Protein AF-A0A3A9BE96-F1 (afdb_monomer_lite)

Secondary structure (DSSP, 8-state):
-B-TTS-BS-------TTS-HHHHHHHHHHHTT--GGG-----HHHHHHHHHHHHHHHHHHHHHHHHHHHHHHHHHHHHHSPPSS-S--SPBGGGTTB-HHHHHHHHHHHHHHHHHHHT-TTTEEEEEEEEESGGGSTTS--TT--EEEEEEEEES--HHHHHHHHHTT--EETTEEEEEEEEETTTT--HHHHHHHHHHHHHHHHHTT-S---STT----PEEEEEEES-SS-TTSS-EEEEES-HHHHHHHHHHS-TT-TTS--EEEEEEESSSTT-SEEEEEETTEE-HHHHHHSHHHHS-HHHHHHHHHHHHHHHHHHHHHTTSPP-----------------------------------------------------------------------HHHHHHHHHHHHHHHHHHHHHHHHHHHHHHTTS-----

Sequence (439 aa):
MYGKDFREIDGGVYDNPDIPIGEAMEAILSDEGIQLAVCRVMDYEELQEKTEAAAQEELQEQTEAAAQEEMQKAQAEEKEKLPLISDMTEPEPALNGQSRAGIEETVLCYAQAQIDEMGLSEEVELLGARVYGSRSREGLYHEGSDVDVVVSYSGDLKEDVFFNALYENGLKIAGIPVDVNPISTEKTGTLEEYLKGAEKYLDERLSRMEIPENNGQAEQEAVITFYVAECTEFPVLGEYHERLETLQEAMELYEKIPAERMNGIKGIGFRLEDGSIYDGKFDLMVMGEMQTEFINEIPQYRDSPLVQKAIADMEAILSKQKEKNMAEPEILDSAEKAEEPQQPMQEKKEEKAVQTEESRNPVTVAEESVRDTAALEKPPAEPEKMAENAPKTDRGISGGSKKQSVLNALRERQARLKAQEKEKQGQKAQARKKGEPEL

Radius of gyration: 45.45 Å; chains: 1; bounding box: 117×84×136 Å

pLDDT: mean 71.37, std 22.63, range [24.06, 95.12]

Foldseek 3Di:
DADPLLHDPDPDDDDDPPDDPVVVVVVVCVVVPHDPVPDDDDDPVVSVVRNVVSVVVVVVVVVVVVVVVVVVVVVVVVVVQDDQFDPQQAQDVLQVGGTFRRVFVVLVVLLCLLCVVVVCNVFKAWRHKGWDPQSVDPPRDDPQDATEMETEMEGPDDQVNSQCSSPVVFDDDSNGTHRYRYDYCVPRNDPVVVRVVRVVVVVVVVVVVPPDPPDPDDAPPWQKWKKWAQAPVDRVPGDIDTRHRDPVVNVVVQVVNDPVPVPHFIFMWIATRRVDPRRDTDTQATNNHGPVVVLCVDVCLVVDPVNVVSNVVSVVVSVVVVVVVVVDDDDDDDDDDDDDDDDDDDDDDDDDDDDDDDDDDDDDDDDDDDDDDDDDDDDDDDDDDDDDDDDDDDDDDPDDDVSNVVVVVVVVVVVVVVVVVVVVVVVVVVVVVPDDDDD

Structure (mmCIF, N/CA/C/O backbone):
data_AF-A0A3A9BE96-F1
#
_entry.id   AF-A0A3A9BE96-F1
#
loop_
_atom_site.group_PDB
_atom_site.id
_atom_site.type_symbol
_atom_site.label_atom_id
_atom_site.label_alt_id
_atom_site.label_comp_id
_atom_site.label_asym_id
_atom_site.label_entity_id
_atom_site.label_seq_id
_atom_site.pdbx_PDB_ins_code
_atom_site.Cartn_x
_atom_site.Cartn_y
_atom_site.Cartn_z
_atom_site.occupancy
_atom_site.B_iso_or_equiv
_atom_site.auth_seq_id
_atom_site.auth_comp_id
_atom_site.auth_asym_id
_atom_site.auth_atom_id
_atom_site.pdbx_PDB_model_num
ATOM 1 N N . MET A 1 1 ? -31.355 11.842 55.763 1.00 80.06 1 MET A N 1
ATOM 2 C CA . MET A 1 1 ? -32.102 12.950 55.129 1.00 80.06 1 MET A CA 1
ATOM 3 C C . MET A 1 1 ? -31.992 12.829 53.624 1.00 80.06 1 MET 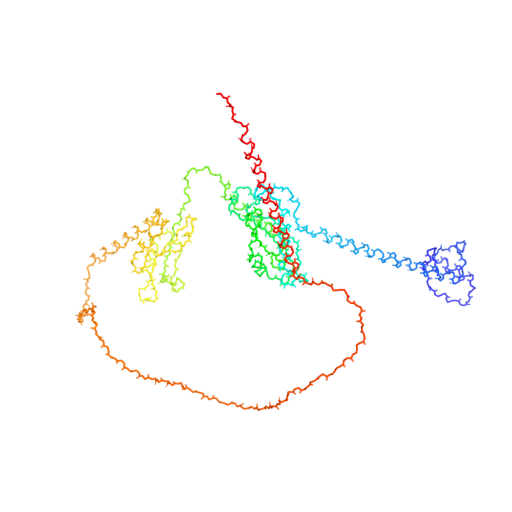A C 1
ATOM 5 O O . MET A 1 1 ? -30.941 12.429 53.145 1.00 80.06 1 MET A O 1
ATOM 9 N N . TYR A 1 2 ? -33.055 13.175 52.897 1.00 83.69 2 TYR A N 1
ATOM 10 C CA . TYR A 1 2 ? -33.126 13.034 51.441 1.00 83.69 2 TYR A CA 1
ATOM 11 C C . TYR A 1 2 ? -33.610 14.327 50.779 1.00 83.69 2 TYR A C 1
ATOM 13 O O . TYR A 1 2 ? -34.424 15.056 51.353 1.00 83.69 2 TYR A O 1
ATOM 21 N N . GLY A 1 3 ? -33.102 14.598 49.579 1.00 84.94 3 GLY A N 1
ATOM 22 C CA . GLY A 1 3 ? -33.497 15.720 48.738 1.00 84.94 3 GLY A CA 1
ATOM 23 C C . GLY A 1 3 ? -34.860 15.532 48.072 1.00 84.94 3 GLY A C 1
ATOM 24 O O . GLY A 1 3 ? -35.543 14.519 48.231 1.00 84.94 3 GLY A O 1
ATOM 25 N N . LYS A 1 4 ? -35.278 16.540 47.297 1.00 85.69 4 LYS A N 1
ATOM 26 C CA . LYS A 1 4 ? -36.538 16.498 46.518 1.00 85.69 4 LYS A CA 1
ATOM 27 C C . LYS A 1 4 ? -36.477 15.543 45.320 1.00 85.69 4 LYS A C 1
ATOM 29 O O . LYS A 1 4 ? -37.511 15.209 44.756 1.00 85.69 4 LYS A O 1
ATOM 34 N N . ASP A 1 5 ? -35.263 15.166 44.957 1.00 85.19 5 ASP A N 1
ATOM 35 C CA . ASP A 1 5 ? -34.824 14.176 43.979 1.00 85.19 5 ASP A CA 1
ATOM 36 C C . ASP A 1 5 ? -34.589 12.788 44.608 1.00 85.19 5 ASP A C 1
ATOM 38 O O . ASP A 1 5 ? -34.104 11.888 43.934 1.00 85.19 5 ASP A O 1
ATOM 42 N N . PHE A 1 6 ? -34.916 12.606 45.895 1.00 84.69 6 PHE A N 1
ATOM 43 C CA . PHE A 1 6 ? -34.740 11.358 46.653 1.00 84.69 6 PHE A CA 1
ATOM 44 C C . PHE A 1 6 ? -33.289 10.856 46.749 1.00 84.69 6 PHE A C 1
ATOM 46 O O . PHE A 1 6 ? -33.061 9.720 47.171 1.00 84.69 6 PHE A O 1
ATOM 53 N N . ARG A 1 7 ? -32.313 11.728 46.455 1.00 83.94 7 ARG A N 1
ATOM 54 C CA . ARG A 1 7 ? -30.885 11.520 46.726 1.00 83.94 7 ARG A CA 1
ATOM 55 C C . ARG A 1 7 ? -30.579 11.788 48.198 1.00 83.94 7 ARG A C 1
ATOM 57 O O . ARG A 1 7 ? -31.207 12.645 48.823 1.00 83.94 7 ARG A O 1
ATOM 64 N N . GLU A 1 8 ? -29.643 11.039 48.770 1.00 85.38 8 GLU A N 1
ATOM 65 C CA . GLU A 1 8 ? -29.243 11.201 50.170 1.00 85.38 8 GLU A CA 1
ATOM 66 C C . GLU A 1 8 ? -28.466 12.515 50.367 1.00 85.38 8 GLU A C 1
ATOM 68 O O . GLU A 1 8 ? -27.564 12.833 49.595 1.00 85.38 8 GLU A O 1
ATOM 73 N N . ILE A 1 9 ? -28.842 13.284 51.393 1.00 83.69 9 ILE A N 1
ATOM 74 C CA . ILE A 1 9 ? -28.148 14.513 51.818 1.00 83.69 9 ILE A CA 1
ATOM 75 C C . ILE A 1 9 ? -27.229 14.207 53.007 1.00 83.69 9 ILE A C 1
ATOM 77 O O . ILE A 1 9 ? -26.064 14.583 53.002 1.00 83.69 9 ILE A O 1
ATOM 81 N N . ASP A 1 10 ? -27.753 13.489 54.003 1.00 82.25 10 ASP A N 1
ATOM 82 C CA . ASP A 1 10 ? -27.015 13.074 55.201 1.00 82.25 10 ASP A CA 1
ATOM 83 C C . ASP A 1 10 ? -27.564 11.739 55.728 1.00 82.25 10 ASP A C 1
ATOM 85 O O . ASP A 1 10 ? -28.763 11.627 55.996 1.00 82.25 10 ASP A O 1
ATOM 89 N N . GLY A 1 11 ? -26.698 10.738 55.878 1.00 79.94 11 GLY A N 1
ATOM 90 C CA . GLY A 1 11 ? -27.013 9.406 56.412 1.00 79.94 11 GLY A CA 1
ATOM 91 C C . GLY A 1 11 ? -26.648 9.211 57.890 1.00 79.94 11 GLY A C 1
ATOM 92 O O . GLY A 1 11 ? -26.646 8.081 58.381 1.00 79.94 11 GLY A O 1
ATOM 93 N N . GLY A 1 12 ? -26.274 10.283 58.594 1.00 81.00 12 GLY A N 1
ATOM 94 C CA . GLY A 1 12 ? -25.766 10.247 59.961 1.00 81.00 12 GLY A CA 1
ATOM 95 C C . GLY A 1 12 ? -26.737 9.685 61.007 1.00 81.00 12 GLY A C 1
ATOM 96 O O . GLY A 1 12 ? -27.960 9.802 60.913 1.00 81.00 12 GLY A O 1
ATOM 97 N N . VAL A 1 13 ? -26.169 9.099 62.067 1.00 80.25 13 VAL A N 1
ATOM 98 C CA . VAL A 1 13 ? -26.910 8.695 63.271 1.00 80.25 13 VAL A CA 1
ATOM 99 C C . VAL A 1 13 ? -26.794 9.798 64.316 1.00 80.25 13 VAL A C 1
ATOM 101 O O . VAL A 1 13 ? -25.698 10.100 64.787 1.00 80.25 13 VAL A O 1
ATOM 104 N N . TYR A 1 14 ? -27.930 10.368 64.710 1.00 80.62 14 TYR A N 1
ATOM 105 C CA . TYR A 1 14 ? -27.993 11.369 65.769 1.00 80.62 14 TYR A CA 1
ATOM 106 C C . TYR A 1 14 ? -28.146 10.694 67.143 1.00 80.62 14 TYR A C 1
ATOM 108 O O . TYR A 1 14 ? -29.240 10.267 67.513 1.00 80.62 14 TYR A O 1
ATOM 116 N N . ASP A 1 15 ? -27.046 10.580 67.892 1.00 80.56 15 ASP A N 1
ATOM 117 C CA . ASP A 1 15 ? -27.002 9.919 69.205 1.00 80.56 15 ASP A CA 1
ATOM 118 C C . ASP A 1 15 ? -26.892 10.940 70.352 1.00 80.56 15 ASP A C 1
ATOM 120 O O . ASP A 1 15 ? -25.805 11.316 70.793 1.00 80.56 15 ASP A O 1
ATOM 124 N N . ASN A 1 16 ? -28.047 11.420 70.820 1.00 83.81 16 ASN A N 1
ATOM 125 C CA . ASN A 1 16 ? -28.164 12.210 72.044 1.00 83.81 16 ASN A CA 1
ATOM 126 C C . ASN A 1 16 ? -29.499 11.879 72.746 1.00 83.81 16 ASN A C 1
ATOM 128 O O . ASN A 1 16 ? -30.547 12.375 72.325 1.00 83.81 16 ASN A O 1
ATOM 132 N N . PRO A 1 17 ? -29.493 11.041 73.800 1.00 81.94 17 PRO A N 1
ATOM 133 C CA . PRO A 1 17 ? -30.715 10.572 74.455 1.00 81.94 17 PRO A CA 1
ATOM 134 C C . PRO A 1 17 ? -31.389 11.620 75.356 1.00 81.94 17 PRO A C 1
ATOM 136 O O . PRO A 1 17 ? -32.510 11.385 75.807 1.00 81.94 17 PRO A O 1
ATOM 139 N N . ASP A 1 18 ? -30.728 12.749 75.636 1.00 87.81 18 ASP A N 1
ATOM 140 C CA . ASP A 1 18 ? -31.214 13.765 76.577 1.00 87.81 18 ASP A CA 1
ATOM 141 C C . ASP A 1 18 ? -32.114 14.836 75.924 1.00 87.81 18 ASP A C 1
ATOM 143 O O . ASP A 1 18 ? -32.710 15.641 76.644 1.00 87.81 18 ASP A O 1
ATOM 147 N N . ILE A 1 19 ? -32.251 14.852 74.588 1.00 85.62 19 ILE A N 1
ATOM 148 C CA . ILE A 1 19 ? -33.072 15.843 73.865 1.00 85.62 19 ILE A CA 1
ATOM 149 C C . ILE A 1 19 ? -34.326 15.232 73.213 1.00 85.62 19 ILE A C 1
ATOM 151 O O . ILE A 1 19 ? -34.312 14.081 72.769 1.00 85.62 19 ILE A O 1
ATOM 155 N N . PRO A 1 20 ? -35.444 15.978 73.122 1.00 86.69 20 PRO A N 1
ATOM 156 C CA . PRO A 1 20 ? -36.647 15.505 72.450 1.00 86.69 20 PRO A CA 1
ATOM 157 C C . PRO A 1 20 ? -36.468 15.464 70.925 1.00 86.69 20 PRO A C 1
ATOM 159 O O . PRO A 1 20 ? -35.820 16.322 70.332 1.00 86.69 20 PRO A O 1
ATOM 162 N N . ILE A 1 21 ? -37.151 14.518 70.271 1.00 82.88 21 ILE A N 1
ATOM 163 C CA . ILE A 1 21 ? -37.090 14.282 68.811 1.00 82.88 21 ILE A CA 1
ATOM 164 C C . ILE A 1 21 ? -37.336 15.558 67.981 1.00 82.88 21 ILE A C 1
ATOM 166 O O . ILE A 1 21 ? -36.732 15.728 66.927 1.00 82.88 21 ILE A O 1
ATOM 170 N N . GLY A 1 22 ? -38.198 16.471 68.447 1.00 82.31 22 GLY A N 1
ATOM 171 C CA . GLY A 1 22 ? -38.449 17.745 67.763 1.00 82.31 22 GLY A CA 1
ATOM 172 C C . GLY A 1 22 ? -37.240 18.688 67.753 1.00 82.31 22 GLY A C 1
ATOM 173 O O . GLY A 1 22 ? -36.953 19.287 66.724 1.00 82.31 22 GLY A O 1
ATOM 174 N N . GLU A 1 23 ? -36.502 18.764 68.862 1.00 83.94 23 GLU A N 1
ATOM 175 C CA . GLU A 1 23 ? -35.290 19.585 68.993 1.00 83.94 23 GLU A CA 1
ATOM 176 C C . GLU A 1 23 ? -34.117 18.954 68.230 1.00 83.94 23 GLU A C 1
ATOM 178 O O . GLU A 1 23 ? -33.381 19.658 67.544 1.00 83.94 23 GLU A O 1
ATOM 183 N N . ALA A 1 24 ? -34.012 17.619 68.243 1.00 84.88 24 ALA A N 1
ATOM 184 C CA . ALA A 1 24 ? -33.074 16.885 67.390 1.00 84.88 24 ALA A CA 1
ATOM 185 C C . ALA A 1 24 ? -33.330 17.154 65.895 1.00 84.88 24 ALA A C 1
ATOM 187 O O . ALA A 1 24 ? -32.403 17.454 65.149 1.00 84.88 24 ALA A O 1
ATOM 188 N N . MET A 1 25 ? -34.593 17.102 65.459 1.00 82.44 25 MET A N 1
ATOM 189 C CA . MET A 1 25 ? -34.980 17.385 64.075 1.00 82.44 25 MET A CA 1
ATOM 190 C C . MET A 1 25 ? -34.682 18.837 63.673 1.00 82.44 25 MET A C 1
ATOM 192 O O . MET A 1 25 ? -34.184 19.062 62.573 1.00 82.44 25 MET A O 1
ATOM 196 N N . GLU A 1 26 ? -34.956 19.820 64.537 1.00 83.81 26 GLU A N 1
ATOM 197 C CA . GLU A 1 26 ? -34.610 21.222 64.264 1.00 83.81 26 GLU A CA 1
ATOM 198 C C . GLU A 1 26 ? -33.093 21.448 64.200 1.00 83.81 26 GLU A C 1
ATOM 200 O O . GLU A 1 26 ? -32.647 22.207 63.340 1.00 83.81 26 GLU A O 1
ATOM 205 N N . ALA A 1 27 ? -32.298 20.769 65.035 1.00 84.25 27 ALA A N 1
ATOM 206 C CA . ALA A 1 27 ? -30.839 20.844 64.989 1.00 84.25 27 ALA A CA 1
ATOM 207 C C . ALA A 1 27 ? -30.278 20.303 63.662 1.00 84.25 27 ALA A C 1
ATOM 209 O O . ALA A 1 27 ? -29.633 21.050 62.930 1.00 84.25 27 ALA A O 1
ATOM 210 N N . ILE A 1 28 ? -30.611 19.056 63.302 1.00 85.62 28 ILE A N 1
ATOM 211 C CA . ILE A 1 28 ? -30.123 18.400 62.073 1.00 85.62 28 ILE A CA 1
ATOM 212 C C . ILE A 1 28 ? -30.515 19.210 60.823 1.00 85.62 28 ILE A C 1
ATOM 214 O O . ILE A 1 28 ? -29.708 19.420 59.922 1.00 85.62 28 ILE A O 1
ATOM 218 N N . LEU A 1 29 ? -31.753 19.718 60.768 1.00 85.25 29 LEU A N 1
ATOM 219 C CA . LEU A 1 29 ? -32.203 20.540 59.643 1.00 85.25 29 LEU A CA 1
ATOM 220 C C . LEU A 1 29 ? -31.519 21.914 59.598 1.00 85.25 29 LEU A C 1
ATOM 222 O O . LEU A 1 29 ? -31.296 22.436 58.507 1.00 85.25 29 LEU A O 1
ATOM 226 N N . SER A 1 30 ? -31.179 22.497 60.751 1.00 84.50 30 SER A N 1
ATOM 227 C CA . SER A 1 30 ? -30.479 23.786 60.819 1.00 84.50 30 SER A CA 1
ATOM 228 C C . SER A 1 30 ? -29.029 23.688 60.353 1.00 84.50 30 SER A C 1
ATOM 230 O O . SER A 1 30 ? -28.558 24.624 59.707 1.00 84.50 30 SER A O 1
ATOM 232 N N . ASP A 1 31 ? -28.351 22.571 60.633 1.00 83.31 31 ASP A N 1
ATOM 233 C CA . ASP A 1 31 ? -26.975 22.322 60.186 1.00 83.31 31 ASP A CA 1
ATOM 234 C C . ASP A 1 31 ? -26.889 22.273 58.645 1.00 83.31 31 ASP A C 1
ATOM 236 O O . ASP A 1 31 ? -26.017 22.910 58.054 1.00 83.31 31 ASP A O 1
ATOM 240 N N . GLU A 1 32 ? -27.879 21.658 57.986 1.00 81.38 32 GLU A N 1
ATOM 241 C CA . GLU A 1 32 ? -28.039 21.651 56.519 1.00 81.38 32 GLU A CA 1
ATOM 242 C C . GLU A 1 32 ? -28.738 22.912 55.951 1.00 81.38 32 GLU A C 1
ATOM 244 O O . GLU A 1 32 ? -28.991 23.025 54.749 1.00 81.38 32 GLU A O 1
ATOM 249 N N . GLY A 1 33 ? -29.086 23.891 56.796 1.00 82.19 33 GLY A N 1
ATOM 250 C CA . GLY A 1 33 ? -29.741 25.143 56.386 1.00 82.19 33 GLY A CA 1
ATOM 251 C C . GLY A 1 33 ? -31.186 24.997 55.877 1.00 82.19 33 GLY A C 1
ATOM 252 O O . GLY A 1 33 ? -31.715 25.906 55.224 1.00 82.19 33 GLY A O 1
ATOM 253 N N . ILE A 1 34 ? -31.846 23.874 56.165 1.00 83.62 34 ILE A N 1
ATOM 254 C CA . ILE A 1 34 ? -33.195 23.534 55.705 1.00 83.62 34 ILE A CA 1
ATOM 255 C C . ILE A 1 34 ? -34.238 23.989 56.735 1.00 83.62 34 ILE A C 1
ATOM 257 O O . ILE A 1 34 ? -34.152 23.716 57.928 1.00 83.62 34 ILE A O 1
ATOM 261 N N . GLN A 1 35 ? -35.288 24.674 56.277 1.00 81.69 35 GLN A N 1
ATOM 262 C CA . GLN A 1 35 ? -36.376 25.107 57.160 1.00 81.69 35 GLN A CA 1
ATOM 263 C C . GLN A 1 35 ? -37.388 23.978 57.386 1.00 81.69 35 GLN A C 1
ATOM 265 O O . GLN A 1 35 ? -37.898 23.406 56.424 1.00 81.69 35 GLN A O 1
ATOM 270 N N . LEU A 1 36 ? -37.796 23.751 58.640 1.00 77.31 36 LEU A N 1
ATOM 271 C CA . LEU A 1 36 ? -38.819 22.757 59.009 1.00 77.31 36 LEU A CA 1
ATOM 272 C C . LEU A 1 36 ? -40.098 22.851 58.147 1.00 77.31 36 LEU A C 1
ATOM 274 O O . LEU A 1 36 ? -40.698 21.842 57.791 1.00 77.31 36 LEU A O 1
ATOM 278 N N . ALA A 1 37 ? -40.492 24.071 57.765 1.00 80.31 37 ALA A N 1
ATOM 279 C CA . ALA A 1 37 ? -41.690 24.351 56.972 1.00 80.31 37 ALA A CA 1
ATOM 280 C C . ALA A 1 37 ? -41.633 23.875 55.503 1.00 80.31 37 ALA A C 1
ATOM 282 O O . ALA A 1 37 ? -42.677 23.831 54.853 1.00 80.31 37 ALA A O 1
ATOM 283 N N . VAL A 1 38 ? -40.451 23.538 54.966 1.00 80.56 38 VAL A N 1
ATOM 284 C CA . VAL A 1 38 ? -40.309 22.934 53.625 1.00 80.56 38 VAL A CA 1
ATOM 285 C C . VAL A 1 38 ? -40.091 21.418 53.667 1.00 80.56 38 VAL A C 1
ATOM 287 O O . VAL A 1 38 ? -40.061 20.783 52.611 1.00 80.56 38 VAL A O 1
ATOM 290 N N . CYS A 1 39 ? -39.987 20.829 54.860 1.00 79.94 39 CYS A N 1
ATOM 291 C CA . CYS A 1 39 ? -39.874 19.388 55.051 1.00 79.94 39 CYS A CA 1
ATOM 292 C C . CYS A 1 39 ? -41.252 18.718 54.979 1.00 79.94 39 CYS A C 1
ATOM 294 O O . CYS A 1 39 ? -42.217 19.164 55.600 1.00 79.94 39 CYS A O 1
ATOM 296 N N . ARG A 1 40 ? -41.341 17.603 54.247 1.00 82.31 40 ARG A N 1
ATOM 297 C CA . ARG A 1 40 ? -42.528 16.740 54.213 1.00 82.31 40 ARG A CA 1
ATOM 298 C C . ARG A 1 40 ? -42.234 15.466 54.999 1.00 82.31 40 ARG A C 1
ATOM 300 O O . ARG A 1 40 ? -41.304 14.744 54.659 1.00 82.31 40 ARG A O 1
ATOM 307 N N . VAL A 1 41 ? -43.072 15.157 55.988 1.00 82.88 41 VAL A N 1
ATOM 308 C CA . VAL A 1 41 ? -43.108 13.815 56.589 1.00 82.88 41 VAL A CA 1
ATOM 309 C C . VAL A 1 41 ? -43.637 12.840 55.533 1.00 82.88 41 VAL A C 1
ATOM 311 O O . VAL A 1 41 ? -44.687 13.082 54.931 1.00 82.88 41 VAL A O 1
ATOM 314 N N . MET A 1 42 ? -42.893 11.766 55.288 1.00 80.56 42 MET A N 1
ATOM 315 C CA . MET A 1 42 ? -43.249 10.676 54.377 1.00 80.56 42 MET A CA 1
ATOM 316 C C . MET A 1 42 ? -43.168 9.351 55.128 1.00 80.56 42 MET A C 1
ATOM 318 O O . MET A 1 42 ? -42.498 9.266 56.159 1.00 80.56 42 MET A O 1
ATOM 322 N N . ASP A 1 43 ? -43.865 8.342 54.618 1.00 88.12 43 ASP A N 1
ATOM 323 C CA . ASP A 1 43 ? -43.724 6.980 55.123 1.00 88.12 43 ASP A CA 1
ATOM 324 C C . ASP A 1 43 ? -42.366 6.382 54.707 1.00 88.12 43 ASP A C 1
ATOM 326 O O . ASP A 1 43 ? -41.778 6.803 53.708 1.00 88.12 43 ASP A O 1
ATOM 330 N N . TYR A 1 44 ? -41.859 5.417 55.476 1.00 81.44 44 TYR A N 1
ATOM 331 C CA . TYR A 1 44 ? -40.596 4.745 55.173 1.00 81.44 44 TYR A CA 1
ATOM 332 C C . TYR A 1 44 ? -40.686 3.906 53.890 1.00 81.44 44 TYR A C 1
ATOM 334 O O . TYR A 1 44 ? -39.753 3.939 53.091 1.00 81.44 44 TYR A O 1
ATOM 342 N N . GLU A 1 45 ? -41.813 3.230 53.645 1.00 87.00 45 GLU A N 1
ATOM 343 C CA . GLU A 1 45 ? -42.036 2.450 52.421 1.00 87.00 45 GLU A CA 1
ATOM 344 C C . GLU A 1 45 ? -42.140 3.383 51.193 1.00 87.00 45 GLU A C 1
ATOM 346 O O . GLU A 1 45 ? -41.490 3.138 50.178 1.00 87.00 45 GLU A O 1
ATOM 351 N N . GLU A 1 46 ? -42.858 4.517 51.312 1.00 86.56 46 GLU A N 1
ATOM 352 C CA . GLU A 1 46 ? -42.961 5.548 50.251 1.00 86.56 46 GLU A CA 1
ATOM 353 C C . GLU A 1 46 ? -41.599 6.206 49.946 1.00 86.56 46 GLU A C 1
ATOM 355 O O . GLU A 1 46 ? -41.340 6.603 48.808 1.00 86.56 46 GLU A O 1
ATOM 360 N N . LEU A 1 47 ? -40.736 6.363 50.956 1.00 86.06 47 LEU A N 1
ATOM 361 C CA . LEU A 1 47 ? -39.381 6.888 50.786 1.00 86.06 47 LEU A CA 1
ATOM 362 C C . LEU A 1 47 ? -38.470 5.858 50.107 1.00 86.06 47 LEU A C 1
ATOM 364 O O . LEU A 1 47 ? -37.794 6.208 49.142 1.00 86.06 47 LEU A O 1
ATOM 368 N N . GLN A 1 48 ? -38.478 4.607 50.577 1.00 86.06 48 GLN A N 1
ATOM 369 C CA . GLN A 1 48 ? -37.640 3.538 50.037 1.00 86.06 48 GLN A CA 1
ATOM 370 C C . GLN A 1 48 ? -37.920 3.305 48.546 1.00 86.06 48 GLN A C 1
ATOM 372 O O . GLN A 1 48 ? -36.982 3.329 47.753 1.00 86.06 48 GLN A O 1
ATOM 377 N N . GLU A 1 49 ? -39.192 3.173 48.147 1.00 89.69 49 GLU A N 1
ATOM 378 C CA . GLU A 1 49 ? -39.585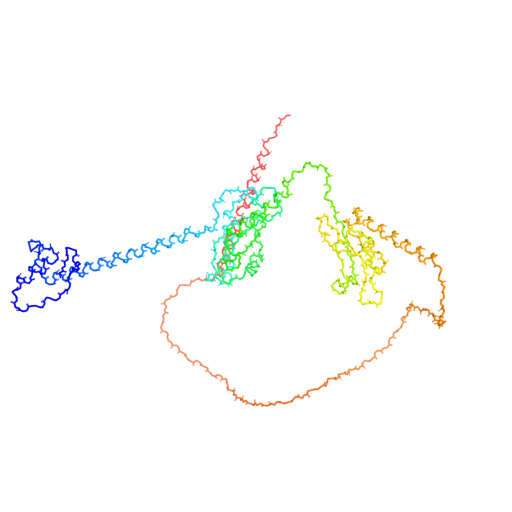 2.974 46.741 1.00 89.69 49 GLU A CA 1
ATOM 379 C C . GLU A 1 49 ? -39.034 4.085 45.827 1.00 89.69 49 GLU A C 1
ATOM 381 O O . GLU A 1 49 ? -38.552 3.821 44.726 1.00 89.69 49 GLU A O 1
ATOM 386 N N . LYS A 1 50 ? -39.054 5.340 46.292 1.00 88.44 50 LYS A N 1
ATOM 387 C CA . LYS A 1 50 ? -38.612 6.493 45.493 1.00 88.44 50 LYS A CA 1
ATOM 388 C C . LYS A 1 50 ? -37.103 6.666 45.455 1.00 88.44 50 LYS A C 1
ATOM 390 O O . LYS A 1 50 ? -36.585 7.070 44.420 1.00 88.44 50 LYS A O 1
ATOM 395 N N . THR A 1 51 ? -36.400 6.353 46.540 1.00 87.12 51 THR A N 1
ATOM 396 C CA . THR A 1 51 ? -34.932 6.324 46.542 1.00 87.12 51 THR A CA 1
ATOM 397 C C . THR A 1 51 ? -34.410 5.172 45.678 1.00 87.12 51 THR A C 1
ATOM 399 O O . THR A 1 51 ? -33.466 5.375 44.919 1.00 87.12 51 THR A O 1
ATOM 402 N N . GLU A 1 52 ? -35.055 3.999 45.698 1.00 88.31 52 GLU A N 1
ATOM 403 C CA . GLU A 1 52 ? -34.732 2.895 44.782 1.00 88.31 52 GLU A CA 1
ATOM 404 C C . GLU A 1 52 ? -34.998 3.272 43.315 1.00 88.31 52 GLU A C 1
ATOM 406 O O . GLU A 1 52 ? -34.146 3.023 42.462 1.00 88.31 52 GLU A O 1
ATOM 411 N N . ALA A 1 53 ? -36.125 3.930 43.017 1.00 87.69 53 ALA A N 1
ATOM 412 C CA . ALA A 1 53 ? -36.432 4.412 41.670 1.00 87.69 53 ALA A CA 1
ATOM 413 C C . ALA A 1 53 ? -35.424 5.466 41.173 1.00 87.69 53 ALA A C 1
ATOM 415 O O . ALA A 1 53 ? -34.918 5.339 40.061 1.00 87.69 53 ALA A O 1
ATOM 416 N N . ALA A 1 54 ? -35.075 6.458 42.001 1.00 87.19 54 ALA A N 1
ATOM 417 C CA . ALA A 1 54 ? -34.093 7.488 41.652 1.00 87.19 54 ALA A CA 1
ATOM 418 C C . ALA A 1 54 ? -32.685 6.904 41.426 1.00 87.19 54 ALA A C 1
ATOM 420 O O . ALA A 1 54 ? -31.978 7.327 40.512 1.00 87.19 54 ALA A O 1
ATOM 421 N N . ALA A 1 55 ? -32.288 5.896 42.211 1.00 87.38 55 ALA A N 1
ATOM 422 C CA . ALA A 1 55 ? -31.024 5.188 42.018 1.00 87.38 55 ALA A CA 1
ATOM 423 C C . ALA A 1 55 ? -31.012 4.327 40.738 1.00 87.38 55 ALA A C 1
ATOM 425 O O . ALA A 1 55 ? -29.973 4.211 40.088 1.00 87.38 55 ALA A O 1
ATOM 426 N N . GLN A 1 56 ? -32.150 3.736 40.353 1.00 86.31 56 GLN A N 1
ATOM 427 C CA . GLN A 1 56 ? -32.286 3.022 39.078 1.00 86.31 56 GLN A CA 1
ATOM 428 C C . GLN A 1 56 ? -32.255 3.973 37.877 1.00 86.31 56 GLN A C 1
ATOM 430 O O . GLN A 1 56 ? -31.589 3.661 36.895 1.00 86.31 56 GLN A O 1
ATOM 435 N N . GLU A 1 57 ? -32.926 5.126 37.964 1.00 88.69 57 GLU A N 1
ATOM 436 C CA . GLU A 1 57 ? -32.907 6.167 36.929 1.00 88.69 57 GLU A CA 1
ATOM 437 C C . GLU A 1 57 ? -31.484 6.708 36.728 1.00 88.69 57 GLU A C 1
ATOM 439 O O . GLU A 1 57 ? -30.991 6.710 35.605 1.00 88.69 57 GLU A O 1
ATOM 444 N N . GLU A 1 58 ? -30.763 7.032 37.808 1.00 88.69 58 GLU A N 1
ATOM 445 C CA . GLU A 1 58 ? -29.358 7.453 37.731 1.00 88.69 58 GLU A CA 1
ATOM 446 C C . GLU A 1 58 ? -28.440 6.368 37.146 1.00 88.69 58 GLU A C 1
ATOM 448 O O . GLU A 1 58 ? -27.587 6.667 36.308 1.00 88.69 58 GLU A O 1
ATOM 453 N N . LEU A 1 59 ? -28.601 5.102 37.549 1.00 87.94 59 LEU A N 1
ATOM 454 C CA . LEU A 1 59 ? -27.818 4.009 36.971 1.00 87.94 59 LEU A CA 1
ATOM 455 C C . LEU A 1 59 ? -28.128 3.842 35.476 1.00 87.94 59 LEU A C 1
ATOM 457 O O . LEU A 1 59 ? -27.210 3.618 34.686 1.00 87.94 59 LEU A O 1
ATOM 461 N N . GLN A 1 60 ? -29.394 3.986 35.078 1.00 89.12 60 GLN A N 1
ATOM 462 C CA . GLN A 1 60 ? -29.797 3.932 33.679 1.00 89.12 60 GLN A CA 1
ATOM 463 C C . GLN A 1 60 ? -29.180 5.094 32.886 1.00 89.12 60 GLN A C 1
ATOM 465 O O . GLN A 1 60 ? -28.503 4.828 31.893 1.00 89.12 60 GLN A O 1
ATOM 470 N N . GLU A 1 61 ? -29.302 6.342 33.352 1.00 89.81 61 GLU A N 1
ATOM 471 C CA . GLU A 1 61 ? -28.661 7.518 32.742 1.00 89.81 61 GLU A CA 1
ATOM 472 C C . GLU A 1 61 ? -27.142 7.331 32.592 1.00 89.81 61 GLU A C 1
ATOM 474 O O . GLU A 1 61 ? -26.588 7.624 31.533 1.00 89.81 61 GLU A O 1
ATOM 479 N N . GLN A 1 62 ? -26.462 6.785 33.608 1.00 88.06 62 GLN A N 1
ATOM 480 C CA . GLN A 1 62 ? -25.028 6.485 33.540 1.00 88.06 62 GLN A CA 1
ATOM 481 C C . GLN A 1 62 ? -24.706 5.401 32.502 1.00 88.06 62 GLN A C 1
ATOM 483 O O . GLN A 1 62 ? -23.740 5.550 31.753 1.00 88.06 62 GLN A O 1
ATOM 488 N N . THR A 1 63 ? -25.505 4.331 32.407 1.00 88.12 63 THR A N 1
ATOM 489 C CA . THR A 1 63 ? -25.304 3.295 31.375 1.00 88.12 63 THR A CA 1
ATOM 490 C C . THR A 1 63 ? -25.600 3.801 29.964 1.00 88.12 63 THR A C 1
ATOM 492 O O . THR A 1 63 ? -24.864 3.464 29.037 1.00 88.12 63 THR A O 1
ATOM 495 N N . GLU A 1 64 ? -26.616 4.649 29.787 1.00 91.75 64 GLU A N 1
ATOM 496 C CA . GLU A 1 64 ? -26.935 5.271 28.501 1.00 91.75 64 GLU A CA 1
ATOM 497 C C . GLU A 1 64 ? -25.853 6.278 28.088 1.00 91.75 64 GLU A C 1
ATOM 499 O O . GLU A 1 64 ? -25.440 6.282 26.929 1.00 91.75 64 GLU A O 1
ATOM 504 N N . ALA A 1 65 ? -25.330 7.075 29.026 1.00 88.81 65 ALA A N 1
ATOM 505 C CA . ALA A 1 65 ? -24.211 7.982 28.782 1.00 88.81 65 ALA A CA 1
ATOM 506 C C . ALA A 1 65 ? -22.920 7.225 28.425 1.00 88.81 65 ALA A C 1
ATOM 508 O O . ALA A 1 65 ? -22.248 7.594 27.464 1.00 88.81 65 ALA A O 1
ATOM 509 N N . ALA A 1 66 ? -22.602 6.137 29.135 1.00 88.62 66 ALA A N 1
ATOM 510 C CA . ALA A 1 66 ? -21.443 5.297 28.837 1.00 88.62 66 ALA A CA 1
ATOM 511 C C . ALA A 1 66 ? -21.558 4.625 27.457 1.00 88.62 66 ALA A C 1
ATOM 513 O O . ALA A 1 66 ? -20.612 4.675 26.673 1.00 88.62 66 ALA A O 1
ATOM 514 N N . ALA A 1 67 ? -22.728 4.075 27.114 1.00 89.25 67 ALA A N 1
ATOM 515 C CA . ALA A 1 67 ? -22.983 3.496 25.794 1.00 89.25 67 ALA A CA 1
ATOM 516 C C . ALA A 1 67 ? -22.925 4.550 24.670 1.00 89.25 67 ALA A C 1
ATOM 518 O O . ALA A 1 67 ? -22.444 4.266 23.572 1.00 89.25 67 ALA A O 1
ATOM 519 N N . GLN A 1 68 ? -23.370 5.784 24.934 1.00 83.75 68 GLN A N 1
ATOM 520 C CA . GLN A 1 68 ? -23.220 6.904 24.001 1.00 83.75 68 GLN A CA 1
ATOM 521 C C . GLN A 1 68 ? -21.757 7.340 23.841 1.00 83.75 68 GLN A C 1
ATOM 523 O O . GLN A 1 68 ? -21.354 7.650 22.722 1.00 83.75 68 GLN A O 1
ATOM 528 N N . GLU A 1 69 ? -20.959 7.358 24.912 1.00 87.38 69 GLU A N 1
ATOM 529 C CA . GLU A 1 69 ? -19.522 7.652 24.846 1.00 87.38 69 GLU A CA 1
ATOM 530 C C . GLU A 1 69 ? -18.771 6.563 24.064 1.00 87.38 69 GLU A C 1
ATOM 532 O O . GLU A 1 69 ? -17.926 6.874 23.226 1.00 87.38 69 GLU A O 1
ATOM 537 N N . GLU A 1 70 ? -19.115 5.292 24.276 1.00 84.94 70 GLU A N 1
ATOM 538 C CA . GLU A 1 70 ? -18.543 4.147 23.561 1.00 84.94 70 GLU A CA 1
ATOM 539 C C . GLU A 1 70 ? -18.918 4.166 22.067 1.00 84.94 70 GLU A C 1
ATOM 541 O O . GLU A 1 70 ? -18.039 4.057 21.211 1.00 84.94 70 GLU A O 1
ATOM 546 N N . MET A 1 71 ? -20.185 4.447 21.727 1.00 78.31 71 MET A N 1
ATOM 547 C CA . MET A 1 71 ? -20.605 4.699 20.339 1.00 78.31 71 MET A CA 1
ATOM 548 C C . MET A 1 71 ? -19.884 5.897 19.706 1.00 78.31 71 MET A C 1
ATOM 550 O O . MET A 1 71 ? -19.531 5.840 18.529 1.00 78.31 71 MET A O 1
ATOM 554 N N . GLN A 1 72 ? -19.676 6.989 20.449 1.00 78.19 72 GLN A N 1
ATOM 555 C CA . GLN A 1 72 ? -18.973 8.171 19.939 1.00 78.19 72 GLN A CA 1
ATOM 556 C C . GLN A 1 72 ? -17.486 7.897 19.704 1.00 78.19 72 GLN A C 1
ATOM 558 O O . GLN A 1 72 ? -16.949 8.373 18.707 1.00 78.19 72 GLN A O 1
ATOM 563 N N . LYS A 1 73 ? -16.834 7.102 20.564 1.00 74.69 73 LYS A N 1
ATOM 564 C CA . LYS A 1 73 ? -15.456 6.635 20.351 1.00 74.69 73 LYS A CA 1
ATOM 565 C C . LYS A 1 73 ? -15.359 5.743 19.119 1.00 74.69 73 LYS A C 1
ATOM 567 O O . LYS A 1 73 ? -14.567 6.052 18.238 1.00 74.69 73 LYS A O 1
ATOM 572 N N . ALA A 1 74 ? -16.231 4.743 18.987 1.00 69.12 74 ALA A N 1
ATOM 573 C CA . ALA A 1 74 ? -16.263 3.878 17.808 1.00 69.12 74 ALA A CA 1
ATOM 574 C C . ALA A 1 74 ? -16.470 4.676 16.501 1.00 69.12 74 ALA A C 1
ATOM 576 O O . ALA A 1 74 ? -15.762 4.458 15.523 1.00 69.12 74 ALA A O 1
ATOM 577 N N . GLN A 1 75 ? -17.374 5.665 16.494 1.00 61.81 75 GLN A N 1
ATOM 578 C CA . GLN A 1 75 ? -17.591 6.554 15.338 1.00 61.81 75 GLN A CA 1
ATOM 579 C C . GLN A 1 75 ? -16.450 7.556 15.089 1.00 61.81 75 GLN A C 1
ATOM 581 O O . GLN A 1 75 ? -16.341 8.097 13.986 1.00 61.81 75 GLN A O 1
ATOM 586 N N . ALA A 1 76 ? -15.631 7.860 16.099 1.00 60.25 76 ALA A N 1
ATOM 587 C CA . ALA A 1 76 ? -14.434 8.684 15.946 1.00 60.25 76 ALA A CA 1
ATOM 588 C C . ALA A 1 76 ? -13.274 7.862 15.362 1.00 60.25 76 ALA A C 1
ATOM 590 O O . ALA A 1 76 ? -12.637 8.315 14.416 1.00 60.25 76 ALA A O 1
ATOM 591 N N . GLU A 1 77 ? -13.070 6.635 15.846 1.00 59.94 77 GLU A N 1
ATOM 592 C CA . GLU A 1 77 ? -12.100 5.674 15.302 1.00 59.94 77 GLU A CA 1
ATOM 593 C C . GLU A 1 77 ? -12.436 5.296 13.846 1.00 59.94 77 GLU A C 1
ATOM 595 O O . GLU A 1 77 ? -11.559 5.301 12.982 1.00 59.94 77 GLU A O 1
ATOM 600 N N . GLU A 1 78 ? -13.718 5.077 13.526 1.00 55.66 78 GLU A N 1
ATOM 601 C CA . GLU A 1 78 ? -14.192 4.846 12.150 1.00 55.66 78 GLU A CA 1
ATOM 602 C C . GLU A 1 78 ? -13.967 6.065 11.230 1.00 55.66 78 GLU A C 1
ATOM 604 O O . GLU A 1 78 ? -13.829 5.907 10.020 1.00 55.66 78 GLU A O 1
ATOM 609 N N . LYS A 1 79 ? -13.881 7.283 11.788 1.00 53.41 79 LYS A N 1
ATOM 610 C CA . LYS A 1 79 ? -13.570 8.517 11.043 1.00 53.41 79 LYS A CA 1
ATOM 611 C C . LYS A 1 79 ? -12.080 8.787 10.849 1.00 53.41 79 LYS A C 1
ATOM 613 O O . LYS A 1 79 ? -11.748 9.555 9.948 1.00 53.41 79 LYS A O 1
ATOM 618 N N . GLU A 1 80 ? -11.207 8.229 11.688 1.00 58.31 80 GLU A N 1
ATOM 619 C CA . GLU A 1 80 ? -9.755 8.290 11.475 1.00 58.31 80 GLU A CA 1
ATOM 620 C C . GLU A 1 80 ? -9.261 7.190 10.527 1.00 58.31 80 GLU A C 1
ATOM 622 O O . GLU A 1 80 ? -8.266 7.402 9.834 1.00 58.31 80 GLU A O 1
ATOM 627 N N . LYS A 1 81 ? -9.967 6.053 10.414 1.00 63.53 81 LYS A N 1
ATOM 628 C CA . LYS A 1 81 ? -9.706 5.091 9.333 1.00 63.53 81 LYS A CA 1
ATOM 629 C C . LYS A 1 81 ? -9.942 5.756 7.970 1.00 63.53 81 LYS A C 1
ATOM 631 O O . LYS A 1 81 ? -11.021 6.278 7.690 1.00 63.53 81 LYS A O 1
ATOM 636 N N . LEU A 1 82 ? -8.937 5.693 7.090 1.00 69.06 82 LEU A N 1
ATOM 637 C CA . LEU A 1 82 ? -9.107 6.061 5.684 1.00 69.06 82 LEU A CA 1
ATOM 638 C C . LEU A 1 82 ? -10.259 5.263 5.049 1.00 69.06 82 LEU A C 1
ATOM 640 O O . LEU A 1 82 ? -10.426 4.080 5.352 1.00 69.06 82 LEU A O 1
ATOM 644 N N . PRO A 1 83 ? -10.996 5.843 4.083 1.00 82.75 83 PRO A N 1
ATOM 645 C CA . PRO A 1 83 ? -11.930 5.064 3.288 1.00 82.75 83 PRO A CA 1
ATOM 646 C C . PRO A 1 83 ? -11.174 3.989 2.495 1.00 82.75 83 PRO A C 1
ATOM 648 O O .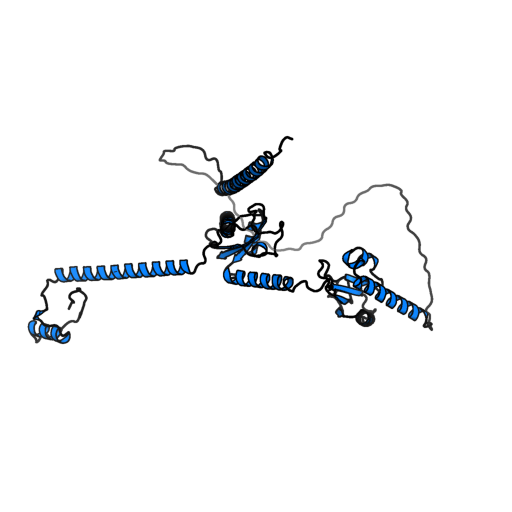 PRO A 1 83 ? -10.098 4.242 1.941 1.00 82.75 83 PRO A O 1
ATOM 651 N N . LEU A 1 84 ? -11.764 2.794 2.398 1.00 86.38 84 LEU A N 1
ATOM 652 C CA . LEU A 1 84 ? -11.180 1.645 1.692 1.00 86.38 84 LEU A CA 1
ATOM 653 C C . LEU A 1 84 ? -10.742 1.993 0.259 1.00 86.38 84 LEU A C 1
ATOM 655 O O . LEU A 1 84 ? -9.689 1.551 -0.189 1.00 86.38 84 LEU A O 1
ATOM 659 N N . ILE A 1 85 ? -11.500 2.844 -0.432 1.00 91.56 85 ILE A N 1
ATOM 660 C CA . ILE A 1 85 ? -11.208 3.357 -1.779 1.00 91.56 85 ILE A CA 1
ATOM 661 C C . ILE A 1 85 ? -11.133 4.890 -1.771 1.00 91.56 85 ILE A C 1
ATOM 663 O O . ILE A 1 85 ? -11.553 5.536 -0.813 1.00 91.56 85 ILE A O 1
ATOM 667 N N . SER A 1 86 ? -10.589 5.477 -2.831 1.00 89.12 86 SER A N 1
ATOM 668 C CA . SER A 1 86 ? -10.592 6.923 -3.060 1.00 89.12 86 SER A CA 1
ATOM 669 C C . SER A 1 86 ? -11.946 7.429 -3.576 1.00 89.12 86 SER A C 1
ATOM 671 O O . SER A 1 86 ? -12.711 6.694 -4.199 1.00 89.12 86 SER A O 1
ATOM 673 N N . ASP A 1 87 ? -12.209 8.728 -3.411 1.00 88.50 87 ASP A N 1
ATOM 674 C CA . ASP A 1 87 ? -13.390 9.400 -3.984 1.00 88.50 87 ASP A CA 1
ATOM 675 C C . ASP A 1 87 ? -13.271 9.662 -5.506 1.00 88.50 87 ASP A C 1
ATOM 677 O O . ASP A 1 87 ? -14.158 10.258 -6.126 1.00 88.50 87 ASP A O 1
ATOM 681 N N . MET A 1 88 ? -12.174 9.216 -6.132 1.00 87.06 88 MET A N 1
ATOM 682 C CA . MET A 1 88 ? -11.837 9.436 -7.544 1.00 87.06 88 MET A CA 1
ATOM 683 C C . MET A 1 88 ? -12.678 8.530 -8.455 1.00 87.06 88 MET A C 1
ATOM 685 O O . MET A 1 88 ? -12.210 7.529 -9.004 1.00 87.06 88 MET A O 1
ATOM 689 N N . THR A 1 89 ? -13.956 8.886 -8.577 1.00 88.94 89 THR A N 1
ATOM 690 C CA . THR A 1 89 ? -15.007 8.144 -9.292 1.00 88.94 89 THR A CA 1
ATOM 691 C C . THR A 1 89 ? -15.157 8.530 -10.768 1.00 88.94 89 THR A C 1
ATOM 693 O O . THR A 1 89 ? -15.824 7.811 -11.515 1.00 88.94 89 THR A O 1
ATOM 696 N N . GLU A 1 90 ? -14.504 9.606 -11.214 1.00 87.12 90 GLU A N 1
ATOM 697 C CA . GLU A 1 90 ? -14.487 10.033 -12.618 1.00 87.12 90 GLU A CA 1
ATOM 698 C C . GLU A 1 90 ? -13.658 9.072 -13.502 1.00 87.12 90 GLU A C 1
ATOM 700 O O . GLU A 1 90 ? -12.616 8.576 -13.068 1.00 87.12 90 GLU A O 1
ATOM 705 N N . PRO A 1 91 ? -14.093 8.774 -14.742 1.00 88.75 91 PRO A N 1
ATOM 706 C CA . PRO A 1 91 ? -13.395 7.848 -15.630 1.00 88.75 91 PRO A CA 1
ATOM 707 C C . PRO A 1 91 ? -12.180 8.498 -16.313 1.00 88.75 91 PRO A C 1
ATOM 709 O O . PRO A 1 91 ? -12.313 9.456 -17.076 1.00 88.75 91 PRO A O 1
ATOM 712 N N . GLU A 1 92 ? -10.994 7.920 -16.123 1.00 88.56 92 GLU A N 1
ATOM 713 C CA . GLU A 1 92 ? -9.729 8.461 -16.634 1.00 88.56 92 GLU A CA 1
ATOM 714 C C . GLU A 1 92 ? -9.302 7.793 -17.958 1.00 88.56 92 GLU A C 1
ATOM 716 O O . GLU A 1 92 ? -9.265 6.559 -18.049 1.00 88.56 92 GLU A O 1
ATOM 721 N N . PRO A 1 93 ? -8.904 8.559 -18.997 1.00 85.94 93 PRO A N 1
ATOM 722 C CA . PRO A 1 93 ? -8.354 7.997 -20.235 1.00 85.94 93 PRO A CA 1
ATOM 723 C C . PRO A 1 93 ? -7.113 7.124 -20.001 1.00 85.94 93 PRO A C 1
ATOM 725 O O . PRO A 1 93 ? -6.976 6.081 -20.638 1.00 85.94 93 PRO A O 1
ATOM 728 N N . ALA A 1 94 ? -6.267 7.503 -19.035 1.00 86.19 94 ALA A N 1
ATOM 729 C CA . ALA A 1 94 ? -5.079 6.754 -18.614 1.00 86.19 94 ALA A CA 1
ATOM 730 C C . ALA A 1 94 ? -5.391 5.337 -18.099 1.00 86.19 94 ALA A C 1
ATOM 732 O O . ALA A 1 94 ? -4.520 4.468 -18.109 1.00 86.19 94 ALA A O 1
ATOM 733 N N . LEU A 1 95 ? -6.637 5.095 -17.683 1.00 87.50 95 LEU A N 1
ATOM 734 C CA . LEU A 1 95 ? -7.131 3.849 -17.099 1.00 87.50 95 LEU A CA 1
ATOM 735 C C . LEU A 1 95 ? -8.169 3.171 -18.020 1.00 87.50 95 LEU A C 1
ATOM 737 O O . LEU A 1 95 ? -9.063 2.466 -17.555 1.00 87.50 95 LEU A O 1
ATOM 741 N N . ASN A 1 96 ? -8.093 3.414 -19.338 1.00 87.12 96 ASN A N 1
ATOM 742 C CA . ASN A 1 96 ? -9.059 2.949 -20.347 1.00 87.12 96 ASN A CA 1
ATOM 743 C C . ASN A 1 96 ? -10.524 3.311 -20.007 1.00 87.12 96 ASN A C 1
ATOM 745 O O . ASN A 1 96 ? -11.454 2.538 -20.249 1.00 87.12 96 ASN A O 1
ATOM 749 N N . GLY A 1 97 ? -10.746 4.495 -19.428 1.00 86.25 97 GLY A N 1
ATOM 750 C CA . GLY A 1 97 ? -12.073 4.967 -19.026 1.00 86.25 97 GLY A CA 1
ATOM 751 C C . GLY A 1 97 ? -12.634 4.272 -17.782 1.00 86.25 97 GLY A C 1
ATOM 752 O O . GLY A 1 97 ? -13.847 4.296 -17.578 1.00 86.25 97 GLY A O 1
ATOM 753 N N . GLN A 1 98 ? -11.789 3.626 -16.974 1.00 91.62 98 GLN A N 1
ATOM 754 C CA . GLN A 1 98 ? -12.117 3.278 -15.589 1.00 91.62 98 GLN A CA 1
ATOM 755 C C . GLN A 1 98 ? -11.794 4.447 -14.654 1.00 91.62 98 GLN A C 1
ATOM 757 O O . GLN A 1 98 ? -10.954 5.289 -14.963 1.00 91.62 98 GLN A O 1
ATOM 762 N N . SER A 1 99 ? -12.457 4.480 -13.506 1.00 92.75 99 SER A N 1
ATOM 763 C CA . SER A 1 99 ? -12.130 5.370 -12.394 1.00 92.75 99 SER A CA 1
ATOM 764 C C . SER A 1 99 ? -11.156 4.692 -11.429 1.00 92.75 99 SER A C 1
ATOM 766 O O . SER A 1 99 ? -11.170 3.461 -11.313 1.00 92.75 99 SER A O 1
ATOM 768 N N . ARG A 1 100 ? -10.337 5.468 -10.704 1.00 92.75 100 ARG A N 1
ATOM 769 C CA . ARG A 1 100 ? -9.432 4.919 -9.672 1.00 92.75 100 ARG A CA 1
ATOM 770 C C . ARG A 1 100 ? -10.217 4.178 -8.596 1.00 92.75 100 ARG A C 1
ATOM 772 O O . ARG A 1 100 ? -9.919 3.016 -8.344 1.00 92.75 100 ARG A O 1
ATOM 779 N N . ALA A 1 101 ? -11.298 4.779 -8.099 1.00 92.06 101 ALA A N 1
ATOM 780 C CA . ALA A 1 101 ? -12.202 4.168 -7.124 1.00 92.06 101 ALA A CA 1
ATOM 781 C C . ALA A 1 101 ? -12.717 2.782 -7.568 1.00 92.06 101 ALA A C 1
ATOM 783 O O . ALA A 1 101 ? -12.737 1.834 -6.786 1.00 92.06 101 ALA A O 1
ATOM 784 N N . GLY A 1 102 ? -13.097 2.632 -8.846 1.00 91.94 102 GLY A N 1
ATOM 785 C CA . GLY A 1 102 ? -13.578 1.359 -9.397 1.00 91.94 102 GLY A CA 1
ATOM 786 C C . GLY A 1 102 ? -12.477 0.315 -9.627 1.00 91.94 102 GLY A C 1
ATOM 787 O O . GLY A 1 102 ? -12.745 -0.890 -9.577 1.00 91.94 102 GLY A O 1
ATOM 788 N N . ILE A 1 103 ? -11.236 0.751 -9.863 1.00 93.06 103 ILE A N 1
ATOM 789 C CA . ILE A 1 103 ? -10.059 -0.129 -9.890 1.00 93.06 103 ILE A CA 1
ATOM 790 C C . ILE A 1 103 ? -9.725 -0.601 -8.473 1.00 93.06 103 ILE A C 1
ATOM 792 O O . ILE A 1 103 ? -9.579 -1.802 -8.268 1.00 93.06 103 ILE A O 1
ATOM 796 N N . GLU A 1 104 ? -9.685 0.310 -7.503 1.00 95.12 104 GLU A N 1
ATOM 797 C CA . GLU A 1 104 ? -9.414 0.031 -6.086 1.00 95.12 104 GLU A CA 1
ATOM 798 C C . GLU A 1 104 ? -10.452 -0.934 -5.498 1.00 95.12 104 GLU A C 1
ATOM 800 O O . GLU A 1 104 ? -10.073 -1.941 -4.906 1.00 95.12 104 GLU A O 1
ATOM 805 N N . GLU A 1 105 ? -11.747 -0.714 -5.760 1.00 92.94 105 GLU A N 1
ATOM 806 C CA . GLU A 1 105 ? -12.834 -1.645 -5.410 1.00 92.94 105 GLU A CA 1
ATOM 807 C C . GLU A 1 105 ? -12.576 -3.046 -5.990 1.00 92.94 105 GLU A C 1
ATOM 809 O O . GLU A 1 105 ? -12.693 -4.057 -5.292 1.00 92.94 105 GLU A O 1
ATOM 814 N N . THR A 1 106 ? -12.200 -3.118 -7.271 1.00 93.31 106 THR A N 1
ATOM 815 C CA . THR A 1 106 ? -11.949 -4.390 -7.962 1.00 93.31 106 THR A CA 1
ATOM 816 C C . THR A 1 106 ? -10.720 -5.109 -7.396 1.00 93.31 106 THR A C 1
ATOM 818 O O . THR A 1 106 ? -10.749 -6.333 -7.255 1.00 93.31 106 THR A O 1
ATOM 821 N N . VAL A 1 107 ? -9.660 -4.370 -7.052 1.00 94.50 107 VAL A N 1
ATOM 822 C CA . VAL A 1 107 ? -8.438 -4.914 -6.444 1.00 94.50 107 VAL A CA 1
ATOM 823 C C . VAL A 1 107 ? -8.704 -5.392 -5.017 1.00 94.50 107 VAL A C 1
ATOM 825 O O . VAL A 1 107 ? -8.309 -6.507 -4.697 1.00 94.50 107 VAL A O 1
ATOM 828 N N . LEU A 1 108 ? -9.438 -4.640 -4.191 1.00 94.12 108 LEU A N 1
ATOM 829 C CA . LEU A 1 108 ? -9.830 -5.078 -2.844 1.00 94.12 108 LEU A CA 1
ATOM 830 C C . LEU A 1 108 ? -10.691 -6.340 -2.880 1.00 94.12 108 LEU A C 1
ATOM 832 O O . LEU A 1 108 ? -10.432 -7.286 -2.142 1.00 94.12 108 LEU A O 1
ATOM 836 N N . CYS A 1 109 ? -11.669 -6.401 -3.786 1.00 92.88 109 CYS A N 1
ATOM 837 C CA . CYS A 1 109 ? -12.492 -7.594 -3.981 1.00 92.88 109 CYS A CA 1
ATOM 838 C C . CYS A 1 109 ? -11.659 -8.818 -4.405 1.00 92.88 109 CYS A C 1
ATOM 840 O O . CYS A 1 109 ? -11.964 -9.944 -4.012 1.00 92.88 109 CYS A O 1
ATOM 842 N N . TYR A 1 110 ? -10.614 -8.611 -5.212 1.00 93.38 110 TYR A N 1
ATOM 843 C CA . TYR A 1 110 ? -9.678 -9.662 -5.606 1.00 93.38 110 TYR A CA 1
ATOM 844 C C . TYR A 1 110 ? -8.759 -10.078 -4.446 1.00 93.38 110 TYR A C 1
ATOM 846 O O . TYR A 1 110 ? -8.602 -11.271 -4.200 1.00 93.38 110 TYR A O 1
ATOM 854 N N . ALA A 1 111 ? -8.219 -9.118 -3.695 1.00 93.50 111 ALA A N 1
ATOM 855 C CA . ALA A 1 111 ? -7.366 -9.352 -2.534 1.00 93.50 111 ALA A CA 1
ATOM 856 C C . ALA A 1 111 ? -8.104 -10.104 -1.416 1.00 93.50 111 ALA A C 1
ATOM 858 O O . ALA A 1 111 ? -7.589 -11.100 -0.909 1.00 93.50 111 ALA A O 1
ATOM 859 N N . GLN A 1 112 ? -9.347 -9.715 -1.113 1.00 92.75 112 GLN A N 1
ATOM 860 C CA . GLN A 1 112 ? -10.196 -10.427 -0.157 1.00 92.75 112 GLN A CA 1
ATOM 861 C C . GLN A 1 112 ? -10.452 -11.867 -0.610 1.00 92.75 112 GLN A C 1
ATOM 863 O O . GLN A 1 112 ? -10.357 -12.790 0.189 1.00 92.75 112 GLN A O 1
ATOM 868 N N . ALA A 1 113 ? -10.703 -12.091 -1.905 1.00 91.44 113 ALA A N 1
ATOM 869 C CA . ALA A 1 113 ? -10.889 -13.442 -2.429 1.00 91.44 113 ALA A CA 1
ATOM 870 C C . ALA A 1 113 ? -9.632 -14.324 -2.283 1.00 91.44 113 ALA A C 1
ATOM 872 O O . ALA A 1 113 ? -9.784 -15.533 -2.118 1.00 91.44 113 ALA A O 1
ATOM 873 N N . GLN A 1 114 ? -8.421 -13.746 -2.307 1.00 92.38 114 GLN A N 1
ATOM 874 C CA . GLN A 1 114 ? -7.176 -14.471 -2.010 1.00 92.38 114 GLN A CA 1
ATOM 875 C C . GLN A 1 114 ? -7.021 -14.766 -0.508 1.00 92.38 114 GLN A C 1
ATOM 877 O O . GLN A 1 114 ? -6.648 -15.879 -0.142 1.00 92.38 114 GLN A O 1
ATOM 882 N N . ILE A 1 115 ? -7.367 -13.824 0.375 1.00 92.31 115 ILE A N 1
ATOM 883 C CA . ILE A 1 115 ? -7.370 -14.034 1.836 1.00 92.31 115 ILE A CA 1
ATOM 884 C C . ILE A 1 115 ? -8.359 -15.152 2.223 1.00 92.31 115 ILE A C 1
ATOM 886 O O . ILE A 1 115 ? -7.991 -16.103 2.917 1.00 92.31 115 ILE A O 1
ATOM 890 N N . ASP A 1 116 ? -9.585 -15.099 1.692 1.00 90.69 116 ASP A N 1
ATOM 891 C CA . ASP A 1 116 ? -10.615 -16.137 1.835 1.00 90.69 116 ASP A CA 1
ATOM 892 C C . ASP A 1 116 ? -10.166 -17.490 1.237 1.00 90.69 116 ASP A C 1
ATOM 894 O O . ASP A 1 116 ? -10.635 -18.557 1.645 1.00 90.69 116 ASP A O 1
ATOM 898 N N . GLU A 1 117 ? -9.284 -17.473 0.229 1.00 88.94 117 GLU A N 1
ATOM 899 C CA . GLU A 1 117 ? -8.721 -18.674 -0.392 1.00 88.94 117 GLU A CA 1
ATOM 900 C C . GLU A 1 117 ? -7.676 -19.347 0.501 1.00 88.94 117 GLU A C 1
ATOM 902 O O . GLU A 1 117 ? -7.709 -20.575 0.610 1.00 88.94 117 GLU A O 1
ATOM 907 N N . MET A 1 118 ? -6.839 -18.557 1.180 1.00 88.50 118 MET A N 1
ATOM 908 C CA . MET A 1 118 ? -5.881 -19.020 2.192 1.00 88.50 118 MET A CA 1
ATOM 909 C C . MET A 1 118 ? -6.548 -19.420 3.516 1.00 88.50 118 MET A C 1
ATOM 911 O O . MET A 1 118 ? -5.954 -20.161 4.295 1.00 88.50 118 MET A O 1
ATOM 915 N N . GLY A 1 119 ? -7.777 -18.957 3.766 1.00 89.44 119 GLY A N 1
ATOM 916 C CA . GLY A 1 119 ? -8.493 -19.169 5.027 1.00 89.44 119 GLY A CA 1
ATOM 917 C C . GLY A 1 119 ? -8.109 -18.180 6.132 1.00 89.44 119 GLY A C 1
ATOM 918 O O . GLY A 1 119 ? -8.387 -18.451 7.294 1.00 89.44 119 GLY A O 1
ATOM 919 N N . LEU A 1 120 ? -7.499 -17.046 5.773 1.00 91.56 120 LEU A N 1
ATOM 920 C CA . LEU A 1 120 ? -6.954 -16.047 6.704 1.00 91.56 120 LEU A CA 1
ATOM 921 C C . LEU A 1 120 ? -7.911 -14.870 6.968 1.00 91.56 120 LEU A C 1
ATOM 923 O O . LEU A 1 120 ? -7.509 -13.850 7.513 1.00 91.56 120 LEU A O 1
ATOM 927 N N . SER A 1 121 ? -9.187 -14.988 6.596 1.00 85.06 121 SER A N 1
ATOM 928 C CA . SER A 1 121 ? -10.187 -13.910 6.709 1.00 85.06 121 SER A CA 1
ATOM 929 C C . SER A 1 121 ? -10.580 -13.518 8.145 1.00 85.06 121 SER A C 1
ATOM 931 O O . SER A 1 121 ? -11.303 -12.544 8.318 1.00 85.06 121 SER A O 1
ATOM 933 N N . GLU A 1 122 ? -10.110 -14.246 9.164 1.00 86.94 122 GLU A N 1
ATOM 934 C CA . GLU A 1 122 ? -10.192 -13.848 10.584 1.00 86.94 122 GLU A CA 1
ATOM 935 C C . GLU A 1 122 ? -8.857 -13.281 11.120 1.00 86.94 122 GLU A C 1
ATOM 937 O O . GLU A 1 122 ? -8.824 -12.712 12.207 1.00 86.94 122 GLU A O 1
ATOM 942 N N . GLU A 1 123 ? -7.762 -13.422 10.363 1.00 87.62 123 GLU A N 1
ATOM 943 C CA . GLU A 1 123 ? -6.390 -13.051 10.754 1.00 87.62 123 GLU A CA 1
ATOM 944 C C . GLU A 1 123 ? -5.860 -11.816 10.001 1.00 87.62 123 GLU A C 1
ATOM 946 O O . GLU A 1 123 ? -4.873 -11.218 10.430 1.00 87.62 123 GLU A O 1
ATOM 951 N N . VAL A 1 124 ? -6.493 -11.445 8.880 1.00 91.50 124 VAL A N 1
ATOM 952 C CA . VAL A 1 124 ? -6.071 -10.358 7.984 1.00 91.50 124 VAL A CA 1
ATOM 953 C C . VAL A 1 124 ? -7.242 -9.419 7.682 1.00 91.50 124 VAL A C 1
ATOM 955 O O . VAL A 1 124 ? -8.231 -9.832 7.075 1.00 91.50 124 VAL A O 1
ATOM 958 N N . GLU A 1 125 ? -7.106 -8.141 8.047 1.00 92.44 125 GLU A N 1
ATOM 959 C CA . GLU A 1 125 ? -8.061 -7.069 7.728 1.00 92.44 125 GLU A CA 1
ATOM 960 C C . GLU A 1 125 ? -7.503 -6.196 6.591 1.00 92.44 125 GLU A C 1
ATOM 962 O O . GLU A 1 125 ? -6.390 -5.678 6.678 1.00 92.44 125 GLU A O 1
ATOM 967 N N . LEU A 1 126 ? -8.271 -6.005 5.512 1.00 93.19 126 LEU A N 1
ATOM 968 C CA . LEU A 1 126 ? -7.925 -5.044 4.459 1.00 93.19 126 LEU A CA 1
ATOM 969 C C . LEU A 1 126 ? -8.296 -3.622 4.900 1.00 93.19 126 LEU A C 1
ATOM 971 O O . LEU A 1 126 ? -9.459 -3.342 5.181 1.00 93.19 126 LEU A O 1
ATOM 975 N N . LEU A 1 127 ? -7.317 -2.717 4.897 1.00 91.50 127 LEU A N 1
ATOM 976 C CA . LEU A 1 127 ? -7.456 -1.332 5.360 1.00 91.50 127 LEU A CA 1
ATOM 977 C C . LEU A 1 127 ? -7.718 -0.342 4.216 1.00 91.50 127 LEU A C 1
ATOM 979 O O . LEU A 1 127 ? -8.317 0.710 4.426 1.00 91.50 127 LEU A O 1
ATOM 983 N N . GLY A 1 128 ? -7.314 -0.678 2.988 1.00 92.25 128 GLY A N 1
ATOM 984 C CA . GLY A 1 128 ? -7.688 0.077 1.790 1.00 92.25 128 GLY A CA 1
ATOM 985 C C . GLY A 1 128 ? -6.767 -0.155 0.598 1.00 92.25 128 GLY A C 1
ATOM 986 O O . GLY A 1 128 ? -5.716 -0.775 0.718 1.00 92.25 128 GLY A O 1
ATOM 987 N N . ALA A 1 129 ? -7.159 0.351 -0.570 1.00 94.50 129 ALA A N 1
ATOM 988 C CA . ALA A 1 129 ? -6.354 0.314 -1.786 1.00 94.50 129 ALA A CA 1
ATOM 989 C C . ALA A 1 129 ? -6.309 1.680 -2.474 1.00 94.50 129 ALA A C 1
ATOM 991 O O . ALA A 1 129 ? -7.273 2.450 -2.400 1.00 94.50 129 ALA A O 1
ATOM 992 N N . ARG A 1 130 ? -5.194 1.987 -3.147 1.00 94.75 130 ARG A N 1
ATOM 993 C CA . ARG A 1 130 ? -5.006 3.237 -3.902 1.00 94.75 130 ARG A CA 1
ATOM 994 C C . ARG A 1 130 ? -4.277 2.995 -5.220 1.00 94.75 130 ARG A C 1
ATOM 996 O O . ARG A 1 130 ? -3.233 2.345 -5.235 1.00 94.75 130 ARG A O 1
ATOM 1003 N N . VAL A 1 131 ? -4.806 3.537 -6.319 1.00 93.00 131 VAL A N 1
ATOM 1004 C CA . VAL A 1 131 ? -4.079 3.607 -7.599 1.00 93.00 131 VAL A CA 1
ATOM 1005 C C . VAL A 1 131 ? -2.971 4.648 -7.483 1.00 93.00 131 VAL A C 1
ATOM 1007 O O . VAL A 1 131 ? -3.226 5.782 -7.073 1.00 93.00 131 VAL A O 1
ATOM 1010 N N . TYR A 1 132 ? -1.758 4.277 -7.881 1.00 90.19 132 TYR A N 1
ATOM 1011 C CA . TYR A 1 132 ? -0.590 5.152 -7.867 1.00 90.19 132 TYR A CA 1
ATOM 1012 C C . TYR A 1 132 ? 0.272 4.933 -9.123 1.00 90.19 132 TYR A C 1
ATOM 1014 O O . TYR A 1 132 ? -0.207 4.462 -10.157 1.00 90.19 132 TYR A O 1
ATOM 1022 N N . GLY A 1 133 ? 1.547 5.321 -9.053 1.00 87.12 133 GLY A N 1
ATOM 1023 C CA . GLY A 1 133 ? 2.534 4.977 -10.069 1.00 87.12 133 GLY A CA 1
ATOM 1024 C C . GLY A 1 133 ? 2.365 5.714 -11.399 1.00 87.12 133 GLY A C 1
ATOM 1025 O O . GLY A 1 133 ? 1.979 6.886 -11.447 1.00 87.12 133 GLY A O 1
ATOM 1026 N N . SER A 1 134 ? 2.745 5.051 -12.492 1.00 84.69 134 SER A N 1
ATOM 1027 C CA . SER A 1 134 ? 2.998 5.718 -13.781 1.00 84.69 134 SER A CA 1
ATOM 1028 C C . SER A 1 134 ? 1.733 6.301 -14.417 1.00 84.69 134 SER A C 1
ATOM 1030 O O . SER A 1 134 ? 1.742 7.435 -14.897 1.00 84.69 134 SER A O 1
ATOM 1032 N N . ARG A 1 135 ? 0.622 5.557 -14.371 1.00 84.06 135 ARG A N 1
ATOM 1033 C CA . ARG A 1 135 ? -0.672 5.958 -14.951 1.00 84.06 135 ARG A CA 1
ATOM 1034 C C . ARG A 1 135 ? -1.408 7.027 -14.146 1.00 84.06 135 ARG A C 1
ATOM 1036 O O . ARG A 1 135 ? -2.356 7.613 -14.661 1.00 84.06 135 ARG A O 1
ATOM 1043 N N . SER A 1 136 ? -0.969 7.325 -12.921 1.00 81.88 136 SER A N 1
ATOM 1044 C CA . SER A 1 136 ? -1.536 8.409 -12.113 1.00 81.88 136 SER A CA 1
ATOM 1045 C C . SER A 1 136 ? -1.078 9.809 -12.532 1.00 81.88 136 SER A C 1
ATOM 1047 O O . SER A 1 136 ? -1.644 10.779 -12.022 1.00 81.88 136 SER A O 1
ATOM 1049 N N . ARG A 1 137 ? -0.088 9.929 -13.433 1.00 78.94 137 ARG A N 1
ATOM 1050 C CA . ARG A 1 137 ? 0.478 11.202 -13.905 1.00 78.94 137 ARG A CA 1
ATOM 1051 C C . ARG A 1 137 ? 0.570 11.250 -15.433 1.00 78.94 137 ARG A C 1
ATOM 1053 O O . ARG A 1 137 ? 0.921 10.264 -16.078 1.00 78.94 137 ARG A O 1
ATOM 1060 N N . GLU A 1 138 ? 0.281 12.405 -16.025 1.00 69.81 138 GLU A N 1
ATOM 1061 C CA . GLU A 1 138 ? 0.425 12.592 -17.474 1.00 69.81 138 GLU A CA 1
ATOM 1062 C C . GLU A 1 138 ? 1.907 12.539 -17.894 1.00 69.81 138 GLU A C 1
ATOM 1064 O O . GLU A 1 138 ? 2.791 12.976 -17.162 1.00 69.81 138 GLU A O 1
ATOM 1069 N N . GLY A 1 139 ? 2.188 11.955 -19.064 1.00 70.56 139 GLY A N 1
ATOM 1070 C CA . GLY A 1 139 ? 3.543 11.831 -19.619 1.00 70.56 139 GLY A CA 1
ATOM 1071 C C . GLY A 1 139 ? 4.400 10.667 -19.094 1.00 70.56 139 GLY A C 1
ATOM 1072 O O . GLY A 1 139 ? 5.366 10.308 -19.760 1.00 70.56 139 GLY A O 1
ATOM 1073 N N . LEU A 1 140 ? 4.052 10.032 -17.965 1.00 76.00 140 LEU A N 1
ATOM 1074 C CA . LEU A 1 140 ? 4.849 8.935 -17.380 1.00 76.00 140 LEU A CA 1
ATOM 1075 C C . LEU A 1 140 ? 4.487 7.515 -17.853 1.00 76.00 140 LEU A C 1
ATOM 1077 O O . LEU A 1 140 ? 5.257 6.588 -17.590 1.00 76.00 140 LEU A O 1
ATOM 1081 N N . TYR A 1 141 ? 3.347 7.319 -18.520 1.00 80.06 141 TYR A N 1
ATOM 1082 C CA . TYR A 1 141 ? 2.866 6.000 -18.952 1.00 80.06 141 TYR A CA 1
ATOM 1083 C C . TYR A 1 141 ? 2.750 5.886 -20.477 1.00 80.06 141 TYR A C 1
ATOM 1085 O O . TYR A 1 141 ? 2.556 6.870 -21.190 1.00 80.06 141 TYR A O 1
ATOM 1093 N N . HIS A 1 142 ? 2.813 4.652 -20.976 1.00 79.88 142 HIS A N 1
ATOM 1094 C CA . HIS A 1 142 ? 2.595 4.294 -22.378 1.00 79.88 142 HIS A CA 1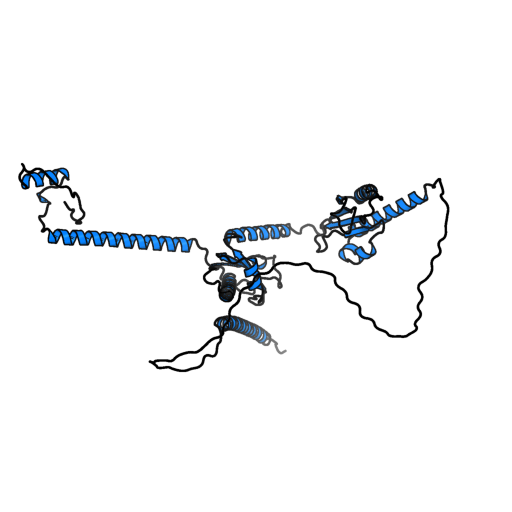
ATOM 1095 C C . HIS A 1 142 ? 1.446 3.281 -22.509 1.00 79.88 142 HIS A C 1
ATOM 1097 O O . HIS A 1 142 ? 0.982 2.717 -21.518 1.00 79.88 142 HIS A O 1
ATOM 1103 N N . GLU A 1 143 ? 0.974 3.001 -23.732 1.00 74.12 143 GLU A N 1
ATOM 1104 C CA . GLU A 1 143 ? -0.174 2.095 -23.947 1.00 74.12 143 GLU A CA 1
ATOM 1105 C C . GLU A 1 143 ? 0.017 0.724 -23.273 1.00 74.12 143 GLU A C 1
ATOM 1107 O O . GLU A 1 143 ? -0.924 0.199 -22.678 1.00 74.12 143 GLU A O 1
ATOM 1112 N N . GLY A 1 144 ? 1.245 0.192 -23.292 1.00 78.50 144 GLY A N 1
ATOM 1113 C CA . GLY A 1 144 ? 1.607 -1.084 -22.666 1.00 78.50 144 GLY A CA 1
ATOM 1114 C C . GLY A 1 144 ? 1.912 -1.067 -21.160 1.00 78.50 144 GLY A C 1
ATOM 1115 O O . GLY A 1 144 ? 2.298 -2.115 -20.659 1.00 78.50 144 GLY A O 1
ATOM 1116 N N . SER A 1 145 ? 1.802 0.066 -20.449 1.00 85.62 145 SER A N 1
ATOM 1117 C CA . SER A 1 145 ? 2.100 0.119 -19.003 1.00 85.62 145 SER A CA 1
ATOM 1118 C C . SER A 1 145 ? 1.076 -0.680 -18.189 1.00 85.62 145 SER A C 1
ATOM 1120 O O . SER A 1 145 ? -0.080 -0.821 -18.590 1.00 85.62 145 SER A O 1
ATOM 1122 N N . ASP A 1 146 ? 1.468 -1.149 -17.021 1.00 91.06 146 ASP A N 1
ATOM 1123 C CA . ASP A 1 146 ? 0.601 -1.635 -15.949 1.00 91.06 146 ASP A CA 1
ATOM 1124 C C . ASP A 1 146 ? -0.159 -0.494 -15.252 1.00 91.06 146 ASP A C 1
ATOM 1126 O O . ASP A 1 146 ? 0.054 0.688 -15.530 1.00 91.06 146 ASP A O 1
ATOM 1130 N N . VAL A 1 147 ? -1.125 -0.864 -14.408 1.00 91.75 147 VAL A N 1
ATOM 1131 C CA . VAL A 1 147 ? -1.719 0.005 -13.384 1.00 91.75 147 VAL A CA 1
ATOM 1132 C C . VAL A 1 147 ? -1.142 -0.416 -12.037 1.00 91.75 147 VAL A C 1
ATOM 1134 O O . VAL A 1 147 ? -1.431 -1.523 -11.588 1.00 91.75 147 VAL A O 1
ATOM 1137 N N . ASP A 1 148 ? -0.377 0.461 -11.395 1.00 93.31 148 ASP A N 1
ATOM 1138 C CA . ASP A 1 148 ? 0.152 0.238 -10.051 1.00 93.31 148 ASP A CA 1
ATOM 1139 C C . ASP A 1 148 ? -0.955 0.469 -8.998 1.00 93.31 148 ASP A C 1
ATOM 1141 O O . ASP A 1 148 ? -1.557 1.549 -8.941 1.00 93.31 148 ASP A O 1
ATOM 1145 N N . VAL A 1 149 ? -1.249 -0.525 -8.151 1.00 94.31 149 VAL A N 1
ATOM 1146 C CA . VAL A 1 149 ? -2.227 -0.406 -7.051 1.00 94.31 149 VAL A CA 1
ATOM 1147 C C . VAL A 1 149 ? -1.626 -0.914 -5.747 1.00 94.31 149 VAL A C 1
ATOM 1149 O O . VAL A 1 149 ? -1.265 -2.082 -5.631 1.00 94.31 149 VAL A O 1
ATOM 1152 N N . VAL A 1 150 ? -1.539 -0.045 -4.742 1.00 94.69 150 VAL A N 1
ATOM 1153 C CA . VAL A 1 150 ? -1.100 -0.427 -3.395 1.00 94.69 150 VAL A CA 1
ATOM 1154 C C . VAL A 1 150 ? -2.307 -0.898 -2.587 1.00 94.69 150 VAL A C 1
ATOM 1156 O O . VAL A 1 150 ? -3.380 -0.299 -2.685 1.00 94.69 150 VAL A O 1
ATOM 1159 N N . VAL A 1 151 ? -2.145 -1.964 -1.799 1.00 95.12 151 VAL A N 1
ATOM 1160 C CA . VAL A 1 151 ? -3.178 -2.519 -0.907 1.00 95.12 151 VAL A CA 1
ATOM 1161 C C . VAL A 1 151 ? -2.635 -2.563 0.515 1.00 95.12 151 VAL A C 1
ATOM 1163 O O . VAL A 1 151 ? -1.715 -3.319 0.799 1.00 95.12 151 VAL A O 1
ATOM 1166 N N . SER A 1 152 ? -3.207 -1.769 1.414 1.00 94.06 152 SER A N 1
ATOM 1167 C CA . SER A 1 152 ? -2.868 -1.776 2.835 1.00 94.06 152 SER A CA 1
ATOM 1168 C C . SER A 1 152 ? -3.720 -2.789 3.596 1.00 94.06 152 SER A C 1
ATOM 1170 O O . SER A 1 152 ? -4.931 -2.886 3.371 1.00 94.06 152 SER A O 1
ATOM 1172 N N . TYR A 1 153 ? -3.086 -3.538 4.494 1.00 94.06 153 TYR A N 1
ATOM 1173 C CA . TYR A 1 153 ? -3.724 -4.520 5.366 1.00 94.06 153 TYR A CA 1
ATOM 1174 C C . TYR A 1 153 ? -3.027 -4.590 6.733 1.00 94.06 153 TYR A C 1
ATOM 1176 O O . TYR A 1 153 ? -1.880 -4.159 6.870 1.00 94.06 153 TYR A O 1
ATOM 1184 N N . SER A 1 154 ? -3.710 -5.159 7.724 1.00 92.75 154 SER A N 1
ATOM 1185 C CA . SER A 1 154 ? -3.147 -5.544 9.024 1.00 92.75 154 SER A CA 1
ATOM 1186 C C . SER A 1 154 ? -3.296 -7.049 9.255 1.00 92.75 154 SER A C 1
ATOM 1188 O O . SER A 1 154 ? -4.259 -7.658 8.782 1.00 92.75 154 SER A O 1
ATOM 1190 N N . GLY A 1 155 ? -2.340 -7.660 9.961 1.00 90.38 155 GLY A N 1
ATOM 1191 C CA . GLY A 1 155 ? -2.331 -9.099 10.277 1.00 90.38 155 GLY A CA 1
ATOM 1192 C C . GLY A 1 155 ? -0.974 -9.790 10.081 1.00 90.38 155 GLY A C 1
ATOM 1193 O O . GLY A 1 155 ? -0.055 -9.230 9.492 1.00 90.38 155 GLY A O 1
ATOM 1194 N N . ASP A 1 156 ? -0.841 -11.047 10.528 1.00 87.88 156 ASP A N 1
ATOM 1195 C CA . ASP A 1 156 ? 0.426 -11.821 10.482 1.00 87.88 156 ASP A CA 1
ATOM 1196 C C . ASP A 1 156 ? 0.732 -12.446 9.095 1.00 87.88 156 ASP A C 1
ATOM 1198 O O . ASP A 1 156 ? 1.527 -13.379 8.944 1.00 87.88 156 ASP A O 1
ATOM 1202 N N . LEU A 1 157 ? 0.101 -11.934 8.033 1.00 90.50 157 LEU A N 1
ATOM 1203 C CA . LEU A 1 157 ? 0.391 -12.345 6.662 1.00 90.50 157 LEU A CA 1
ATOM 1204 C C . LEU A 1 157 ? 1.615 -11.585 6.139 1.00 90.50 157 LEU A C 1
ATOM 1206 O O . LEU A 1 157 ? 1.629 -10.359 6.068 1.00 90.50 157 LEU A O 1
ATOM 1210 N N . LYS A 1 158 ? 2.648 -12.311 5.706 1.00 91.88 158 LYS A N 1
ATOM 1211 C CA . LYS A 1 158 ? 3.848 -11.710 5.106 1.00 91.88 158 LYS A CA 1
ATOM 1212 C C . LYS A 1 158 ? 3.548 -11.129 3.724 1.00 91.88 158 LYS A C 1
ATOM 1214 O O . LYS A 1 158 ? 3.052 -11.850 2.860 1.00 91.88 158 LYS A O 1
ATOM 1219 N N . GLU A 1 159 ? 3.963 -9.883 3.499 1.00 93.00 159 GLU A N 1
ATOM 1220 C CA . GLU A 1 159 ? 3.781 -9.152 2.231 1.00 93.00 159 GLU A CA 1
ATOM 1221 C C . GLU A 1 159 ? 4.217 -9.979 1.014 1.00 93.00 159 GLU A C 1
ATOM 1223 O O . GLU A 1 159 ? 3.445 -10.133 0.076 1.00 93.00 159 GLU A O 1
ATOM 1228 N N . ASP A 1 160 ? 5.400 -10.604 1.063 1.00 91.88 160 ASP A N 1
ATOM 1229 C CA . ASP A 1 160 ? 5.934 -11.413 -0.042 1.00 91.88 160 ASP A CA 1
ATOM 1230 C C . ASP A 1 160 ? 5.027 -12.616 -0.379 1.00 91.88 160 ASP A C 1
ATOM 1232 O O . ASP A 1 160 ? 4.894 -13.006 -1.538 1.00 91.88 160 ASP A O 1
ATOM 1236 N N . VAL A 1 161 ? 4.383 -13.223 0.625 1.00 92.12 161 VAL A N 1
ATOM 1237 C CA . VAL A 1 161 ? 3.448 -14.345 0.430 1.00 92.12 161 VAL A CA 1
ATOM 1238 C C . VAL A 1 161 ? 2.151 -13.840 -0.196 1.00 92.12 161 VAL A C 1
ATOM 1240 O O . VAL A 1 161 ? 1.644 -14.452 -1.137 1.00 92.12 161 VAL A O 1
ATOM 1243 N N . PHE A 1 162 ? 1.646 -12.698 0.277 1.00 93.50 162 PHE A N 1
ATOM 1244 C CA . PHE A 1 162 ? 0.435 -12.094 -0.269 1.00 93.50 162 PHE A CA 1
ATOM 1245 C C . PHE A 1 162 ? 0.643 -11.620 -1.714 1.00 93.50 162 PHE A C 1
ATOM 1247 O O . PHE A 1 162 ? -0.193 -11.891 -2.573 1.00 93.50 162 PHE A O 1
ATOM 1254 N N . PHE A 1 163 ? 1.790 -10.999 -2.005 1.00 91.94 163 PHE A N 1
ATOM 1255 C CA . PHE A 1 163 ? 2.181 -10.546 -3.340 1.00 91.94 163 PHE A CA 1
ATOM 1256 C C . PHE A 1 163 ? 2.183 -11.705 -4.341 1.00 91.94 163 PHE A C 1
ATOM 1258 O O . PHE A 1 163 ? 1.540 -11.618 -5.386 1.00 91.94 163 PHE A O 1
ATOM 1265 N N . ASN A 1 164 ? 2.821 -12.829 -3.994 1.00 90.69 164 ASN A N 1
ATOM 1266 C CA . ASN A 1 164 ? 2.837 -14.015 -4.852 1.00 90.69 164 ASN A CA 1
ATOM 1267 C C . ASN A 1 164 ? 1.415 -14.514 -5.173 1.00 90.69 164 ASN A C 1
ATOM 1269 O O . ASN A 1 164 ? 1.092 -14.719 -6.342 1.00 90.69 164 ASN A O 1
ATOM 1273 N N . ALA A 1 165 ? 0.538 -14.633 -4.171 1.00 88.88 165 ALA A N 1
ATOM 1274 C CA . ALA A 1 165 ? -0.844 -15.079 -4.374 1.00 88.88 165 ALA A CA 1
ATOM 1275 C C . ALA A 1 165 ? -1.691 -14.099 -5.210 1.00 88.88 165 ALA A C 1
ATOM 1277 O O . ALA A 1 165 ? -2.514 -14.511 -6.031 1.00 88.88 165 ALA A O 1
ATOM 1278 N N . LEU A 1 166 ? -1.473 -12.790 -5.046 1.00 88.94 166 LEU A N 1
ATOM 1279 C CA . LEU A 1 166 ? -2.095 -11.765 -5.885 1.00 88.94 166 LEU A CA 1
ATOM 1280 C C . LEU A 1 166 ? -1.606 -11.870 -7.340 1.00 88.94 166 LEU A C 1
ATOM 1282 O O . LEU A 1 166 ? -2.411 -11.725 -8.266 1.00 88.94 166 LEU A O 1
ATOM 1286 N N . TYR A 1 167 ? -0.327 -12.185 -7.550 1.00 87.69 167 TYR A N 1
ATOM 1287 C CA . TYR A 1 167 ? 0.293 -12.270 -8.872 1.00 87.69 167 TYR A CA 1
ATOM 1288 C C . TYR A 1 167 ? -0.039 -13.566 -9.639 1.00 87.69 167 TYR A C 1
ATOM 1290 O O . TYR A 1 167 ? -0.180 -13.522 -10.863 1.00 87.69 167 TYR A O 1
ATOM 1298 N N . GLU A 1 168 ? -0.239 -14.702 -8.954 1.00 78.81 168 GLU A N 1
ATOM 1299 C CA . GLU A 1 168 ? -0.441 -16.040 -9.557 1.00 78.81 168 GLU A CA 1
ATOM 1300 C C . GLU A 1 168 ? -1.482 -16.089 -10.692 1.00 78.81 168 GLU A C 1
ATOM 1302 O O . GLU A 1 168 ? -1.285 -16.787 -11.690 1.00 78.81 168 GLU A O 1
ATOM 1307 N N . ASN A 1 169 ? -2.585 -15.341 -10.571 1.00 71.94 169 ASN A N 1
ATOM 1308 C CA . ASN A 1 169 ? -3.669 -15.342 -11.561 1.00 71.94 169 ASN A CA 1
ATOM 1309 C C . ASN A 1 169 ? -3.615 -14.170 -12.565 1.00 71.94 169 ASN A C 1
ATOM 1311 O O . ASN A 1 169 ? -4.431 -14.137 -13.490 1.00 71.94 169 ASN A O 1
ATOM 1315 N N . GLY A 1 170 ? -2.680 -13.224 -12.403 1.00 78.62 170 GLY A N 1
ATOM 1316 C CA . GLY A 1 170 ? -2.461 -12.080 -13.296 1.00 78.62 170 GLY A CA 1
ATOM 1317 C C . GLY A 1 170 ? -3.693 -11.189 -13.505 1.00 78.62 170 GLY A C 1
ATOM 1318 O O . GLY A 1 170 ? -4.353 -11.266 -14.549 1.00 78.62 170 GLY A O 1
ATOM 1319 N N . LEU A 1 171 ? -4.001 -10.320 -12.535 1.00 89.25 171 LEU A N 1
ATOM 1320 C CA . LEU A 1 171 ? -5.163 -9.427 -12.594 1.00 89.25 171 LEU A CA 1
ATOM 1321 C C . LEU A 1 171 ? -5.099 -8.478 -13.808 1.00 89.25 171 LEU A C 1
ATOM 1323 O O . LEU A 1 171 ? -4.083 -7.840 -14.083 1.00 89.25 171 LEU A O 1
ATOM 1327 N N . LYS A 1 172 ? -6.217 -8.365 -14.541 1.00 91.44 172 LYS A N 1
ATOM 1328 C CA . LYS A 1 172 ? -6.378 -7.406 -15.648 1.00 91.44 172 LYS A CA 1
ATOM 1329 C C . LYS A 1 172 ? -7.705 -6.670 -15.559 1.00 91.44 172 LYS A C 1
ATOM 1331 O O . LYS A 1 172 ? -8.765 -7.303 -15.549 1.00 91.44 172 LYS A O 1
ATOM 1336 N N . ILE A 1 173 ? -7.655 -5.340 -15.585 1.00 89.75 173 ILE A N 1
ATOM 1337 C CA . ILE A 1 173 ? -8.824 -4.452 -15.556 1.00 89.75 173 ILE A CA 1
ATOM 1338 C C . ILE A 1 173 ? -8.834 -3.625 -16.846 1.00 89.75 173 ILE A C 1
ATOM 1340 O O . ILE A 1 173 ? -7.804 -3.127 -17.283 1.00 89.75 173 ILE A O 1
ATOM 1344 N N . ALA A 1 174 ? -9.985 -3.561 -17.527 1.00 86.38 174 ALA A N 1
ATOM 1345 C CA . ALA A 1 174 ? -10.136 -2.919 -18.846 1.00 86.38 174 ALA A CA 1
ATOM 1346 C C . ALA A 1 174 ? -9.062 -3.315 -19.899 1.00 86.38 174 ALA A C 1
ATOM 1348 O O . ALA A 1 174 ? -8.748 -2.555 -20.814 1.00 86.38 174 ALA A O 1
ATOM 1349 N N . GLY A 1 175 ? -8.506 -4.528 -19.778 1.00 83.88 175 GLY A N 1
ATOM 1350 C CA . GLY A 1 175 ? -7.449 -5.059 -20.648 1.00 83.88 175 GLY A CA 1
ATOM 1351 C C . GLY A 1 175 ? -6.015 -4.715 -20.227 1.00 83.88 175 GLY A C 1
ATOM 1352 O O . GLY A 1 175 ? -5.095 -5.358 -20.730 1.00 83.88 175 GLY A O 1
ATOM 1353 N N . ILE A 1 176 ? -5.830 -3.782 -19.292 1.00 89.00 176 ILE A N 1
ATOM 1354 C CA . ILE A 1 176 ? -4.531 -3.379 -18.743 1.00 89.00 176 ILE A CA 1
ATOM 1355 C C . ILE A 1 176 ? -4.119 -4.384 -17.648 1.00 89.00 176 ILE A C 1
ATOM 1357 O O . ILE A 1 176 ? -4.989 -4.781 -16.863 1.00 89.00 176 ILE A O 1
ATOM 1361 N N . PRO A 1 177 ? -2.855 -4.851 -17.591 1.00 90.62 177 PRO A N 1
ATOM 1362 C CA . PRO A 1 177 ? -2.347 -5.565 -16.420 1.00 90.62 177 PRO A CA 1
ATOM 1363 C C . PRO A 1 177 ? -2.342 -4.651 -15.192 1.00 90.62 177 PRO A C 1
ATOM 1365 O O . PRO A 1 177 ? -2.107 -3.452 -15.310 1.00 90.62 177 PRO A O 1
ATOM 1368 N N . VAL A 1 178 ? -2.638 -5.219 -14.027 1.00 92.38 178 VAL A N 1
ATOM 1369 C CA . VAL A 1 178 ? -2.625 -4.504 -12.749 1.00 92.38 178 VAL A CA 1
ATOM 1370 C C . VAL A 1 178 ? -1.536 -5.120 -11.890 1.00 92.38 178 VAL A C 1
ATOM 1372 O O . VAL A 1 178 ? -1.604 -6.319 -11.615 1.00 92.38 178 VAL A O 1
ATOM 1375 N N . ASP A 1 179 ? -0.560 -4.311 -11.494 1.00 92.94 179 ASP A N 1
ATOM 1376 C CA . ASP A 1 179 ? 0.411 -4.695 -10.478 1.00 92.94 179 ASP A CA 1
ATOM 1377 C C . ASP A 1 179 ? -0.162 -4.344 -9.104 1.00 92.94 179 ASP A C 1
ATOM 1379 O O . ASP A 1 179 ? -0.686 -3.244 -8.901 1.00 92.94 179 ASP A O 1
ATOM 1383 N N . VAL A 1 180 ? -0.143 -5.304 -8.181 1.00 93.81 180 VAL A N 1
ATOM 1384 C CA . VAL A 1 180 ? -0.778 -5.159 -6.868 1.00 93.81 180 VAL A CA 1
ATOM 1385 C C . VAL A 1 180 ? 0.282 -5.327 -5.797 1.00 93.81 180 VAL A C 1
ATOM 1387 O O . VAL A 1 180 ? 0.767 -6.432 -5.574 1.00 93.81 180 VAL A O 1
ATOM 1390 N N . ASN A 1 181 ? 0.601 -4.229 -5.118 1.00 93.44 181 ASN A N 1
ATOM 1391 C CA . ASN A 1 181 ? 1.650 -4.158 -4.111 1.00 93.44 181 ASN A CA 1
ATOM 1392 C C . ASN A 1 181 ? 1.028 -4.147 -2.703 1.00 93.44 181 ASN A C 1
ATOM 1394 O O . ASN A 1 181 ? 0.537 -3.104 -2.260 1.00 93.44 181 ASN A O 1
ATOM 1398 N N . PRO A 1 182 ? 0.979 -5.296 -2.000 1.00 93.69 182 PRO A N 1
ATOM 1399 C CA . PRO A 1 182 ? 0.434 -5.371 -0.655 1.00 93.69 182 PRO A CA 1
ATOM 1400 C C . PRO A 1 182 ? 1.443 -4.823 0.363 1.00 93.69 182 PRO A C 1
ATOM 1402 O O . PRO A 1 182 ? 2.618 -5.188 0.339 1.00 93.69 182 PRO A O 1
ATOM 1405 N N . ILE A 1 183 ? 0.973 -3.976 1.276 1.00 94.69 183 ILE A N 1
ATOM 1406 C CA . ILE A 1 183 ? 1.760 -3.390 2.365 1.00 94.69 183 ILE A CA 1
ATOM 1407 C C . ILE A 1 183 ? 1.090 -3.673 3.710 1.00 94.69 183 ILE A C 1
ATOM 1409 O O . ILE A 1 183 ? -0.118 -3.478 3.865 1.00 94.69 183 ILE A O 1
ATOM 1413 N N . SER A 1 184 ? 1.875 -4.130 4.680 1.00 93.00 184 SER A N 1
ATOM 1414 C CA . SER A 1 184 ? 1.408 -4.438 6.031 1.00 93.00 184 SER A CA 1
ATOM 1415 C C . SER A 1 184 ? 1.671 -3.255 6.968 1.00 93.00 184 SER A C 1
ATOM 1417 O O . SER A 1 184 ? 2.739 -2.629 6.916 1.00 93.00 184 SER A O 1
ATOM 1419 N N . THR A 1 185 ? 0.723 -2.957 7.859 1.00 88.56 185 THR A N 1
ATOM 1420 C CA . THR A 1 185 ? 0.884 -1.908 8.883 1.00 88.56 185 THR A CA 1
ATOM 1421 C C . THR A 1 185 ? 2.025 -2.179 9.863 1.00 88.56 185 THR A C 1
ATOM 1423 O O . THR A 1 185 ? 2.593 -1.249 10.429 1.00 88.56 185 THR A O 1
ATOM 1426 N N . GLU A 1 186 ? 2.386 -3.446 10.046 1.00 87.38 186 GLU A N 1
ATOM 1427 C CA . GLU A 1 186 ? 3.414 -3.931 10.967 1.00 87.38 186 GLU A CA 1
ATOM 1428 C C . GLU A 1 186 ? 4.833 -3.809 10.386 1.00 87.38 186 GLU A C 1
ATOM 1430 O O . GLU A 1 186 ? 5.797 -3.710 11.148 1.00 87.38 186 GLU A O 1
ATOM 1435 N N . LYS A 1 187 ? 4.972 -3.838 9.050 1.00 88.25 187 LYS A N 1
ATOM 1436 C CA . LYS A 1 187 ? 6.268 -3.850 8.346 1.00 88.25 187 LYS A CA 1
ATOM 1437 C C . LYS A 1 187 ? 6.532 -2.576 7.542 1.00 88.25 187 LYS A C 1
ATOM 1439 O O . LYS A 1 187 ? 7.596 -1.981 7.703 1.00 88.25 187 LYS A O 1
ATOM 1444 N N . THR A 1 188 ? 5.602 -2.181 6.675 1.00 87.25 188 THR A N 1
ATOM 1445 C CA . THR A 1 188 ? 5.773 -1.046 5.748 1.00 87.25 188 THR A CA 1
ATOM 1446 C C . THR A 1 188 ? 5.146 0.245 6.283 1.00 87.25 188 THR A C 1
ATOM 1448 O O . THR A 1 188 ? 5.617 1.332 5.948 1.00 87.25 188 THR A O 1
ATOM 1451 N N . GLY A 1 189 ? 4.150 0.142 7.168 1.00 87.75 189 GLY A N 1
ATOM 1452 C CA . GLY A 1 189 ? 3.516 1.283 7.834 1.00 87.75 189 GLY A CA 1
ATOM 1453 C C . GLY A 1 189 ? 2.210 1.714 7.169 1.00 87.75 189 GLY A C 1
ATOM 1454 O O . GLY A 1 189 ? 1.489 0.891 6.603 1.00 87.75 189 GLY A O 1
ATOM 1455 N N . THR A 1 190 ? 1.864 3.000 7.280 1.00 88.62 190 THR A N 1
ATOM 1456 C CA . THR A 1 190 ? 0.561 3.499 6.813 1.00 88.62 190 THR A CA 1
ATOM 1457 C C . THR A 1 190 ? 0.503 3.705 5.298 1.00 88.62 190 THR A C 1
ATOM 1459 O O . THR A 1 190 ? 1.508 3.963 4.625 1.00 88.62 190 THR A O 1
ATOM 1462 N N . LEU A 1 191 ? -0.713 3.639 4.751 1.00 88.56 191 LEU A N 1
ATOM 1463 C CA . LEU A 1 191 ? -0.987 3.846 3.330 1.00 88.56 191 LEU A CA 1
ATOM 1464 C C . LEU A 1 191 ? -0.576 5.256 2.869 1.00 88.56 191 LEU A C 1
ATOM 1466 O O . LEU A 1 191 ? -0.032 5.425 1.779 1.00 88.56 191 LEU A O 1
ATOM 1470 N N . GLU A 1 192 ? -0.768 6.269 3.712 1.00 87.06 192 GLU A N 1
ATOM 1471 C CA . GLU A 1 192 ? -0.393 7.658 3.452 1.00 87.06 192 GLU A CA 1
ATOM 1472 C C . GLU A 1 192 ? 1.119 7.885 3.450 1.00 87.06 192 GLU A C 1
ATOM 1474 O O . GLU A 1 192 ? 1.614 8.705 2.677 1.00 87.06 192 GLU A O 1
ATOM 1479 N N . GLU A 1 193 ? 1.866 7.206 4.322 1.00 87.44 193 GLU A N 1
ATOM 1480 C CA . GLU A 1 193 ? 3.331 7.284 4.348 1.00 87.44 193 GLU A CA 1
ATOM 1481 C C . GLU A 1 193 ? 3.933 6.635 3.103 1.00 87.44 193 GLU A C 1
ATOM 1483 O O . GLU A 1 193 ? 4.789 7.243 2.452 1.00 87.44 193 GLU A O 1
ATOM 1488 N N . TYR A 1 194 ? 3.418 5.463 2.714 1.00 89.50 194 TYR A N 1
ATOM 1489 C CA . TYR A 1 194 ? 3.797 4.806 1.467 1.00 89.50 194 TYR A CA 1
ATOM 1490 C C . TYR A 1 194 ? 3.523 5.704 0.252 1.00 89.50 194 TYR A C 1
ATOM 1492 O O . TYR A 1 194 ? 4.415 5.927 -0.571 1.00 89.50 194 TYR A O 1
ATOM 1500 N N . LEU A 1 195 ? 2.320 6.284 0.161 1.00 88.81 195 LEU A N 1
ATOM 1501 C CA . LEU A 1 195 ? 1.949 7.165 -0.948 1.00 88.81 195 LEU A CA 1
ATOM 1502 C C . LEU A 1 195 ? 2.799 8.434 -1.007 1.00 88.81 195 LEU A C 1
ATOM 1504 O O . LEU A 1 195 ? 3.254 8.778 -2.092 1.00 88.81 195 LEU A O 1
ATOM 1508 N N . LYS A 1 196 ? 3.112 9.084 0.122 1.00 88.19 196 LYS A N 1
ATOM 1509 C CA . LYS A 1 196 ? 4.045 10.232 0.144 1.00 88.19 196 LYS A CA 1
ATOM 1510 C C . LYS A 1 196 ? 5.432 9.856 -0.387 1.00 88.19 196 LYS A C 1
ATOM 1512 O O . LYS A 1 196 ? 6.053 10.641 -1.104 1.00 88.19 196 LYS A O 1
ATOM 1517 N N . GLY A 1 197 ? 5.924 8.662 -0.044 1.00 84.81 197 GLY A N 1
ATOM 1518 C CA . GLY A 1 197 ? 7.183 8.132 -0.571 1.00 84.81 197 GLY A CA 1
ATOM 1519 C C . GLY A 1 197 ? 7.127 7.892 -2.082 1.00 84.81 197 GLY A C 1
ATOM 1520 O O . GLY A 1 197 ? 8.016 8.331 -2.815 1.00 84.81 197 GLY A O 1
ATOM 1521 N N . ALA A 1 198 ? 6.055 7.253 -2.556 1.00 85.06 198 ALA A N 1
ATOM 1522 C CA . ALA A 1 198 ? 5.839 6.966 -3.970 1.00 85.06 198 ALA A CA 1
ATOM 1523 C C . ALA A 1 198 ? 5.629 8.241 -4.810 1.00 85.06 198 ALA A C 1
ATOM 1525 O O . ALA A 1 198 ? 6.215 8.372 -5.883 1.00 85.06 198 ALA A O 1
ATOM 1526 N N . GLU A 1 199 ? 4.859 9.213 -4.317 1.00 85.38 199 GLU A N 1
ATOM 1527 C CA . GLU A 1 199 ? 4.675 10.519 -4.957 1.00 85.38 199 GLU A CA 1
ATOM 1528 C C . GLU A 1 199 ? 6.004 11.260 -5.096 1.00 85.38 199 GLU A C 1
ATOM 1530 O O . GLU A 1 199 ? 6.337 11.672 -6.205 1.00 85.38 199 GLU A O 1
ATOM 1535 N N . LYS A 1 200 ? 6.815 11.326 -4.029 1.00 86.44 200 LYS A N 1
ATOM 1536 C CA . LYS A 1 200 ? 8.149 11.942 -4.075 1.00 86.44 200 LYS A CA 1
ATOM 1537 C C . LYS A 1 200 ? 9.069 11.261 -5.089 1.00 86.44 200 LYS A C 1
ATOM 1539 O O . LYS A 1 200 ? 9.793 11.942 -5.809 1.00 86.44 200 LYS A O 1
ATOM 1544 N N . TYR A 1 201 ? 9.032 9.931 -5.183 1.00 83.38 201 TYR A N 1
ATOM 1545 C CA . TYR A 1 201 ? 9.782 9.191 -6.202 1.00 83.38 201 TYR A CA 1
ATOM 1546 C C . TYR A 1 201 ? 9.322 9.552 -7.627 1.00 83.38 201 TYR A C 1
ATOM 1548 O O . TYR A 1 201 ? 10.152 9.748 -8.517 1.00 83.38 201 TYR A O 1
ATOM 1556 N N . LEU A 1 202 ? 8.012 9.705 -7.846 1.00 82.31 202 LEU A N 1
ATOM 1557 C CA . LEU A 1 202 ? 7.454 10.139 -9.131 1.00 82.31 202 LEU A CA 1
ATOM 1558 C C . LEU A 1 202 ? 7.771 11.614 -9.444 1.00 82.31 202 LEU A C 1
ATOM 1560 O O . LEU A 1 202 ? 8.046 11.920 -10.602 1.00 82.31 202 LEU A O 1
ATOM 1564 N N . ASP A 1 203 ? 7.804 12.507 -8.448 1.00 82.75 203 ASP A N 1
ATOM 1565 C CA . ASP A 1 203 ? 8.263 13.900 -8.588 1.00 82.75 203 ASP A CA 1
ATOM 1566 C C . ASP A 1 203 ? 9.749 13.971 -8.957 1.00 82.75 203 ASP A C 1
ATOM 1568 O O . ASP A 1 203 ? 10.135 14.697 -9.870 1.00 82.75 203 ASP A O 1
ATOM 1572 N N . GLU A 1 204 ? 10.600 13.182 -8.301 1.00 80.06 204 GLU A N 1
ATOM 1573 C CA . GLU A 1 204 ? 12.026 13.074 -8.631 1.00 80.06 204 GLU A CA 1
ATOM 1574 C C . GLU A 1 204 ? 12.266 12.438 -10.011 1.00 80.06 204 GLU A C 1
ATOM 1576 O O . GLU A 1 204 ? 13.299 12.689 -10.636 1.00 80.06 204 GLU A O 1
ATOM 1581 N N . ARG A 1 205 ? 11.338 11.609 -10.504 1.00 76.75 205 ARG A N 1
ATOM 1582 C CA . ARG A 1 205 ? 11.383 11.028 -11.854 1.00 76.75 205 ARG A CA 1
ATOM 1583 C C . ARG A 1 205 ? 10.917 12.024 -12.920 1.00 76.75 205 ARG A C 1
ATOM 1585 O O . ARG A 1 205 ? 11.560 12.121 -13.959 1.00 76.75 205 ARG A O 1
ATOM 1592 N N . LEU A 1 206 ? 9.852 12.782 -12.651 1.00 70.94 206 LEU A N 1
ATOM 1593 C CA . LEU A 1 206 ? 9.334 13.824 -13.545 1.00 70.94 206 LEU A CA 1
ATOM 1594 C C . LEU A 1 206 ? 10.244 15.043 -13.612 1.00 70.94 206 LEU A C 1
ATOM 1596 O O . LEU A 1 206 ? 10.559 15.480 -14.705 1.00 70.94 206 LEU A O 1
ATOM 1600 N N . SER A 1 207 ? 10.765 15.539 -12.491 1.00 70.56 207 SER A N 1
ATOM 1601 C CA . SER A 1 207 ? 11.718 16.661 -12.492 1.00 70.56 207 SER A CA 1
ATOM 1602 C C . SER A 1 207 ? 13.018 16.355 -13.249 1.00 70.56 207 SER A C 1
ATOM 1604 O O . SER A 1 207 ? 13.625 17.267 -13.802 1.00 70.56 207 SER A O 1
ATOM 1606 N N . ARG A 1 208 ? 13.416 15.077 -13.355 1.00 65.50 208 ARG A N 1
ATOM 1607 C CA . ARG A 1 208 ? 14.499 14.623 -14.250 1.00 65.50 208 ARG A CA 1
ATOM 1608 C C . ARG A 1 208 ? 14.130 14.673 -15.741 1.00 65.50 208 ARG A C 1
ATOM 1610 O O . ARG A 1 208 ? 15.034 14.754 -16.563 1.00 65.50 208 ARG A O 1
ATOM 1617 N N . MET A 1 209 ? 12.841 14.643 -16.083 1.00 57.69 209 MET A N 1
ATOM 1618 C CA . MET A 1 209 ? 12.309 14.788 -17.449 1.00 57.69 209 MET A CA 1
ATOM 1619 C C . MET A 1 209 ? 11.884 16.233 -17.782 1.00 57.69 209 MET A C 1
ATOM 1621 O O . MET A 1 209 ? 11.896 16.617 -18.944 1.00 57.69 209 MET A O 1
ATOM 1625 N N . GLU A 1 210 ? 11.520 17.041 -16.782 1.00 48.91 210 GLU A N 1
ATOM 1626 C CA . GLU A 1 210 ? 11.060 18.433 -16.931 1.00 48.91 210 GLU A CA 1
ATOM 1627 C C . GLU A 1 210 ? 12.200 19.465 -16.987 1.00 48.91 210 GLU A C 1
ATOM 1629 O O . GLU A 1 210 ? 11.945 20.657 -17.182 1.00 48.91 210 GLU A O 1
ATOM 1634 N N . ILE A 1 211 ? 13.465 19.037 -16.871 1.00 42.38 211 ILE A N 1
ATOM 1635 C CA . ILE A 1 211 ? 14.589 19.852 -17.350 1.00 42.38 211 ILE A CA 1
ATOM 1636 C C . ILE A 1 211 ? 14.338 20.066 -18.848 1.00 42.38 211 ILE A C 1
ATOM 1638 O O . ILE A 1 211 ? 14.316 19.086 -19.591 1.00 42.38 211 ILE A O 1
ATOM 1642 N N . PRO A 1 212 ? 14.109 21.306 -19.316 1.00 39.03 212 PRO A N 1
ATOM 1643 C CA . PRO A 1 212 ? 13.624 21.513 -20.668 1.00 39.03 212 PRO A CA 1
ATOM 1644 C C . PRO A 1 212 ? 14.638 20.993 -21.684 1.00 39.03 212 PRO A C 1
ATOM 1646 O O . PRO A 1 212 ? 15.808 21.383 -21.644 1.00 39.03 212 PRO A O 1
ATOM 1649 N N . GLU A 1 213 ? 14.153 20.196 -22.641 1.00 39.22 213 GLU A N 1
ATOM 1650 C CA . GLU A 1 213 ? 14.834 19.850 -23.894 1.00 39.22 213 GLU A CA 1
ATOM 1651 C C . GLU A 1 213 ? 15.046 21.113 -24.748 1.00 39.22 213 GLU A C 1
ATOM 1653 O O . GLU A 1 213 ? 14.438 21.325 -25.796 1.00 39.22 213 GLU A O 1
ATOM 1658 N N . ASN A 1 214 ? 15.908 22.005 -24.270 1.00 39.31 214 ASN A N 1
ATOM 1659 C CA . ASN A 1 214 ? 16.329 23.212 -24.959 1.00 39.31 214 ASN A CA 1
ATOM 1660 C C . ASN A 1 214 ? 17.857 23.306 -24.986 1.00 39.31 214 ASN A C 1
ATOM 1662 O O . ASN A 1 214 ? 18.447 24.352 -24.731 1.00 39.31 214 ASN A O 1
ATOM 1666 N N . ASN A 1 215 ? 18.472 22.174 -25.321 1.00 32.38 215 ASN A N 1
ATOM 1667 C CA . ASN A 1 215 ? 19.726 22.083 -26.051 1.00 32.38 215 ASN A CA 1
ATOM 1668 C C . ASN A 1 215 ? 19.558 20.938 -27.051 1.00 32.38 215 ASN A C 1
ATOM 1670 O O . ASN A 1 215 ? 19.356 19.791 -26.660 1.00 32.38 215 ASN A O 1
ATOM 1674 N N . GLY A 1 216 ? 19.608 21.245 -28.347 1.00 35.81 216 GLY A N 1
ATOM 1675 C CA . GLY A 1 216 ? 19.636 20.197 -29.363 1.00 35.81 216 GLY A CA 1
ATOM 1676 C C . GLY A 1 216 ? 20.937 19.407 -29.248 1.00 35.81 216 GLY A C 1
ATOM 1677 O O . GLY A 1 216 ? 21.997 20.019 -29.176 1.00 35.81 216 GLY A O 1
ATOM 1678 N N . GLN A 1 217 ? 20.844 18.074 -29.257 1.00 37.19 217 GLN A N 1
ATOM 1679 C CA . GLN A 1 217 ? 21.989 17.156 -29.332 1.00 37.19 217 GLN A CA 1
ATOM 1680 C C . GLN A 1 217 ? 23.133 17.498 -28.357 1.00 37.19 217 GLN A C 1
ATOM 1682 O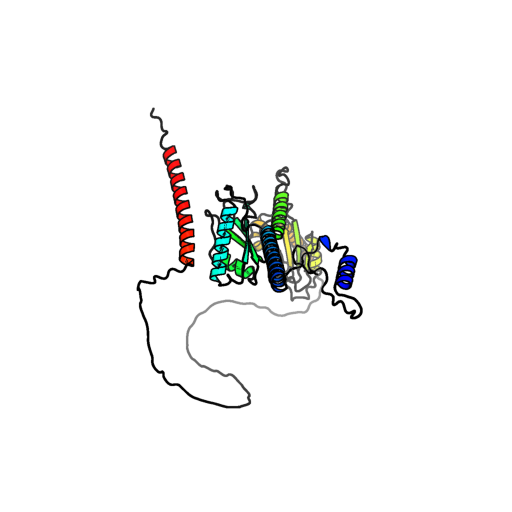 O . GLN A 1 217 ? 24.277 17.669 -28.770 1.00 37.19 217 GLN A O 1
ATOM 1687 N N . ALA A 1 218 ? 22.822 17.581 -27.062 1.00 35.75 218 ALA A N 1
ATOM 1688 C CA . ALA A 1 218 ? 23.829 17.428 -26.021 1.00 35.75 218 ALA A CA 1
ATOM 1689 C C . ALA A 1 218 ? 23.793 15.973 -25.548 1.00 35.75 218 ALA A C 1
ATOM 1691 O O . ALA A 1 218 ? 22.789 15.506 -25.012 1.00 35.75 218 ALA A O 1
ATOM 1692 N N . GLU A 1 219 ? 24.877 15.265 -25.833 1.00 40.78 219 GLU A N 1
ATOM 1693 C CA . GLU A 1 219 ? 25.169 13.919 -25.358 1.00 40.78 219 GLU A CA 1
ATOM 1694 C C . GLU A 1 219 ? 24.897 13.825 -23.843 1.00 40.78 219 GLU A C 1
ATOM 1696 O O . GLU A 1 219 ? 25.288 14.713 -23.083 1.00 40.78 219 GLU A O 1
ATOM 1701 N N . GLN A 1 220 ? 24.290 12.724 -23.374 1.00 45.59 220 GLN A N 1
ATOM 1702 C CA . GLN A 1 220 ? 24.747 12.213 -22.082 1.00 45.59 220 GLN A CA 1
ATOM 1703 C C . GLN A 1 220 ? 26.235 11.954 -22.302 1.00 45.59 220 GLN A C 1
ATOM 1705 O O . GLN A 1 220 ? 26.569 11.129 -23.154 1.00 45.59 220 GLN A O 1
ATOM 1710 N N . GLU A 1 221 ? 27.108 12.715 -21.636 1.00 52.25 221 GLU A N 1
ATOM 1711 C CA . GLU A 1 221 ? 28.546 12.462 -21.672 1.00 52.25 221 GLU A CA 1
ATOM 1712 C C . GLU A 1 221 ? 28.748 11.061 -21.103 1.00 52.25 221 GLU A C 1
ATOM 1714 O O . GLU A 1 221 ? 28.764 10.875 -19.889 1.00 52.25 221 GLU A O 1
ATOM 1719 N N . ALA A 1 222 ? 28.798 10.062 -21.985 1.00 66.62 222 ALA A N 1
ATOM 1720 C CA . ALA A 1 222 ? 28.979 8.683 -21.586 1.00 66.62 222 ALA A CA 1
ATOM 1721 C C . ALA A 1 222 ? 30.311 8.616 -20.838 1.00 66.62 222 ALA A C 1
ATOM 1723 O O . ALA A 1 222 ? 31.351 9.004 -21.372 1.00 66.62 222 ALA A O 1
ATOM 1724 N N . VAL A 1 223 ? 30.291 8.191 -19.579 1.00 81.19 223 VAL A N 1
ATOM 1725 C CA . VAL A 1 223 ? 31.508 8.188 -18.766 1.00 81.19 223 VAL A CA 1
ATOM 1726 C C . VAL A 1 223 ? 32.114 6.800 -18.851 1.00 81.19 223 VAL A C 1
ATOM 1728 O O . VAL A 1 223 ? 31.504 5.817 -18.436 1.00 81.19 223 VAL A O 1
ATOM 1731 N N . ILE A 1 224 ? 33.322 6.706 -19.406 1.00 86.19 224 ILE A N 1
ATOM 1732 C CA . ILE A 1 224 ? 34.109 5.475 -19.357 1.00 86.19 224 ILE A CA 1
ATOM 1733 C C . ILE A 1 224 ? 35.087 5.556 -18.185 1.00 86.19 224 ILE A C 1
ATOM 1735 O O . ILE A 1 224 ? 35.909 6.468 -18.114 1.00 86.19 224 ILE A O 1
ATOM 1739 N N . THR A 1 225 ? 34.997 4.603 -17.261 1.00 90.25 225 THR A N 1
ATOM 1740 C CA . THR A 1 225 ? 35.969 4.439 -16.169 1.00 90.25 225 THR A CA 1
ATOM 1741 C C . THR A 1 225 ? 36.627 3.073 -16.253 1.00 90.25 225 THR A C 1
ATOM 1743 O O . THR A 1 225 ? 36.043 2.127 -16.780 1.00 90.25 225 THR A O 1
ATOM 1746 N N . PHE A 1 226 ? 37.844 2.954 -15.731 1.00 90.62 226 PHE A N 1
ATOM 1747 C CA . PHE A 1 226 ? 38.623 1.720 -15.776 1.00 90.62 226 PHE A CA 1
ATOM 1748 C C . PHE A 1 226 ? 38.723 1.051 -14.402 1.00 90.62 226 PHE A C 1
ATOM 1750 O O . PHE A 1 226 ? 38.579 1.684 -13.349 1.00 90.62 226 PHE A O 1
ATOM 1757 N N . TYR A 1 227 ? 38.976 -0.255 -14.418 1.00 90.06 227 TYR A N 1
ATOM 1758 C CA . TYR A 1 227 ? 39.333 -1.042 -13.246 1.00 90.06 227 TYR A CA 1
ATOM 1759 C C . TYR A 1 227 ? 40.509 -1.970 -13.547 1.00 90.06 227 TYR A C 1
ATOM 1761 O O . TYR A 1 227 ? 40.738 -2.361 -14.690 1.00 90.06 227 TYR A O 1
ATOM 1769 N N . VAL A 1 228 ? 41.235 -2.344 -12.498 1.00 88.88 228 VAL A N 1
ATOM 1770 C CA . VAL A 1 228 ? 42.358 -3.285 -12.535 1.00 88.88 228 VAL A CA 1
ATOM 1771 C C . VAL A 1 228 ? 42.080 -4.377 -11.519 1.00 88.88 228 VAL A C 1
ATOM 1773 O O . VAL A 1 228 ? 41.722 -4.076 -10.380 1.00 88.88 228 VAL A O 1
ATOM 1776 N N . ALA A 1 229 ? 42.257 -5.632 -11.919 1.00 87.19 229 ALA A N 1
ATOM 1777 C CA . ALA A 1 229 ? 42.085 -6.784 -11.047 1.00 87.19 229 ALA A CA 1
ATOM 1778 C C . ALA A 1 229 ? 43.305 -7.706 -11.116 1.00 87.19 229 ALA A C 1
ATOM 1780 O O . ALA A 1 229 ? 43.776 -8.046 -12.201 1.00 87.19 229 ALA A O 1
ATOM 1781 N N . GLU A 1 230 ? 43.771 -8.174 -9.958 1.00 82.12 230 GLU A N 1
ATOM 1782 C CA . GLU A 1 230 ? 44.683 -9.320 -9.851 1.00 82.12 230 GLU A CA 1
ATOM 1783 C C . GLU A 1 230 ? 44.010 -10.617 -10.341 1.00 82.12 230 GLU A C 1
ATOM 1785 O O . GLU A 1 230 ? 44.688 -11.496 -10.864 1.00 82.12 230 GLU A O 1
ATOM 1790 N N . CYS A 1 231 ? 42.679 -10.716 -10.239 1.00 81.31 231 CYS A N 1
ATOM 1791 C CA . CYS A 1 231 ? 41.885 -11.823 -10.770 1.00 81.31 231 CYS A CA 1
ATOM 1792 C C . CYS A 1 231 ? 40.587 -11.313 -11.419 1.00 81.31 231 CYS A C 1
ATOM 1794 O O . CYS A 1 231 ? 39.712 -10.806 -10.720 1.00 81.31 231 CYS A O 1
ATOM 1796 N N . THR A 1 232 ? 40.441 -11.452 -12.739 1.00 72.94 232 THR A N 1
ATOM 1797 C CA . THR A 1 232 ? 39.224 -11.072 -13.481 1.00 72.94 232 THR A CA 1
ATOM 1798 C C . THR A 1 232 ? 38.045 -12.003 -13.197 1.00 72.94 232 THR A C 1
ATOM 1800 O O . THR A 1 232 ? 36.919 -11.534 -13.071 1.00 72.94 232 THR A O 1
ATOM 1803 N N . GLU A 1 233 ? 38.296 -13.303 -13.006 1.00 74.75 233 GLU A N 1
ATOM 1804 C CA . GLU A 1 233 ? 37.260 -14.299 -12.677 1.00 74.75 233 GLU A CA 1
ATOM 1805 C C . GLU A 1 233 ? 36.637 -14.050 -11.290 1.00 74.75 233 GLU A C 1
ATOM 1807 O O . GLU A 1 233 ? 35.428 -14.180 -11.101 1.00 74.75 233 GLU A O 1
ATOM 1812 N N . PHE A 1 234 ? 37.456 -13.628 -10.320 1.00 73.81 234 PHE A N 1
ATOM 1813 C CA . PHE A 1 234 ? 37.024 -13.304 -8.961 1.00 73.81 234 PHE A CA 1
ATOM 1814 C C . PHE A 1 234 ? 37.659 -11.987 -8.480 1.00 73.81 234 PHE A C 1
ATOM 1816 O O . PHE A 1 234 ? 38.611 -12.026 -7.699 1.00 73.81 234 PHE A O 1
ATOM 1823 N N . PRO A 1 235 ? 37.112 -10.810 -8.851 1.00 64.12 235 PRO A N 1
ATOM 1824 C CA . PRO A 1 235 ? 37.701 -9.502 -8.522 1.00 64.12 235 PRO A CA 1
ATOM 1825 C C . PRO A 1 235 ? 37.866 -9.201 -7.023 1.00 64.12 235 PRO A C 1
ATOM 1827 O O . PRO A 1 235 ? 38.595 -8.291 -6.649 1.00 64.12 235 PRO A O 1
ATOM 1830 N N . VAL A 1 236 ? 37.200 -9.965 -6.152 1.00 63.81 236 VAL A N 1
ATOM 1831 C CA . VAL A 1 236 ? 37.304 -9.871 -4.683 1.00 63.81 236 VAL A CA 1
ATOM 1832 C C . VAL A 1 236 ? 38.521 -10.647 -4.133 1.00 63.81 236 VAL A C 1
ATOM 1834 O O . VAL A 1 236 ? 38.908 -10.464 -2.980 1.00 63.81 236 VAL A O 1
ATOM 1837 N N . LEU A 1 237 ? 39.141 -11.517 -4.938 1.00 64.94 237 LEU A N 1
ATOM 1838 C CA . LEU A 1 237 ? 40.269 -12.373 -4.561 1.00 64.94 237 LEU A CA 1
ATOM 1839 C C . LEU A 1 237 ? 41.598 -11.830 -5.110 1.00 64.94 237 LEU A C 1
ATOM 1841 O O . LEU A 1 237 ? 42.228 -12.445 -5.968 1.00 64.94 237 LEU A O 1
ATOM 1845 N N . GLY A 1 238 ? 42.037 -10.684 -4.586 1.00 73.88 238 GLY A N 1
ATOM 1846 C CA . GLY A 1 238 ? 43.339 -10.091 -4.902 1.00 73.88 238 GLY A CA 1
ATOM 1847 C C . GLY A 1 238 ? 43.354 -8.570 -4.755 1.00 73.88 238 GLY A C 1
ATOM 1848 O O . GLY A 1 238 ? 42.465 -7.987 -4.136 1.00 73.88 238 GLY A O 1
ATOM 1849 N N . GLU A 1 239 ? 44.380 -7.922 -5.303 1.00 80.50 239 GLU A N 1
ATOM 1850 C CA . GLU A 1 239 ? 44.427 -6.467 -5.455 1.00 80.50 239 GLU A CA 1
ATOM 1851 C C . GLU A 1 239 ? 43.413 -6.005 -6.520 1.00 80.50 239 GLU A C 1
ATOM 1853 O O . GLU A 1 239 ? 43.378 -6.531 -7.635 1.00 80.50 239 GLU A O 1
ATOM 1858 N N . TYR A 1 240 ? 42.568 -5.032 -6.162 1.00 85.56 240 TYR A N 1
ATOM 1859 C CA . TYR A 1 240 ? 41.495 -4.517 -7.013 1.00 85.56 240 TYR A CA 1
ATOM 1860 C C . TYR A 1 240 ? 41.381 -2.995 -6.900 1.00 85.56 240 TYR A C 1
ATOM 1862 O O . TYR A 1 240 ? 41.302 -2.457 -5.794 1.00 85.56 240 TYR A O 1
ATOM 1870 N N . HIS A 1 241 ? 41.328 -2.314 -8.045 1.00 84.50 241 HIS A N 1
ATOM 1871 C CA . HIS A 1 241 ? 41.183 -0.858 -8.160 1.00 84.50 241 HIS A CA 1
ATOM 1872 C C . HIS A 1 241 ? 40.077 -0.534 -9.165 1.00 84.50 241 HIS A C 1
ATOM 1874 O O . HIS A 1 241 ? 40.002 -1.175 -10.207 1.00 84.50 241 HIS A O 1
ATOM 1880 N N . GLU A 1 242 ? 39.223 0.450 -8.886 1.00 87.75 242 GLU A N 1
ATOM 1881 C CA . GLU A 1 242 ? 38.074 0.821 -9.732 1.00 87.75 242 GLU A CA 1
ATOM 1882 C C . GLU A 1 242 ? 37.825 2.337 -9.732 1.00 87.75 242 GLU A C 1
ATOM 1884 O O . GLU A 1 242 ? 38.293 3.037 -8.834 1.00 87.75 242 GLU A O 1
ATOM 1889 N N . ARG A 1 243 ? 37.031 2.819 -10.705 1.00 83.75 243 ARG A N 1
ATOM 1890 C CA . ARG A 1 243 ? 36.784 4.250 -10.988 1.00 83.75 243 ARG A CA 1
ATOM 1891 C C . ARG A 1 243 ? 38.059 5.016 -11.361 1.00 83.75 243 ARG A C 1
ATOM 1893 O O . ARG A 1 243 ? 38.223 6.171 -10.988 1.00 83.75 243 ARG A O 1
ATOM 1900 N N . LEU A 1 244 ? 38.959 4.370 -12.098 1.00 85.38 244 LEU A N 1
ATOM 1901 C CA . LEU A 1 244 ? 40.144 5.027 -12.645 1.00 85.38 244 LEU A CA 1
ATOM 1902 C C . LEU A 1 244 ? 39.722 5.863 -13.859 1.00 85.38 244 LEU A C 1
ATOM 1904 O O . LEU A 1 244 ? 39.099 5.339 -14.784 1.00 85.38 244 LEU A O 1
ATOM 1908 N N . GLU A 1 245 ? 40.047 7.153 -13.860 1.00 83.31 245 GLU A N 1
ATOM 1909 C CA . GLU A 1 245 ? 39.631 8.090 -14.918 1.00 83.31 245 GLU A CA 1
ATOM 1910 C C . GLU A 1 245 ? 40.466 7.933 -16.199 1.00 83.31 245 GLU A C 1
ATOM 1912 O O . GLU A 1 245 ? 40.067 8.381 -17.274 1.00 83.31 245 GLU A O 1
ATOM 1917 N N . THR A 1 246 ? 41.639 7.292 -16.109 1.00 85.75 246 THR A N 1
ATOM 1918 C CA . THR A 1 246 ? 42.554 7.138 -17.246 1.00 85.75 246 THR A CA 1
ATOM 1919 C C . THR A 1 246 ? 43.071 5.713 -17.410 1.00 85.75 246 THR A C 1
ATOM 1921 O O . THR A 1 246 ? 43.380 5.006 -16.451 1.00 85.75 246 THR A O 1
ATOM 1924 N N . LEU A 1 247 ? 43.245 5.313 -18.671 1.00 86.81 247 LEU A N 1
ATOM 1925 C CA . LEU A 1 247 ? 43.826 4.023 -19.036 1.00 86.81 247 LEU A CA 1
ATOM 1926 C C . LEU A 1 247 ? 45.300 3.894 -18.606 1.00 86.81 247 LEU A C 1
ATOM 1928 O O . LEU A 1 247 ? 45.773 2.796 -18.324 1.00 86.81 247 LEU A O 1
ATOM 1932 N N . GLN A 1 248 ? 46.029 5.013 -18.542 1.00 84.38 248 GLN A N 1
ATOM 1933 C CA . GLN A 1 248 ? 47.433 5.020 -18.131 1.00 84.38 248 GLN A CA 1
ATOM 1934 C C . GLN A 1 248 ? 47.585 4.674 -16.643 1.00 84.38 248 GLN A C 1
ATOM 1936 O O . GLN A 1 248 ? 48.414 3.837 -16.301 1.00 84.38 248 GLN A O 1
ATOM 1941 N N . GLU A 1 249 ? 46.749 5.252 -15.776 1.00 85.94 249 GLU A N 1
ATOM 1942 C CA . GLU A 1 249 ? 46.708 4.923 -14.346 1.00 85.94 249 GLU A CA 1
ATOM 1943 C C . GLU A 1 249 ? 46.371 3.439 -14.119 1.00 85.94 249 GLU A C 1
ATOM 1945 O O . GLU A 1 249 ? 47.015 2.762 -13.315 1.00 85.94 249 GLU A O 1
ATOM 1950 N N . ALA A 1 250 ? 45.428 2.896 -14.899 1.00 87.75 250 ALA A N 1
ATOM 1951 C CA . ALA A 1 250 ? 45.121 1.467 -14.890 1.00 87.75 250 ALA A CA 1
ATOM 1952 C C . ALA A 1 250 ? 46.328 0.601 -15.302 1.00 87.75 250 ALA A C 1
ATOM 1954 O O . ALA A 1 250 ? 46.582 -0.438 -14.690 1.00 87.75 250 ALA A O 1
ATOM 1955 N N . MET A 1 251 ? 47.113 1.034 -16.293 1.00 86.06 251 MET A N 1
ATOM 1956 C CA . MET A 1 251 ? 48.306 0.303 -16.728 1.00 86.06 251 MET A CA 1
ATOM 1957 C C . MET A 1 251 ? 49.433 0.329 -15.684 1.00 86.06 251 MET A C 1
ATOM 1959 O O . MET A 1 251 ? 50.045 -0.704 -15.419 1.00 86.06 251 MET A O 1
ATOM 1963 N N . GLU A 1 252 ? 49.671 1.475 -15.039 1.00 86.00 252 GLU A N 1
ATOM 1964 C CA . GLU A 1 252 ? 50.678 1.615 -13.974 1.00 86.00 252 GLU A CA 1
ATOM 1965 C C . GLU A 1 252 ? 50.356 0.711 -12.766 1.00 86.00 252 GLU A C 1
ATOM 1967 O O . GLU A 1 252 ? 51.248 0.079 -12.192 1.00 86.00 252 GLU A O 1
ATOM 1972 N N . LEU A 1 253 ? 49.073 0.575 -12.412 1.00 84.94 253 LEU A N 1
ATOM 1973 C CA . LEU A 1 253 ? 48.616 -0.364 -11.381 1.00 84.94 253 LEU A CA 1
ATOM 1974 C C . LEU A 1 253 ? 48.728 -1.831 -11.837 1.00 84.94 253 LEU A C 1
ATOM 1976 O O . LEU A 1 253 ? 49.163 -2.681 -11.061 1.00 84.94 253 LEU A O 1
ATOM 1980 N N . TYR A 1 254 ? 48.412 -2.141 -13.097 1.00 85.25 254 TYR A N 1
ATOM 1981 C CA . TYR A 1 254 ? 48.528 -3.491 -13.665 1.00 85.25 254 TYR A CA 1
ATOM 1982 C C . TYR A 1 254 ? 49.978 -4.006 -13.755 1.00 85.25 254 TYR A C 1
ATOM 1984 O O . TYR A 1 254 ? 50.227 -5.206 -13.570 1.00 85.25 254 TYR A O 1
ATOM 1992 N N . GLU A 1 255 ? 50.945 -3.122 -14.019 1.00 84.44 255 GLU A N 1
ATOM 1993 C CA . GLU A 1 255 ? 52.382 -3.436 -13.981 1.00 84.44 255 GLU A CA 1
ATOM 1994 C C . GLU A 1 255 ? 52.882 -3.681 -12.550 1.00 84.44 255 GLU A C 1
ATOM 1996 O O . GLU A 1 255 ? 53.736 -4.540 -12.329 1.00 84.44 255 GLU A O 1
ATOM 2001 N N . LYS A 1 256 ? 52.320 -2.969 -11.566 1.00 85.25 256 LYS A N 1
ATOM 2002 C CA . LYS A 1 256 ? 52.692 -3.072 -10.148 1.00 85.25 256 LYS A CA 1
ATOM 2003 C C . LYS A 1 256 ? 52.263 -4.393 -9.492 1.00 85.25 256 LYS A C 1
ATOM 2005 O O . LYS A 1 256 ? 52.882 -4.799 -8.508 1.00 85.25 256 LYS A O 1
ATOM 2010 N N . ILE A 1 257 ? 51.242 -5.072 -10.027 1.00 79.88 257 ILE A N 1
ATOM 2011 C CA . ILE A 1 257 ? 50.796 -6.392 -9.548 1.00 79.88 257 ILE A CA 1
ATOM 2012 C C . ILE A 1 257 ? 51.878 -7.447 -9.866 1.00 79.88 257 ILE A C 1
ATOM 2014 O O . ILE A 1 257 ? 52.134 -7.718 -11.049 1.00 79.88 257 ILE A O 1
ATOM 2018 N N . PRO A 1 258 ? 52.501 -8.076 -8.845 1.00 72.88 258 PRO A N 1
ATOM 2019 C CA . PRO A 1 258 ? 53.652 -8.955 -9.032 1.00 72.88 258 PRO A CA 1
ATOM 2020 C C . PRO A 1 258 ? 53.274 -10.245 -9.770 1.00 72.88 258 PRO A C 1
ATOM 2022 O O . PRO A 1 258 ? 52.426 -11.015 -9.319 1.00 72.88 258 PRO A O 1
ATOM 2025 N N . ALA A 1 259 ? 53.972 -10.523 -10.875 1.00 65.94 259 ALA A N 1
ATOM 2026 C CA . ALA A 1 259 ? 53.740 -11.699 -11.723 1.00 65.94 259 ALA A CA 1
ATOM 2027 C C . ALA A 1 259 ? 53.961 -13.050 -11.009 1.00 65.94 259 ALA A C 1
ATOM 2029 O O . ALA A 1 259 ? 53.487 -14.082 -11.469 1.00 65.94 259 ALA A O 1
ATOM 2030 N N . GLU A 1 260 ? 54.646 -13.052 -9.865 1.00 65.00 260 GLU A N 1
ATOM 2031 C CA . GLU A 1 260 ? 54.898 -14.233 -9.028 1.00 65.00 260 GLU A CA 1
ATOM 2032 C C . GLU A 1 260 ? 53.615 -14.794 -8.378 1.00 65.00 260 GLU A C 1
ATOM 2034 O O . GLU A 1 260 ? 53.584 -15.940 -7.925 1.00 65.00 260 GLU A O 1
ATOM 2039 N N . ARG A 1 261 ? 52.531 -14.007 -8.338 1.00 64.56 261 ARG A N 1
ATOM 2040 C CA . ARG A 1 261 ? 51.274 -14.324 -7.647 1.00 64.56 261 ARG A CA 1
ATOM 2041 C C . ARG A 1 261 ? 50.248 -14.989 -8.578 1.00 64.56 261 ARG A C 1
ATOM 2043 O O . ARG A 1 261 ? 49.100 -14.570 -8.649 1.00 64.56 261 ARG A O 1
ATOM 2050 N N . MET A 1 262 ? 50.668 -16.049 -9.278 1.00 55.78 262 MET A N 1
ATOM 2051 C CA . MET A 1 262 ? 49.966 -16.706 -10.408 1.00 55.78 262 MET A CA 1
ATOM 2052 C C . MET A 1 262 ? 48.582 -17.352 -10.131 1.00 55.78 262 MET A C 1
ATOM 2054 O O . MET A 1 262 ? 48.119 -18.169 -10.921 1.00 55.78 262 MET A O 1
ATOM 2058 N N . ASN A 1 263 ? 47.907 -17.026 -9.028 1.00 59.66 263 ASN A N 1
ATOM 2059 C CA . ASN A 1 263 ? 46.597 -17.593 -8.682 1.00 59.66 263 ASN A CA 1
ATOM 2060 C C . ASN A 1 263 ? 45.409 -16.771 -9.216 1.00 59.66 263 ASN A C 1
ATOM 2062 O O . ASN A 1 263 ? 44.269 -17.203 -9.064 1.00 59.66 263 ASN A O 1
ATOM 2066 N N . GLY A 1 264 ? 45.661 -15.593 -9.793 1.00 63.31 264 GLY A N 1
ATOM 2067 C CA . GLY A 1 264 ? 44.643 -14.718 -10.369 1.00 63.31 264 GLY A CA 1
ATOM 2068 C C . GLY A 1 264 ? 44.908 -14.436 -11.845 1.00 63.31 264 GLY A C 1
ATOM 2069 O O . GLY A 1 264 ? 46.048 -14.199 -12.254 1.00 63.31 264 GLY A O 1
ATOM 2070 N N . ILE A 1 265 ? 43.850 -14.462 -12.659 1.00 75.69 265 ILE A N 1
ATOM 2071 C CA . ILE A 1 265 ? 43.934 -14.039 -14.058 1.00 75.69 265 ILE A CA 1
ATOM 2072 C C . ILE A 1 265 ? 43.930 -12.507 -14.085 1.00 75.69 265 ILE A C 1
ATOM 2074 O O . ILE A 1 265 ? 42.865 -11.899 -14.093 1.00 75.69 265 ILE A O 1
ATOM 2078 N N . LYS A 1 266 ? 45.101 -11.862 -14.035 1.00 84.94 266 LYS A N 1
ATOM 2079 C CA . LYS A 1 266 ? 45.149 -10.395 -13.986 1.00 84.94 266 LYS A CA 1
ATOM 2080 C C . LYS A 1 266 ? 44.666 -9.737 -15.280 1.00 84.94 266 LYS A C 1
ATOM 2082 O O . LYS A 1 266 ? 44.947 -10.215 -16.383 1.00 84.94 266 LYS A O 1
ATOM 2087 N N . GLY A 1 267 ? 43.990 -8.600 -15.139 1.00 87.50 267 GLY A N 1
ATOM 2088 C CA . GLY A 1 267 ? 43.417 -7.867 -16.264 1.00 87.50 267 GLY A CA 1
ATOM 2089 C C . GLY A 1 267 ? 43.042 -6.424 -15.944 1.00 87.50 267 GLY A C 1
ATOM 2090 O O . GLY A 1 267 ? 43.053 -5.987 -14.789 1.00 87.50 267 GLY A O 1
ATOM 2091 N N . ILE A 1 268 ? 42.722 -5.693 -17.008 1.00 90.38 268 ILE A N 1
ATOM 2092 C CA . ILE A 1 268 ? 42.168 -4.339 -16.985 1.00 90.38 268 ILE A CA 1
ATOM 2093 C C . ILE A 1 268 ? 40.808 -4.408 -17.672 1.00 90.38 268 ILE A C 1
ATOM 2095 O O . ILE A 1 268 ? 40.686 -5.006 -18.741 1.00 90.38 268 ILE A O 1
ATOM 2099 N N . GLY A 1 269 ? 39.800 -3.768 -17.093 1.00 90.12 269 GLY A N 1
ATOM 2100 C CA . GLY A 1 269 ? 38.485 -3.625 -17.705 1.00 90.12 269 GLY A CA 1
ATOM 2101 C C . GLY A 1 269 ? 37.945 -2.210 -17.619 1.00 90.12 269 GLY A C 1
ATOM 2102 O O . GLY A 1 269 ? 38.579 -1.316 -17.054 1.00 90.12 269 GLY A O 1
ATOM 2103 N N . PHE A 1 270 ? 36.772 -2.008 -18.206 1.00 91.56 270 PHE A N 1
ATOM 2104 C CA . PHE A 1 270 ? 36.058 -0.740 -18.211 1.00 91.56 270 PHE A CA 1
ATOM 2105 C C . PHE A 1 270 ? 34.623 -0.902 -17.700 1.00 91.56 270 PHE A C 1
ATOM 2107 O O . PHE A 1 270 ? 34.053 -1.994 -17.707 1.00 91.56 270 PHE A O 1
ATOM 2114 N N . ARG A 1 271 ? 34.040 0.208 -17.256 1.00 87.88 271 ARG A N 1
ATOM 2115 C CA . ARG A 1 271 ? 32.598 0.417 -17.118 1.00 87.88 271 ARG A CA 1
ATOM 2116 C C . ARG A 1 271 ? 32.225 1.574 -18.036 1.00 87.88 271 ARG A C 1
ATOM 2118 O O . ARG A 1 271 ? 32.908 2.598 -18.017 1.00 87.88 271 ARG A O 1
ATOM 2125 N N . LEU A 1 272 ? 31.164 1.401 -18.818 1.00 86.81 272 LEU A N 1
ATOM 2126 C CA . LEU A 1 272 ? 30.569 2.457 -19.630 1.00 86.81 272 LEU A CA 1
ATOM 2127 C C . LEU A 1 272 ? 29.251 2.897 -18.981 1.00 86.81 272 LEU A C 1
ATOM 2129 O O . LEU A 1 272 ? 28.275 2.155 -18.997 1.00 86.81 272 LEU A O 1
ATOM 2133 N N . GLU A 1 273 ? 29.229 4.103 -18.426 1.00 82.50 273 GLU A N 1
ATOM 2134 C CA . GLU A 1 273 ? 28.033 4.730 -17.863 1.00 82.50 273 GLU A CA 1
ATOM 2135 C C . GLU A 1 273 ? 27.382 5.598 -18.955 1.00 82.50 273 GLU A C 1
ATOM 2137 O O . GLU A 1 273 ? 27.645 6.795 -19.064 1.00 82.50 273 GLU A O 1
ATOM 2142 N N . ASP A 1 274 ? 26.574 4.967 -19.815 1.00 76.88 274 ASP A N 1
ATOM 2143 C CA . ASP A 1 274 ? 25.872 5.590 -20.956 1.00 76.88 274 ASP A CA 1
ATOM 2144 C C . ASP A 1 274 ? 24.334 5.530 -20.846 1.00 76.88 274 ASP A C 1
ATOM 2146 O O . ASP A 1 274 ? 23.617 5.733 -21.827 1.00 76.88 274 ASP A O 1
ATOM 2150 N N . GLY A 1 275 ? 23.818 5.189 -19.660 1.00 68.19 275 GLY A N 1
ATOM 2151 C CA . GLY A 1 275 ? 22.385 5.036 -19.400 1.00 68.19 275 GLY A CA 1
ATOM 2152 C C . GLY A 1 275 ? 21.729 3.817 -20.065 1.00 68.19 275 GLY A C 1
ATOM 2153 O O . GLY A 1 275 ? 20.509 3.665 -19.973 1.00 68.19 275 GLY A O 1
ATOM 2154 N N . SER A 1 276 ? 22.496 2.947 -20.731 1.00 73.50 276 SER A N 1
ATOM 2155 C CA . SER A 1 276 ? 21.976 1.730 -21.356 1.00 73.50 276 SER A CA 1
ATOM 2156 C C . SER A 1 276 ? 21.796 0.578 -20.357 1.00 73.50 276 SER A C 1
ATOM 2158 O O . SER A 1 276 ? 22.254 0.608 -19.216 1.00 73.50 276 SER A O 1
ATOM 2160 N N . ILE A 1 277 ? 21.170 -0.510 -20.819 1.00 71.06 277 ILE A N 1
ATOM 2161 C CA . ILE A 1 277 ? 21.089 -1.780 -20.074 1.00 71.06 277 ILE A CA 1
ATOM 2162 C C . ILE A 1 277 ? 22.447 -2.501 -19.936 1.00 71.06 277 ILE A C 1
ATOM 2164 O O . ILE A 1 277 ? 22.501 -3.577 -19.344 1.00 71.06 277 ILE A O 1
ATOM 2168 N N . TYR A 1 278 ? 23.521 -1.936 -20.498 1.00 70.44 278 TYR A N 1
ATOM 2169 C CA . TYR A 1 278 ? 24.883 -2.465 -20.471 1.00 70.44 278 TYR A CA 1
ATOM 2170 C C . TYR A 1 278 ? 25.805 -1.684 -19.509 1.00 70.44 278 TYR A C 1
ATOM 2172 O O . TYR A 1 278 ? 27.021 -1.747 -19.658 1.00 70.44 278 TYR A O 1
ATOM 2180 N N . ASP A 1 279 ? 25.262 -1.001 -18.490 1.00 73.88 279 ASP A N 1
ATOM 2181 C CA . ASP A 1 279 ? 26.040 -0.440 -17.366 1.00 73.88 279 ASP A CA 1
ATOM 2182 C C . ASP A 1 279 ? 26.641 -1.556 -16.476 1.00 73.88 279 ASP A C 1
ATOM 2184 O O . ASP A 1 279 ? 26.202 -1.866 -15.362 1.00 73.88 279 ASP A O 1
ATOM 2188 N N . GLY A 1 280 ? 27.664 -2.213 -17.015 1.00 74.62 280 GLY A N 1
ATOM 2189 C CA . GLY A 1 280 ? 28.378 -3.327 -16.413 1.00 74.62 280 GLY A CA 1
ATOM 2190 C C . GLY A 1 280 ? 29.888 -3.130 -16.448 1.00 74.62 280 GLY A C 1
ATOM 2191 O O . GLY A 1 280 ? 30.422 -2.271 -17.145 1.00 74.62 280 GLY A O 1
ATOM 2192 N N . LYS A 1 281 ? 30.589 -3.966 -15.680 1.00 83.75 281 LYS A N 1
ATOM 2193 C CA . LYS A 1 281 ? 32.044 -4.118 -15.772 1.00 83.75 281 LYS A CA 1
ATOM 2194 C C . LYS A 1 281 ? 32.350 -5.113 -16.892 1.00 83.75 281 LYS A C 1
ATOM 2196 O O . LYS A 1 281 ? 31.754 -6.189 -16.909 1.00 83.75 281 LYS A O 1
ATOM 2201 N N . PHE A 1 282 ? 33.245 -4.755 -17.806 1.00 87.62 282 PHE A N 1
ATOM 2202 C CA . PHE A 1 282 ? 33.654 -5.603 -18.924 1.00 87.62 282 PHE A CA 1
ATOM 2203 C C . PHE A 1 282 ? 35.177 -5.605 -19.064 1.00 87.62 282 PHE A C 1
ATOM 2205 O O . PHE A 1 282 ? 35.810 -4.550 -18.982 1.00 87.62 282 PHE A O 1
ATOM 2212 N N . ASP A 1 283 ? 35.776 -6.774 -19.280 1.00 89.06 283 ASP A N 1
ATOM 2213 C CA . ASP A 1 283 ? 37.228 -6.883 -19.415 1.00 89.06 283 ASP A CA 1
ATOM 2214 C C . ASP A 1 283 ? 37.691 -6.323 -20.771 1.00 89.06 283 ASP A C 1
ATOM 2216 O O . ASP A 1 283 ? 37.161 -6.670 -21.825 1.00 89.06 283 ASP A O 1
ATOM 2220 N N . LEU A 1 284 ? 38.691 -5.440 -20.736 1.00 89.62 284 LEU A N 1
ATOM 2221 C CA . LEU A 1 284 ? 39.317 -4.824 -21.909 1.00 89.62 284 LEU A CA 1
ATOM 2222 C C . LEU A 1 284 ? 40.521 -5.650 -22.371 1.00 89.62 284 LEU A C 1
ATOM 2224 O O . LEU A 1 284 ? 40.738 -5.855 -23.564 1.00 89.62 284 LEU A O 1
ATOM 2228 N N . MET A 1 285 ? 41.298 -6.118 -21.395 1.00 89.19 285 MET A N 1
ATOM 2229 C CA . MET A 1 285 ? 42.529 -6.869 -21.573 1.00 89.19 285 MET A CA 1
ATOM 2230 C C . MET A 1 285 ? 42.679 -7.882 -20.436 1.00 89.19 285 MET A C 1
ATOM 2232 O O . MET A 1 285 ? 42.639 -7.518 -19.260 1.00 89.19 285 MET A O 1
ATOM 2236 N N . VAL A 1 286 ? 42.932 -9.139 -20.788 1.00 85.50 286 VAL A N 1
ATOM 2237 C CA . VAL A 1 286 ? 43.113 -10.262 -19.859 1.00 85.50 286 VAL A CA 1
ATOM 2238 C C . VAL A 1 286 ? 44.456 -10.912 -20.178 1.00 85.50 286 VAL A C 1
ATOM 2240 O O . VAL A 1 286 ? 44.731 -11.191 -21.338 1.00 85.50 286 VAL A O 1
ATOM 2243 N N . MET A 1 287 ? 45.336 -11.108 -19.189 1.00 78.19 287 MET A N 1
ATOM 2244 C CA . MET A 1 287 ? 46.685 -11.680 -19.398 1.00 78.19 287 MET A CA 1
ATOM 2245 C C . MET A 1 287 ? 47.579 -10.948 -20.428 1.00 78.19 287 MET A C 1
ATOM 2247 O O . MET A 1 287 ? 48.578 -11.492 -20.892 1.00 78.19 287 MET A O 1
ATOM 2251 N N . GLY A 1 288 ? 47.271 -9.688 -20.754 1.00 78.81 288 GLY A N 1
ATOM 2252 C CA . GLY A 1 288 ? 47.956 -8.930 -21.811 1.00 78.81 288 GLY A CA 1
ATOM 2253 C C . GLY A 1 288 ? 47.370 -9.123 -23.217 1.00 78.81 288 GLY A C 1
ATOM 2254 O O . GLY A 1 288 ? 47.872 -8.521 -24.163 1.00 78.81 288 GLY A O 1
ATOM 2255 N N . GLU A 1 289 ? 46.306 -9.917 -23.359 1.00 83.12 289 GLU A N 1
ATOM 2256 C CA . GLU A 1 289 ? 45.555 -10.107 -24.601 1.00 83.12 289 GLU A CA 1
ATOM 2257 C C . GLU A 1 289 ? 44.276 -9.255 -24.593 1.00 83.12 289 GLU A C 1
ATOM 2259 O O . GLU A 1 289 ? 43.491 -9.273 -23.639 1.00 83.12 289 GLU A O 1
ATOM 2264 N N . MET A 1 290 ? 44.066 -8.493 -25.668 1.00 87.88 290 MET A N 1
ATOM 2265 C CA . MET A 1 290 ? 42.870 -7.667 -25.858 1.00 87.88 290 MET A CA 1
ATOM 2266 C C . MET A 1 290 ? 41.622 -8.531 -26.044 1.00 87.88 290 MET A C 1
ATOM 2268 O O . MET A 1 290 ? 41.670 -9.543 -26.733 1.00 87.88 290 MET A O 1
ATOM 2272 N N . GLN A 1 291 ? 40.491 -8.098 -25.488 1.00 87.62 291 GLN A N 1
ATOM 2273 C CA . GLN A 1 291 ? 39.190 -8.768 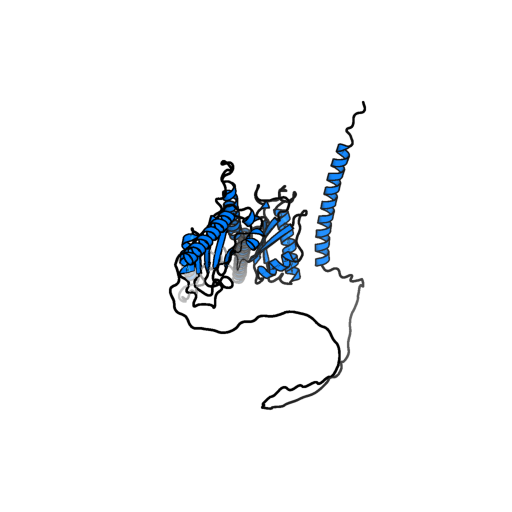-25.645 1.00 87.62 291 GLN A CA 1
ATOM 2274 C C . GLN A 1 291 ? 38.334 -8.128 -26.759 1.00 87.62 291 GLN A C 1
ATOM 2276 O O . GLN A 1 291 ? 37.103 -8.115 -26.695 1.00 87.62 291 GLN A O 1
ATOM 2281 N N . THR A 1 292 ? 38.988 -7.560 -27.779 1.00 84.44 292 THR A N 1
ATOM 2282 C CA . THR A 1 292 ? 38.376 -6.730 -28.830 1.00 84.44 292 THR A CA 1
ATOM 2283 C C . THR A 1 292 ? 37.261 -7.457 -29.590 1.00 84.44 292 THR A C 1
ATOM 2285 O O . THR A 1 292 ? 36.237 -6.845 -29.893 1.00 84.44 292 THR A O 1
ATOM 2288 N N . GLU A 1 293 ? 37.404 -8.752 -29.879 1.00 83.81 293 GLU A N 1
ATOM 2289 C CA . GLU A 1 293 ? 36.363 -9.554 -30.528 1.00 83.81 293 GLU A CA 1
ATOM 2290 C C . GLU A 1 293 ? 35.090 -9.627 -29.672 1.00 83.81 293 GLU A C 1
ATOM 2292 O O . GLU A 1 293 ? 34.014 -9.280 -30.156 1.00 83.81 293 GLU A O 1
ATOM 2297 N N . PHE A 1 294 ? 35.217 -9.999 -28.393 1.00 84.88 294 PHE A N 1
ATOM 2298 C CA . PHE A 1 294 ? 34.089 -10.159 -27.466 1.00 84.88 294 PHE A CA 1
ATOM 2299 C C . PHE A 1 294 ? 33.372 -8.837 -27.170 1.00 84.88 294 PHE A C 1
ATOM 2301 O O . PHE A 1 294 ? 32.144 -8.794 -27.123 1.00 84.88 294 PHE A O 1
ATOM 2308 N N . ILE A 1 295 ? 34.121 -7.740 -27.020 1.00 86.88 295 ILE A N 1
ATOM 2309 C CA . ILE A 1 295 ? 33.546 -6.401 -26.822 1.00 86.88 295 ILE A CA 1
ATOM 2310 C C . ILE A 1 295 ? 32.696 -5.999 -28.037 1.00 86.88 295 ILE A C 1
ATOM 2312 O O . ILE A 1 295 ? 31.609 -5.444 -27.882 1.00 86.88 295 ILE A O 1
ATOM 2316 N N . ASN A 1 296 ? 33.157 -6.316 -29.251 1.00 87.44 296 ASN A N 1
ATOM 2317 C CA . ASN A 1 296 ? 32.477 -5.955 -30.495 1.00 87.44 296 ASN A CA 1
ATOM 2318 C C . ASN A 1 296 ? 31.277 -6.856 -30.855 1.00 87.44 296 ASN A C 1
ATOM 2320 O O . ASN A 1 296 ? 30.520 -6.504 -31.767 1.00 87.44 296 ASN A O 1
ATOM 2324 N N . GLU A 1 297 ? 31.053 -7.972 -30.148 1.00 85.31 297 GLU A N 1
ATOM 2325 C CA . GLU A 1 297 ? 29.793 -8.730 -30.240 1.00 85.31 297 GLU A CA 1
ATOM 2326 C C . GLU A 1 297 ? 28.607 -7.948 -29.646 1.00 85.31 297 GLU A C 1
ATOM 2328 O O . GLU A 1 297 ? 27.467 -8.138 -30.075 1.00 85.31 297 GLU A O 1
ATOM 2333 N N . ILE A 1 298 ? 28.866 -7.030 -28.706 1.00 84.19 298 ILE A N 1
ATOM 2334 C CA . ILE A 1 298 ? 27.859 -6.158 -28.090 1.00 84.19 298 ILE A CA 1
ATOM 2335 C C . ILE A 1 298 ? 27.713 -4.889 -28.950 1.00 84.19 298 ILE A C 1
ATOM 2337 O O . ILE A 1 298 ? 28.634 -4.069 -28.982 1.00 84.19 298 ILE A O 1
ATOM 2341 N N . PRO A 1 299 ? 26.562 -4.652 -29.621 1.00 81.38 299 PRO A N 1
ATOM 2342 C CA . PRO A 1 299 ? 26.414 -3.517 -30.537 1.00 81.38 299 PRO A CA 1
ATOM 2343 C C . PRO A 1 299 ? 26.656 -2.158 -29.869 1.00 81.38 299 PRO A C 1
ATOM 2345 O O . PRO A 1 299 ? 27.292 -1.295 -30.465 1.00 81.38 299 PRO A O 1
ATOM 2348 N N . GLN A 1 300 ? 26.224 -2.003 -28.612 1.00 80.56 300 GLN A N 1
ATOM 2349 C CA . GLN A 1 300 ? 26.410 -0.785 -27.816 1.00 80.56 300 GLN A CA 1
ATOM 2350 C C . GLN A 1 300 ? 27.894 -0.409 -27.662 1.00 80.56 300 GLN A C 1
ATOM 2352 O O . GLN A 1 300 ? 28.257 0.756 -27.775 1.00 80.56 300 GLN A O 1
ATOM 2357 N N . TYR A 1 301 ? 28.768 -1.395 -27.447 1.00 84.75 301 TYR A N 1
ATOM 2358 C CA . TYR A 1 301 ? 30.206 -1.181 -27.265 1.00 84.75 301 TYR A CA 1
ATOM 2359 C C . TYR A 1 301 ? 30.957 -1.071 -28.595 1.00 84.75 301 TYR A C 1
ATOM 2361 O O . TYR A 1 301 ? 31.883 -0.266 -28.721 1.00 84.75 301 TYR A O 1
ATOM 2369 N N . ARG A 1 302 ? 30.531 -1.832 -29.610 1.00 84.19 302 ARG A N 1
ATOM 2370 C CA . ARG A 1 302 ? 31.050 -1.718 -30.979 1.00 84.19 302 ARG A CA 1
ATOM 2371 C C . ARG A 1 302 ? 30.838 -0.316 -31.551 1.00 84.19 302 ARG A C 1
ATOM 2373 O O . ARG A 1 302 ? 31.736 0.245 -32.171 1.00 84.19 302 ARG A O 1
ATOM 2380 N N . ASP A 1 303 ? 29.655 0.247 -31.320 1.00 84.12 303 ASP A N 1
ATOM 2381 C CA . ASP A 1 303 ? 29.241 1.523 -31.900 1.00 84.12 303 ASP A CA 1
ATOM 2382 C C . ASP A 1 303 ? 29.559 2.728 -30.970 1.00 84.12 303 ASP A C 1
ATOM 2384 O O . ASP A 1 303 ? 29.366 3.877 -31.370 1.00 84.12 303 ASP A O 1
ATOM 2388 N N . SER A 1 304 ? 30.104 2.493 -29.762 1.00 85.56 304 SER A N 1
ATOM 2389 C CA . SER A 1 304 ? 30.504 3.532 -28.791 1.00 85.56 304 SER A CA 1
ATOM 2390 C C . SER A 1 304 ? 31.901 4.114 -29.078 1.00 85.56 304 SER A C 1
ATOM 2392 O O . SER A 1 304 ? 32.903 3.398 -28.959 1.00 85.56 304 SER A O 1
ATOM 2394 N N . PRO A 1 305 ? 32.033 5.430 -29.359 1.00 86.69 305 PRO A N 1
ATOM 2395 C CA . PRO A 1 305 ? 33.328 6.057 -29.641 1.00 86.69 305 PRO A CA 1
ATOM 2396 C C . PRO A 1 305 ? 34.345 5.938 -28.500 1.00 86.69 305 PRO A C 1
ATOM 2398 O O . PRO A 1 305 ? 35.548 5.892 -28.750 1.00 86.69 305 PRO A O 1
ATOM 2401 N N . LEU A 1 306 ? 33.879 5.886 -27.250 1.00 88.06 306 LEU A N 1
ATOM 2402 C CA . LEU A 1 306 ? 34.738 5.838 -26.065 1.00 88.06 306 LEU A CA 1
ATOM 2403 C C . LEU A 1 306 ? 35.335 4.453 -25.839 1.00 88.06 306 LEU A C 1
ATOM 2405 O O . LEU A 1 306 ? 36.516 4.348 -25.517 1.00 88.06 306 LEU A O 1
ATOM 2409 N N . VAL A 1 307 ? 34.547 3.399 -26.065 1.00 87.19 307 VAL A N 1
ATOM 2410 C CA . VAL A 1 307 ? 35.032 2.017 -25.973 1.00 87.19 307 VAL A CA 1
ATOM 2411 C C . VAL A 1 307 ? 36.011 1.731 -27.110 1.00 87.19 307 VAL A C 1
ATOM 2413 O O . VAL A 1 307 ? 37.110 1.240 -26.860 1.00 87.19 307 VAL A O 1
ATOM 2416 N N . GLN A 1 308 ? 35.686 2.141 -28.341 1.00 91.00 308 GLN A N 1
ATOM 2417 C CA . GLN A 1 308 ? 36.605 2.008 -29.479 1.00 91.00 308 GLN A CA 1
ATOM 2418 C C . GLN A 1 308 ? 37.897 2.822 -29.283 1.00 91.00 308 GLN A C 1
ATOM 2420 O O . GLN A 1 308 ? 38.983 2.356 -29.629 1.00 91.00 308 GLN A O 1
ATOM 2425 N N . LYS A 1 309 ? 37.816 4.008 -28.662 1.00 90.38 309 LYS A N 1
ATOM 2426 C CA . LYS A 1 309 ? 38.999 4.782 -28.260 1.00 90.38 309 LYS A CA 1
ATOM 2427 C C . LYS A 1 309 ? 39.823 4.058 -27.188 1.00 90.38 309 LYS A C 1
ATOM 2429 O O . LYS A 1 309 ? 41.042 4.029 -27.308 1.00 90.38 309 LYS A O 1
ATOM 2434 N N . ALA A 1 310 ? 39.194 3.462 -26.174 1.00 89.50 310 ALA A N 1
ATOM 2435 C CA . ALA A 1 310 ? 39.895 2.707 -25.134 1.00 89.50 310 ALA A CA 1
ATOM 2436 C C . ALA A 1 310 ? 40.616 1.465 -25.689 1.00 89.50 310 ALA A C 1
ATOM 2438 O O . ALA A 1 310 ? 41.752 1.198 -25.298 1.00 89.50 310 ALA A O 1
ATOM 2439 N N . ILE A 1 311 ? 39.994 0.756 -26.639 1.00 89.88 311 ILE A N 1
ATOM 2440 C CA . ILE A 1 311 ? 40.618 -0.347 -27.386 1.00 89.88 311 ILE A CA 1
ATOM 2441 C C . ILE A 1 311 ? 41.860 0.160 -28.133 1.00 89.88 311 ILE A C 1
ATOM 2443 O O . ILE A 1 311 ? 42.957 -0.350 -27.911 1.00 89.88 311 ILE A O 1
ATOM 2447 N N . ALA A 1 312 ? 41.719 1.210 -28.949 1.00 90.25 312 ALA A N 1
ATOM 2448 C CA . ALA A 1 312 ? 42.822 1.761 -29.738 1.00 90.25 312 ALA A CA 1
ATOM 2449 C C . ALA A 1 312 ? 43.971 2.323 -28.874 1.00 90.25 312 ALA A C 1
ATOM 2451 O O . ALA A 1 312 ? 45.146 2.134 -29.200 1.00 90.25 312 ALA A O 1
ATOM 2452 N N . ASP A 1 313 ? 43.652 2.990 -27.759 1.00 89.19 313 ASP A N 1
ATOM 2453 C CA . ASP A 1 313 ? 44.646 3.493 -26.809 1.00 89.19 313 ASP A CA 1
ATOM 2454 C C . ASP A 1 313 ? 45.402 2.329 -26.133 1.00 89.19 313 ASP A C 1
ATOM 2456 O O . ASP A 1 313 ? 46.628 2.398 -26.005 1.00 89.19 313 ASP A O 1
ATOM 2460 N N . MET A 1 314 ? 44.718 1.234 -25.766 1.00 86.81 314 MET A N 1
ATOM 2461 C CA . MET A 1 314 ? 45.353 0.047 -25.174 1.00 86.81 314 MET A CA 1
ATOM 2462 C C . MET A 1 314 ? 46.239 -0.697 -26.180 1.00 86.81 314 MET A C 1
ATOM 2464 O O . MET A 1 314 ? 47.397 -0.999 -25.884 1.00 86.81 314 MET A O 1
ATOM 2468 N N . GLU A 1 315 ? 45.749 -0.932 -27.399 1.00 87.38 315 GLU A N 1
ATOM 2469 C CA . GLU A 1 315 ? 46.523 -1.552 -28.482 1.00 87.38 315 GLU A CA 1
ATOM 2470 C C . GLU A 1 315 ? 47.798 -0.751 -28.793 1.00 87.38 315 GLU A C 1
ATOM 2472 O O . GLU A 1 315 ? 48.872 -1.327 -29.007 1.00 87.38 315 GLU A O 1
ATOM 2477 N N . ALA A 1 316 ? 47.724 0.584 -28.741 1.00 88.31 316 ALA A N 1
ATOM 2478 C CA . ALA A 1 316 ? 48.878 1.462 -28.904 1.00 88.31 316 ALA A CA 1
ATOM 2479 C C . ALA A 1 316 ? 49.868 1.401 -27.722 1.00 88.31 316 ALA A C 1
ATOM 2481 O O . ALA A 1 316 ? 51.074 1.559 -27.938 1.00 88.31 316 ALA A O 1
ATOM 2482 N N . ILE A 1 317 ? 49.401 1.178 -26.487 1.00 86.81 317 ILE A N 1
ATOM 2483 C CA . ILE A 1 317 ? 50.258 0.965 -25.305 1.00 86.81 317 ILE A CA 1
ATOM 2484 C C . ILE A 1 317 ? 50.996 -0.375 -25.419 1.00 86.81 317 ILE A C 1
ATOM 2486 O O . ILE A 1 317 ? 52.229 -0.395 -25.350 1.00 86.81 317 ILE A O 1
ATOM 2490 N N . LEU A 1 318 ? 50.270 -1.467 -25.678 1.00 84.62 318 LEU A N 1
ATOM 2491 C CA . LEU A 1 318 ? 50.832 -2.816 -25.822 1.00 84.62 318 LEU A CA 1
ATOM 2492 C C . LEU A 1 318 ? 51.830 -2.894 -26.988 1.00 84.62 318 LEU A C 1
ATOM 2494 O O . LEU A 1 318 ? 52.913 -3.469 -26.849 1.00 84.62 318 LEU A O 1
ATOM 2498 N N . SER A 1 319 ? 51.528 -2.240 -28.114 1.00 84.81 319 SER A N 1
ATOM 2499 C CA . SER A 1 319 ? 52.448 -2.147 -29.256 1.00 84.81 319 SER A CA 1
ATOM 2500 C C . SER A 1 319 ? 53.757 -1.440 -28.883 1.00 84.81 319 SER A C 1
ATOM 2502 O O . SER A 1 319 ? 54.837 -1.960 -29.161 1.00 84.81 319 SER A O 1
ATOM 2504 N N . LYS A 1 320 ? 53.690 -0.304 -28.170 1.00 83.69 320 LYS A N 1
ATOM 2505 C CA . LYS A 1 320 ? 54.885 0.428 -27.704 1.00 83.69 320 LYS A CA 1
ATOM 2506 C C . LYS A 1 320 ? 55.696 -0.352 -26.668 1.00 83.69 320 LYS A C 1
ATOM 2508 O O . LYS A 1 320 ? 56.920 -0.247 -26.664 1.00 83.69 320 LYS A O 1
ATOM 2513 N N . GLN A 1 321 ? 55.052 -1.113 -25.782 1.00 78.19 321 GLN A N 1
ATOM 2514 C CA . GLN A 1 321 ? 55.757 -2.006 -24.854 1.00 78.19 321 GLN A CA 1
ATOM 2515 C C . GLN A 1 321 ? 56.496 -3.111 -25.615 1.00 78.19 321 GLN A C 1
ATOM 2517 O O . GLN A 1 321 ? 57.674 -3.348 -25.361 1.00 78.19 321 GLN A O 1
ATOM 2522 N N . LYS A 1 322 ? 55.846 -3.729 -26.608 1.00 77.38 322 LYS A N 1
ATOM 2523 C CA . LYS A 1 322 ? 56.462 -4.748 -27.466 1.00 77.38 322 LYS A CA 1
ATOM 2524 C C . LYS A 1 322 ? 57.663 -4.198 -28.242 1.00 77.38 322 LYS A C 1
ATOM 2526 O O . LYS A 1 322 ? 58.696 -4.854 -28.289 1.00 77.38 322 LYS A O 1
ATOM 2531 N N . GLU A 1 323 ? 57.565 -2.982 -28.781 1.00 75.25 323 GLU A N 1
ATOM 2532 C CA . GLU A 1 323 ? 58.684 -2.290 -29.440 1.00 75.25 323 GLU A CA 1
ATOM 2533 C C . GLU A 1 323 ? 59.846 -1.985 -28.479 1.00 75.25 323 GLU A C 1
ATOM 2535 O O . GLU A 1 323 ? 60.997 -2.237 -28.831 1.00 75.25 323 GLU A O 1
ATOM 2540 N N . LYS A 1 324 ? 59.571 -1.504 -27.256 1.00 67.19 324 LYS A N 1
ATOM 2541 C CA . LYS A 1 324 ? 60.605 -1.276 -26.226 1.00 67.19 324 LYS A CA 1
ATOM 2542 C C . LYS A 1 324 ? 61.323 -2.570 -25.840 1.00 67.19 324 LYS A C 1
ATOM 2544 O O . LYS A 1 324 ? 62.550 -2.603 -25.838 1.00 67.19 324 LYS A O 1
ATOM 2549 N N . ASN A 1 325 ? 60.568 -3.642 -25.604 1.00 63.69 325 ASN A N 1
ATOM 2550 C CA . ASN A 1 325 ? 61.105 -4.954 -25.236 1.00 63.69 325 ASN A CA 1
ATOM 2551 C C . ASN A 1 325 ? 61.901 -5.620 -26.379 1.00 63.69 325 ASN A C 1
ATOM 2553 O O . ASN A 1 325 ? 62.666 -6.543 -26.129 1.00 63.69 325 ASN A O 1
ATOM 2557 N N . MET A 1 326 ? 61.748 -5.158 -27.627 1.00 59.97 326 MET A N 1
ATOM 2558 C CA . MET A 1 326 ? 62.582 -5.569 -28.769 1.00 59.97 326 MET A CA 1
ATOM 2559 C C . MET A 1 326 ? 63.791 -4.638 -29.008 1.00 59.97 326 MET A C 1
ATOM 2561 O O . MET A 1 326 ? 64.609 -4.926 -29.883 1.00 59.97 326 MET A O 1
ATOM 2565 N N . ALA A 1 327 ? 63.898 -3.516 -28.284 1.00 52.94 327 ALA A N 1
ATOM 2566 C CA . ALA A 1 327 ? 64.907 -2.473 -28.499 1.00 52.94 327 ALA A CA 1
ATOM 2567 C C . ALA A 1 327 ? 66.009 -2.421 -27.422 1.00 52.94 327 ALA A C 1
ATOM 2569 O O . ALA A 1 327 ? 67.090 -1.895 -27.700 1.00 52.94 327 ALA A O 1
ATOM 2570 N N . GLU A 1 328 ? 65.784 -2.977 -26.228 1.00 39.72 328 GLU A N 1
ATOM 2571 C CA . GLU A 1 328 ? 66.860 -3.262 -25.269 1.00 39.72 328 GLU A CA 1
ATOM 2572 C C . GLU A 1 328 ? 67.463 -4.652 -25.549 1.00 39.72 328 GLU A C 1
ATOM 2574 O O . GLU A 1 328 ? 66.739 -5.647 -25.530 1.00 39.72 328 GLU A O 1
ATOM 2579 N N . PRO A 1 329 ? 68.776 -4.763 -25.833 1.00 44.53 329 PRO A N 1
ATOM 2580 C CA . PRO A 1 329 ? 69.402 -6.054 -26.073 1.00 44.53 329 PRO A CA 1
ATOM 2581 C C . PRO A 1 329 ? 69.632 -6.799 -24.754 1.00 44.53 329 PRO A C 1
ATOM 2583 O O . PRO A 1 329 ? 70.318 -6.300 -23.860 1.00 44.53 329 PRO A O 1
ATOM 2586 N N . GLU A 1 330 ? 69.131 -8.031 -24.670 1.00 48.38 330 GLU A N 1
ATOM 2587 C CA . GLU A 1 330 ? 69.501 -8.966 -23.608 1.00 48.38 330 GLU A CA 1
ATOM 2588 C C . GLU A 1 330 ? 71.026 -9.158 -23.548 1.00 48.38 330 GLU A C 1
ATOM 2590 O O . GLU A 1 330 ? 71.684 -9.401 -24.565 1.00 48.38 330 GLU A O 1
ATOM 2595 N N . ILE A 1 331 ? 71.589 -9.129 -22.338 1.00 36.28 331 ILE A N 1
ATOM 2596 C CA . ILE A 1 331 ? 72.944 -9.620 -22.069 1.00 36.28 331 ILE A CA 1
ATOM 2597 C C . ILE A 1 331 ? 72.886 -10.613 -20.903 1.00 36.28 331 ILE A C 1
ATOM 2599 O O . ILE A 1 331 ? 73.065 -10.210 -19.762 1.00 36.28 331 ILE A O 1
ATOM 2603 N N . LEU A 1 332 ? 72.678 -11.889 -21.267 1.00 37.03 332 LEU A N 1
ATOM 2604 C CA . LEU A 1 332 ? 73.281 -13.124 -20.717 1.00 37.03 332 LEU A CA 1
ATOM 2605 C C . LEU A 1 332 ? 73.158 -13.395 -19.183 1.00 37.03 332 LEU A C 1
ATOM 2607 O O . LEU A 1 332 ? 73.277 -12.514 -18.347 1.00 37.03 332 LEU A O 1
ATOM 2611 N N . ASP A 1 333 ? 72.996 -14.636 -18.712 1.00 32.59 333 ASP A N 1
ATOM 2612 C CA . ASP A 1 333 ? 73.622 -15.839 -19.264 1.00 32.59 333 ASP A CA 1
ATOM 2613 C C . ASP A 1 333 ? 72.850 -17.159 -19.029 1.00 32.59 333 ASP A C 1
ATOM 2615 O O . ASP A 1 333 ? 72.355 -17.463 -17.946 1.00 32.59 333 ASP A O 1
ATOM 2619 N N . SER A 1 334 ? 72.827 -17.934 -20.109 1.00 34.28 334 SER A N 1
ATOM 2620 C CA . SER A 1 334 ? 72.666 -19.377 -20.311 1.00 34.28 334 SER A CA 1
ATOM 2621 C C . SER A 1 334 ? 72.571 -20.346 -19.112 1.00 34.28 334 SER A C 1
ATOM 2623 O O . SER A 1 334 ? 73.491 -20.480 -18.307 1.00 34.28 334 SER A O 1
ATOM 2625 N N . ALA A 1 335 ? 71.585 -21.249 -19.191 1.00 30.30 335 ALA A N 1
ATOM 2626 C CA . ALA A 1 335 ? 71.758 -22.663 -18.836 1.00 30.30 335 ALA A CA 1
ATOM 2627 C C . ALA A 1 335 ? 71.131 -23.552 -19.935 1.00 30.30 335 ALA A C 1
ATOM 2629 O O . ALA A 1 335 ? 69.998 -23.333 -20.356 1.00 30.30 335 ALA A O 1
ATOM 2630 N N . GLU A 1 336 ? 71.900 -24.509 -20.462 1.00 30.58 336 GLU A N 1
ATOM 2631 C CA . GLU A 1 336 ? 71.587 -25.260 -21.691 1.00 30.58 336 GLU A CA 1
ATOM 2632 C C . GLU A 1 336 ? 70.550 -26.394 -21.539 1.00 30.58 336 GLU A C 1
ATOM 2634 O O . GLU A 1 336 ? 70.620 -27.147 -20.576 1.00 30.58 336 GLU A O 1
ATOM 2639 N N . LYS A 1 337 ? 69.766 -26.603 -22.620 1.00 26.98 337 LYS A N 1
ATOM 2640 C CA . LYS A 1 337 ? 69.296 -27.893 -23.210 1.00 26.98 337 LYS A CA 1
ATOM 2641 C C . LYS A 1 337 ? 68.499 -28.870 -22.303 1.00 26.98 337 LYS A C 1
ATOM 2643 O O . LYS A 1 337 ? 68.927 -29.243 -21.225 1.00 26.98 337 LYS A O 1
ATOM 2648 N N . ALA A 1 338 ? 67.400 -29.473 -22.765 1.00 27.12 338 ALA A N 1
ATOM 2649 C CA . ALA A 1 338 ? 67.311 -30.184 -24.044 1.00 27.12 338 ALA A CA 1
ATOM 2650 C C . ALA A 1 338 ? 65.864 -30.481 -24.508 1.00 27.12 338 ALA A C 1
ATOM 2652 O O . ALA A 1 338 ? 64.974 -30.673 -23.690 1.00 27.12 338 ALA A O 1
ATOM 2653 N N . GLU A 1 339 ? 65.722 -30.612 -25.833 1.00 27.83 339 GLU A N 1
ATOM 2654 C CA . GLU A 1 339 ? 64.759 -31.456 -26.573 1.00 27.83 339 GLU A CA 1
ATOM 2655 C C . GLU A 1 339 ? 63.245 -31.329 -26.293 1.00 27.83 339 GLU A C 1
ATOM 2657 O O . GLU A 1 339 ? 62.642 -32.080 -25.532 1.00 27.83 339 GLU A O 1
ATOM 2662 N N . GLU A 1 340 ? 62.597 -30.498 -27.117 1.00 33.00 340 GLU A N 1
ATOM 2663 C CA . GLU A 1 340 ? 61.337 -30.883 -27.773 1.00 33.00 340 GLU A CA 1
ATOM 2664 C C . GLU A 1 340 ? 61.609 -32.086 -28.721 1.00 33.00 340 GLU A C 1
ATOM 2666 O O . GLU A 1 340 ? 62.725 -32.198 -29.245 1.00 33.00 340 GLU A O 1
ATOM 2671 N N . PRO A 1 341 ? 60.630 -32.974 -28.996 1.00 30.50 341 PRO A N 1
ATOM 2672 C CA . PRO A 1 341 ? 59.692 -32.624 -30.064 1.00 30.50 341 PRO A CA 1
ATOM 2673 C C . PRO A 1 341 ? 58.224 -33.039 -29.847 1.00 30.50 341 PRO A C 1
ATOM 2675 O O . PRO A 1 341 ? 57.887 -34.041 -29.219 1.00 30.50 341 PRO A O 1
ATOM 2678 N N . GLN A 1 342 ? 57.357 -32.259 -30.486 1.00 30.55 342 GLN A N 1
ATOM 2679 C CA . GLN A 1 342 ? 55.916 -32.466 -30.652 1.00 30.55 342 GLN A CA 1
ATOM 2680 C C . GLN A 1 342 ? 55.576 -33.694 -31.521 1.00 30.55 342 GLN A C 1
ATOM 2682 O O . GLN A 1 342 ? 56.429 -34.160 -32.276 1.00 30.55 342 GLN A O 1
ATOM 2687 N N . GLN A 1 343 ? 54.286 -34.086 -31.498 1.00 27.84 343 GLN A N 1
ATOM 2688 C CA . GLN A 1 343 ? 53.440 -34.708 -32.557 1.00 27.84 343 GLN A CA 1
ATOM 2689 C C . GLN A 1 343 ? 52.602 -35.912 -32.042 1.00 27.84 343 GLN A C 1
ATOM 2691 O O . GLN A 1 343 ? 52.970 -36.534 -31.051 1.00 27.84 343 GLN A O 1
ATOM 2696 N N . PRO A 1 344 ? 51.520 -36.331 -32.739 1.00 31.31 344 PRO A N 1
ATOM 2697 C CA . PRO A 1 344 ? 50.409 -35.511 -33.234 1.00 31.31 344 PRO A CA 1
ATOM 2698 C C . PRO A 1 344 ? 49.031 -36.185 -32.988 1.00 31.31 344 PRO A C 1
ATOM 2700 O O . PRO A 1 344 ? 48.931 -37.337 -32.571 1.00 31.31 344 PRO A O 1
ATOM 2703 N N . MET A 1 345 ? 47.940 -35.502 -33.341 1.00 27.59 345 MET A N 1
ATOM 2704 C CA . MET A 1 345 ? 46.587 -36.076 -33.346 1.00 27.59 345 MET A CA 1
ATOM 2705 C C . MET A 1 345 ? 46.284 -36.775 -34.689 1.00 27.59 345 MET A C 1
ATOM 2707 O O . MET A 1 345 ? 46.177 -36.089 -35.704 1.00 27.59 345 MET A O 1
ATOM 2711 N N . GLN A 1 346 ? 46.105 -38.106 -34.717 1.00 27.02 346 GLN A N 1
ATOM 2712 C CA . GLN A 1 346 ? 45.468 -38.828 -35.840 1.00 27.02 346 GLN A CA 1
ATOM 2713 C C . GLN A 1 346 ? 44.686 -40.079 -35.398 1.00 27.02 346 GLN A C 1
ATOM 2715 O O . GLN A 1 346 ? 45.062 -40.787 -34.467 1.00 27.02 346 GLN A O 1
ATOM 2720 N N . GLU A 1 347 ? 43.588 -40.346 -36.108 1.00 32.16 347 GLU A N 1
ATOM 2721 C CA . GLU A 1 347 ? 42.626 -41.422 -35.851 1.00 32.16 347 GLU A CA 1
ATOM 2722 C C . GLU A 1 347 ? 43.084 -42.797 -36.372 1.00 32.16 347 GLU A C 1
ATOM 2724 O O . GLU A 1 347 ? 43.650 -42.895 -37.465 1.00 32.16 347 GLU A O 1
ATOM 2729 N N . LYS A 1 348 ? 42.657 -43.885 -35.707 1.00 25.17 348 LYS A N 1
ATOM 2730 C CA . LYS A 1 348 ? 42.200 -45.092 -36.425 1.00 25.17 348 LYS A CA 1
ATOM 2731 C C . LYS A 1 348 ? 41.309 -46.024 -35.595 1.00 25.17 348 LYS A C 1
ATOM 2733 O O . LYS A 1 348 ? 41.621 -46.359 -34.459 1.00 25.17 348 LYS A O 1
ATOM 2738 N N . LYS A 1 349 ? 40.221 -46.488 -36.221 1.00 26.36 349 LYS A N 1
ATOM 2739 C CA . LYS A 1 349 ? 39.381 -47.618 -35.780 1.00 26.36 349 LYS A CA 1
ATOM 2740 C C . LYS A 1 349 ? 40.158 -48.940 -35.797 1.00 26.36 349 LYS A C 1
ATOM 2742 O O . LYS A 1 349 ? 40.833 -49.193 -36.790 1.00 26.36 349 LYS A O 1
ATOM 2747 N N . GLU A 1 350 ? 39.878 -49.829 -34.838 1.00 25.48 350 GLU A N 1
ATOM 2748 C CA . GLU A 1 350 ? 39.308 -51.167 -35.115 1.00 25.48 350 GLU A CA 1
ATOM 2749 C C . GLU A 1 350 ? 38.683 -51.813 -33.852 1.00 25.48 350 GLU A C 1
ATOM 2751 O O . GLU A 1 350 ? 38.716 -51.225 -32.774 1.00 25.48 350 GLU A O 1
ATOM 2756 N N . GLU A 1 351 ? 37.969 -52.935 -34.016 1.00 25.12 351 GLU A N 1
ATOM 2757 C CA . GLU A 1 351 ? 36.901 -53.407 -33.107 1.00 25.12 351 GLU A CA 1
ATOM 2758 C C . GLU A 1 351 ? 37.272 -54.556 -32.133 1.00 25.12 351 GLU A C 1
ATOM 2760 O O . GLU A 1 351 ? 38.187 -55.328 -32.403 1.00 25.12 351 GLU A O 1
ATOM 2765 N N . LYS A 1 352 ? 36.370 -54.789 -31.148 1.00 25.16 352 LYS A N 1
ATOM 2766 C CA . LYS A 1 352 ? 36.090 -56.059 -30.410 1.00 25.16 352 LYS A CA 1
ATOM 2767 C C . LYS A 1 352 ? 37.126 -56.511 -29.347 1.00 25.16 352 LYS A C 1
ATOM 2769 O O . LYS A 1 352 ? 38.316 -56.318 -29.518 1.00 25.16 352 LYS A O 1
ATOM 2774 N N . ALA A 1 353 ? 36.751 -57.158 -28.229 1.00 24.06 353 ALA A N 1
ATOM 2775 C CA . ALA A 1 353 ? 35.433 -57.588 -27.725 1.00 24.06 353 ALA A CA 1
ATOM 2776 C C . ALA A 1 353 ? 35.393 -57.789 -26.183 1.00 24.06 353 ALA A C 1
ATOM 2778 O O . ALA A 1 353 ? 36.383 -58.176 -25.578 1.00 24.06 353 ALA A O 1
ATOM 2779 N N . VAL A 1 354 ? 34.196 -57.584 -25.612 1.00 27.64 354 VAL A N 1
ATOM 2780 C CA . VAL A 1 354 ? 33.537 -58.231 -24.444 1.00 27.64 354 VAL A CA 1
ATOM 2781 C C . VAL A 1 354 ? 34.382 -59.040 -23.428 1.00 27.64 354 VAL A C 1
ATOM 2783 O O . VAL A 1 354 ? 34.830 -60.137 -23.748 1.00 27.64 354 VAL A O 1
ATOM 2786 N N . GLN A 1 355 ? 34.399 -58.596 -22.160 1.00 26.94 355 GLN A N 1
ATOM 2787 C CA . GLN A 1 355 ? 33.855 -59.267 -20.944 1.00 26.94 355 GLN A CA 1
ATOM 2788 C C . GLN A 1 355 ? 34.175 -58.380 -19.716 1.00 26.94 355 GLN A C 1
ATOM 2790 O O . GLN A 1 355 ? 35.279 -57.866 -19.602 1.00 26.94 355 GLN A O 1
ATOM 2795 N N . THR A 1 356 ? 33.172 -57.910 -18.968 1.00 24.69 356 THR A N 1
ATOM 2796 C CA . THR A 1 356 ? 32.658 -58.521 -17.720 1.00 24.69 356 THR A CA 1
ATOM 2797 C C . THR A 1 356 ? 33.719 -58.640 -16.622 1.00 24.69 356 THR A C 1
ATOM 2799 O O . THR A 1 356 ? 34.619 -59.452 -16.764 1.00 24.69 356 THR A O 1
ATOM 2802 N N . GLU A 1 357 ? 33.557 -57.893 -15.523 1.00 28.45 357 GLU A N 1
ATOM 2803 C CA . GLU A 1 357 ? 33.544 -58.401 -14.135 1.00 28.45 357 GLU A CA 1
ATOM 2804 C C . GLU A 1 357 ? 33.055 -57.290 -13.184 1.00 28.45 357 GLU A C 1
ATOM 2806 O O . GLU A 1 357 ? 33.371 -56.110 -13.336 1.00 28.45 357 GLU A O 1
ATOM 2811 N N . GLU A 1 358 ? 32.223 -57.685 -12.225 1.00 30.17 358 GLU A N 1
ATOM 2812 C CA . GLU A 1 358 ? 31.668 -56.855 -11.156 1.00 30.17 358 GLU A CA 1
ATOM 2813 C C . GLU A 1 358 ? 32.579 -56.976 -9.927 1.00 30.17 358 GLU A C 1
ATOM 2815 O O . GLU A 1 358 ? 32.949 -58.084 -9.545 1.00 30.17 358 GLU A O 1
ATOM 2820 N N . SER A 1 359 ? 32.911 -55.874 -9.248 1.00 27.27 359 SER A N 1
ATOM 2821 C CA . SER A 1 359 ? 33.455 -55.959 -7.885 1.00 27.27 359 SER A CA 1
ATOM 2822 C C . SER A 1 359 ? 33.116 -54.742 -7.032 1.00 27.27 359 SER A C 1
ATOM 2824 O O . SER A 1 359 ? 33.761 -53.696 -7.074 1.00 27.27 359 SER A O 1
ATOM 2826 N N . ARG A 1 360 ? 32.100 -54.940 -6.188 1.00 26.20 360 ARG A N 1
ATOM 2827 C CA . ARG A 1 360 ? 31.937 -54.251 -4.904 1.00 26.20 360 ARG A CA 1
ATOM 2828 C C . ARG A 1 360 ? 33.204 -54.397 -4.046 1.00 26.20 360 ARG A C 1
ATOM 2830 O O . ARG A 1 360 ? 33.784 -55.477 -4.010 1.00 26.20 360 ARG A O 1
ATOM 2837 N N . ASN A 1 361 ? 33.481 -53.411 -3.189 1.00 28.41 361 ASN A N 1
ATOM 2838 C CA . ASN A 1 361 ? 33.262 -53.633 -1.749 1.00 28.41 361 ASN A CA 1
ATOM 2839 C C . ASN A 1 361 ? 33.255 -52.341 -0.904 1.00 28.41 361 ASN A C 1
ATOM 2841 O O . ASN A 1 361 ? 34.149 -51.512 -1.056 1.00 28.41 361 ASN A O 1
ATOM 2845 N N . PRO A 1 362 ? 32.282 -52.187 0.020 1.00 45.12 362 PRO A N 1
ATOM 2846 C CA . PRO A 1 362 ? 32.301 -51.206 1.104 1.00 45.12 362 PRO A CA 1
ATOM 2847 C C . PRO A 1 362 ? 32.809 -51.820 2.427 1.00 45.12 362 PRO A C 1
ATOM 2849 O O . PRO A 1 362 ? 32.621 -53.010 2.675 1.00 45.12 362 PRO A O 1
ATOM 2852 N N . VAL A 1 363 ? 33.404 -51.000 3.302 1.00 27.75 363 VAL A N 1
ATOM 2853 C CA . VAL A 1 363 ? 33.963 -51.370 4.625 1.00 27.75 363 VAL A CA 1
ATOM 2854 C C . VAL A 1 363 ? 33.974 -50.114 5.522 1.00 27.75 363 VAL A C 1
ATOM 2856 O O . VAL A 1 363 ? 34.325 -49.058 5.008 1.00 27.75 363 VAL A O 1
ATOM 2859 N N . THR A 1 364 ? 33.669 -50.089 6.830 1.00 26.92 364 THR A N 1
ATOM 2860 C CA . THR A 1 364 ? 32.811 -50.925 7.706 1.00 26.92 364 THR A CA 1
ATOM 2861 C C . THR A 1 364 ? 32.428 -50.141 8.978 1.00 26.92 364 THR A C 1
ATOM 2863 O O . THR A 1 364 ? 33.162 -49.280 9.450 1.00 26.92 364 THR A O 1
ATOM 2866 N N . VAL A 1 365 ? 31.287 -50.559 9.522 1.00 29.94 365 VAL A N 1
ATOM 2867 C CA . VAL A 1 365 ? 30.630 -50.386 10.833 1.00 29.94 365 VAL A CA 1
ATOM 2868 C C . VAL A 1 365 ? 31.494 -50.630 12.098 1.00 29.94 365 VAL A C 1
ATOM 2870 O O . VAL A 1 365 ? 32.400 -51.458 12.062 1.00 29.94 365 VAL A O 1
ATOM 2873 N N . ALA A 1 366 ? 31.099 -50.005 13.222 1.00 25.55 366 ALA A N 1
ATOM 2874 C CA . ALA A 1 366 ? 30.955 -50.572 14.589 1.00 25.55 366 ALA A CA 1
ATOM 2875 C C . ALA A 1 366 ? 30.019 -49.613 15.390 1.00 25.55 366 ALA A C 1
ATOM 2877 O O . ALA A 1 366 ? 30.268 -48.412 15.368 1.00 25.55 366 ALA A O 1
ATOM 2878 N N . GLU A 1 367 ? 28.798 -49.969 15.833 1.00 30.20 367 GLU A N 1
ATOM 2879 C CA . GLU A 1 367 ? 28.395 -50.783 17.019 1.00 30.20 367 GLU A CA 1
ATOM 2880 C C . GLU A 1 367 ? 28.781 -50.133 18.374 1.00 30.20 367 GLU A C 1
ATOM 2882 O O . GLU A 1 367 ? 29.861 -49.566 18.480 1.00 30.20 367 GLU A O 1
ATOM 2887 N N . GLU A 1 368 ? 27.975 -50.087 19.452 1.00 28.55 368 GLU A N 1
ATOM 2888 C CA . GLU A 1 368 ? 26.728 -50.770 19.902 1.00 28.55 368 GLU A CA 1
ATOM 2889 C C . GLU A 1 368 ? 25.897 -49.774 20.787 1.00 28.55 368 GLU A C 1
ATOM 2891 O O . GLU A 1 368 ? 26.434 -48.751 21.202 1.00 28.55 368 GLU A O 1
ATOM 2896 N N . SER A 1 369 ? 24.597 -49.909 21.118 1.00 25.31 369 SER A N 1
ATOM 2897 C CA . SER A 1 369 ? 24.054 -50.830 22.145 1.00 25.31 369 SER A CA 1
ATOM 2898 C C . SER A 1 369 ? 22.516 -50.684 22.338 1.00 25.31 369 SER A C 1
ATOM 2900 O O . SER A 1 369 ? 22.041 -49.670 22.847 1.00 25.31 369 SER A O 1
ATOM 2902 N N . VAL A 1 370 ? 21.769 -51.749 22.025 1.00 28.53 370 VAL A N 1
ATOM 2903 C CA . VAL A 1 370 ? 20.631 -52.379 22.755 1.00 28.53 370 VAL A CA 1
ATOM 2904 C C . VAL A 1 370 ? 19.789 -51.576 23.788 1.00 28.53 370 VAL A C 1
ATOM 2906 O O . VAL A 1 370 ? 20.298 -51.211 24.849 1.00 28.53 370 VAL A O 1
ATOM 2909 N N . ARG A 1 371 ? 18.448 -51.541 23.594 1.00 27.25 371 ARG A N 1
ATOM 2910 C CA . ARG A 1 371 ? 17.439 -52.138 24.525 1.00 27.25 371 ARG A CA 1
ATOM 2911 C C . ARG A 1 371 ? 15.994 -52.173 23.990 1.00 27.25 371 ARG A C 1
ATOM 2913 O O . ARG A 1 371 ? 15.515 -51.219 23.388 1.00 27.25 371 ARG A O 1
ATOM 2920 N N . ASP A 1 372 ? 15.314 -53.283 24.283 1.00 26.88 372 ASP A N 1
ATOM 2921 C CA . ASP A 1 372 ? 13.928 -53.621 23.923 1.00 26.88 372 ASP A CA 1
ATOM 2922 C C . ASP A 1 372 ? 12.839 -52.875 24.718 1.00 26.88 372 ASP A C 1
ATOM 2924 O O . ASP A 1 372 ? 13.037 -52.513 25.879 1.00 26.88 372 ASP A O 1
ATOM 2928 N N . THR A 1 373 ? 11.614 -52.809 24.175 1.00 25.61 373 THR A N 1
ATOM 2929 C CA . THR A 1 373 ? 10.467 -53.640 24.642 1.00 25.61 373 THR A CA 1
ATOM 2930 C C . THR A 1 373 ? 9.231 -53.477 23.739 1.00 25.61 373 THR A C 1
ATOM 2932 O O . THR A 1 373 ? 9.142 -52.530 22.963 1.00 25.61 373 THR A O 1
ATOM 2935 N N . ALA A 1 374 ? 8.300 -54.441 23.783 1.00 26.52 374 ALA A N 1
ATOM 2936 C CA . ALA A 1 374 ? 7.241 -54.626 22.781 1.00 26.52 374 ALA A CA 1
ATOM 2937 C C . ALA A 1 374 ? 5.820 -54.763 23.368 1.00 26.52 374 ALA A C 1
ATOM 2939 O O . ALA A 1 374 ? 5.674 -55.251 24.486 1.00 26.52 374 ALA A O 1
ATOM 2940 N N . ALA A 1 375 ? 4.801 -54.427 22.560 1.00 25.33 375 ALA A N 1
ATOM 2941 C CA . ALA A 1 375 ? 3.439 -55.012 22.501 1.00 25.33 375 ALA A CA 1
ATOM 2942 C C . ALA A 1 375 ? 2.701 -54.421 21.259 1.00 25.33 375 ALA A C 1
ATOM 2944 O O . ALA A 1 375 ? 2.876 -53.236 20.996 1.00 25.33 375 ALA A O 1
ATOM 2945 N N . LEU A 1 376 ? 2.032 -55.139 20.333 1.00 27.98 376 LEU A N 1
ATOM 2946 C CA . LEU A 1 376 ? 0.830 -56.012 20.428 1.00 27.98 376 LEU A CA 1
ATOM 2947 C C . LEU A 1 376 ? -0.396 -55.270 21.039 1.00 27.98 376 LEU A C 1
ATOM 2949 O O . LEU A 1 376 ? -0.237 -54.643 22.075 1.00 27.98 376 LEU A O 1
ATOM 2953 N N . GLU A 1 377 ? -1.630 -55.245 20.493 1.00 25.89 377 GLU A N 1
ATOM 2954 C CA . GLU A 1 377 ? -2.335 -56.085 19.489 1.00 25.89 377 GLU A CA 1
ATOM 2955 C C . GLU A 1 377 ? -3.342 -55.299 18.580 1.00 25.89 377 GLU A C 1
ATOM 2957 O O . GLU A 1 377 ? -3.279 -54.077 18.462 1.00 25.89 377 GLU A O 1
ATOM 2962 N N . LYS A 1 378 ? -4.251 -56.019 17.889 1.00 28.80 378 LYS A N 1
ATOM 2963 C CA . LYS A 1 378 ? -5.270 -55.565 16.906 1.00 28.80 378 LYS A CA 1
ATOM 2964 C C . LYS A 1 378 ? -6.723 -55.583 17.507 1.00 28.80 378 LYS A C 1
ATOM 2966 O O . LYS A 1 378 ? -6.847 -55.853 18.695 1.00 28.80 378 LYS A O 1
ATOM 2971 N N . PRO A 1 379 ? -7.816 -55.236 16.770 1.00 45.25 379 PRO A N 1
ATOM 2972 C CA . PRO A 1 379 ? -9.053 -54.635 17.329 1.00 45.25 379 PRO A CA 1
ATOM 2973 C C . PRO A 1 379 ? -10.137 -55.642 17.776 1.00 45.25 379 PRO A C 1
ATOM 2975 O O . PRO A 1 379 ? -9.967 -56.843 17.555 1.00 45.25 379 PRO A O 1
ATOM 2978 N N . PRO A 1 380 ? -11.296 -55.169 18.307 1.00 32.94 380 PRO A N 1
ATOM 2979 C CA . PRO A 1 380 ? -12.555 -55.326 17.536 1.00 32.94 380 PRO A CA 1
ATOM 2980 C C . PRO A 1 380 ? -13.726 -54.314 17.776 1.00 32.94 380 PRO A C 1
ATOM 2982 O O . PRO A 1 380 ? -13.873 -53.764 18.857 1.00 32.94 380 PRO A O 1
ATOM 2985 N N . ALA A 1 381 ? -14.612 -54.233 16.763 1.00 26.22 381 ALA A N 1
ATOM 2986 C CA . ALA A 1 381 ? -16.102 -54.170 16.773 1.00 26.22 381 ALA A CA 1
ATOM 2987 C C . ALA A 1 381 ? -16.951 -53.035 17.436 1.00 26.22 381 ALA A C 1
ATOM 2989 O O . ALA A 1 381 ? -16.581 -52.402 18.415 1.00 26.22 381 ALA A O 1
ATOM 2990 N N . GLU A 1 382 ? -18.153 -52.845 16.854 1.00 28.88 382 GLU A N 1
ATOM 2991 C CA . GLU A 1 382 ? -19.260 -51.920 17.214 1.00 28.88 382 GLU A CA 1
ATOM 2992 C C . GLU A 1 382 ? -20.097 -52.381 18.439 1.00 28.88 382 GLU A C 1
ATOM 2994 O O . GLU A 1 382 ? -19.923 -53.514 18.901 1.00 28.88 382 GLU A O 1
ATOM 2999 N N . PRO A 1 383 ? -21.062 -51.560 18.935 1.00 32.34 383 PRO A N 1
ATOM 3000 C CA . PRO A 1 383 ? -22.475 -51.844 18.589 1.00 32.34 383 PRO A CA 1
ATOM 3001 C C . PRO A 1 383 ? -23.475 -50.651 18.460 1.00 32.34 383 PRO A C 1
ATOM 3003 O O . PRO A 1 383 ? -23.375 -49.632 19.133 1.00 32.34 383 PRO A O 1
ATOM 3006 N N . GLU A 1 384 ? -24.485 -50.876 17.604 1.00 25.45 384 GLU A N 1
ATOM 3007 C CA . GLU A 1 384 ? -25.929 -50.489 17.593 1.00 25.45 384 GLU A CA 1
ATOM 3008 C C . GLU A 1 384 ? -26.484 -49.328 18.482 1.00 25.45 384 GLU A C 1
ATOM 3010 O O . GLU A 1 384 ? -26.376 -49.354 19.700 1.00 25.45 384 GLU A O 1
ATOM 3015 N N . LYS A 1 385 ? -27.058 -48.247 17.900 1.00 26.16 385 LYS A N 1
ATOM 3016 C CA . LYS A 1 385 ? -28.483 -47.959 17.494 1.00 26.16 385 LYS A CA 1
ATOM 3017 C C . LYS A 1 385 ? -29.504 -47.550 18.587 1.00 26.16 385 LYS A C 1
ATOM 3019 O O . LYS A 1 385 ? -29.840 -48.359 19.438 1.00 26.16 385 LYS A O 1
ATOM 3024 N N . MET A 1 386 ? -30.151 -46.386 18.382 1.00 24.91 386 MET A N 1
ATOM 3025 C CA . MET A 1 386 ? -31.616 -46.071 18.387 1.00 24.91 386 MET A CA 1
ATOM 3026 C C . MET A 1 386 ? -31.763 -44.535 18.196 1.00 24.91 386 MET A C 1
ATOM 3028 O O . MET A 1 386 ? -31.130 -43.784 18.923 1.00 24.91 386 MET A O 1
ATOM 3032 N N . ALA A 1 387 ? -32.314 -44.013 17.086 1.00 28.00 387 ALA A N 1
ATOM 3033 C CA . ALA A 1 387 ? -33.746 -43.763 16.804 1.00 28.00 387 ALA A CA 1
ATOM 3034 C C . ALA A 1 387 ? -34.403 -42.787 17.813 1.00 28.00 387 ALA A C 1
ATOM 3036 O O . ALA A 1 387 ? -34.335 -43.027 19.008 1.00 28.00 387 ALA A O 1
ATOM 3037 N N . GLU A 1 388 ? -35.079 -41.695 17.448 1.00 25.86 388 GLU A N 1
ATOM 3038 C CA . GLU A 1 388 ? -35.606 -41.213 16.152 1.00 25.86 388 GLU A CA 1
ATOM 3039 C C . GLU A 1 388 ? -34.927 -39.860 15.742 1.00 25.86 388 GLU A C 1
ATOM 3041 O O . GLU A 1 388 ? -33.879 -39.548 16.294 1.00 25.86 388 GLU A O 1
ATOM 3046 N N . ASN A 1 389 ? -35.342 -39.012 14.781 1.00 27.83 389 ASN A N 1
ATOM 3047 C CA . ASN A 1 389 ? -36.549 -38.936 13.936 1.00 27.83 389 ASN A CA 1
ATOM 3048 C C . ASN A 1 389 ? -36.263 -38.324 12.532 1.00 27.83 389 ASN A C 1
ATOM 3050 O O . ASN A 1 389 ? -35.126 -38.316 12.063 1.00 27.83 389 ASN A O 1
ATOM 3054 N N . ALA A 1 390 ? -37.307 -37.862 11.838 1.00 25.70 390 ALA A N 1
ATOM 3055 C CA . ALA A 1 390 ? -37.342 -37.357 10.461 1.00 25.70 390 ALA A CA 1
ATOM 3056 C C . ALA A 1 390 ? -38.221 -36.061 10.399 1.00 25.70 390 ALA A C 1
ATOM 3058 O O . ALA A 1 390 ? -38.780 -35.707 11.439 1.00 25.70 390 ALA A O 1
ATOM 3059 N N . PRO A 1 391 ? -38.401 -35.336 9.261 1.00 36.44 391 PRO A N 1
ATOM 3060 C CA . PRO A 1 391 ? -38.185 -35.758 7.876 1.00 36.44 391 PRO A CA 1
ATOM 3061 C C . PRO A 1 391 ? -37.308 -34.851 6.992 1.00 36.44 391 PRO A C 1
ATOM 3063 O O . PRO A 1 391 ? -37.001 -33.701 7.288 1.00 36.44 391 PRO A O 1
ATOM 3066 N N . LYS A 1 392 ? -36.937 -35.425 5.843 1.00 30.39 392 LYS A N 1
ATOM 3067 C CA . LYS A 1 392 ? -36.150 -34.812 4.769 1.00 30.39 392 LYS A CA 1
ATOM 3068 C C . LYS A 1 392 ? -37.061 -34.121 3.751 1.00 30.39 392 LYS A C 1
ATOM 3070 O O . LYS A 1 392 ? -38.086 -34.688 3.376 1.00 30.39 392 LYS A O 1
ATOM 3075 N N . THR A 1 393 ? -36.595 -33.020 3.169 1.00 28.08 393 THR A N 1
ATOM 3076 C CA . THR A 1 393 ? -36.877 -32.694 1.764 1.00 28.08 393 THR A CA 1
ATOM 3077 C C . THR A 1 393 ? -35.574 -32.775 0.977 1.00 28.08 393 THR A C 1
ATOM 3079 O O . THR A 1 393 ? -34.562 -32.182 1.336 1.00 28.08 393 THR A O 1
ATOM 3082 N N . ASP A 1 394 ? -35.590 -33.593 -0.068 1.00 30.64 394 ASP A N 1
ATOM 3083 C CA . ASP A 1 394 ? -34.436 -33.908 -0.905 1.00 30.64 394 ASP A CA 1
ATOM 3084 C C . ASP A 1 394 ? -34.396 -32.981 -2.127 1.00 30.64 394 ASP A C 1
ATOM 3086 O O . ASP A 1 394 ? -35.402 -32.878 -2.836 1.00 30.64 394 ASP A O 1
ATOM 3090 N N . ARG A 1 395 ? -33.242 -32.343 -2.385 1.00 31.22 395 ARG A N 1
ATOM 3091 C CA . ARG A 1 395 ? -32.715 -32.158 -3.750 1.00 31.22 395 ARG A CA 1
ATOM 3092 C C . ARG A 1 395 ? -31.294 -31.586 -3.797 1.00 31.22 395 ARG A C 1
ATOM 3094 O O . ARG A 1 395 ? -31.081 -30.399 -3.588 1.00 31.22 395 ARG A O 1
ATOM 3101 N N . GLY A 1 396 ? -30.368 -32.429 -4.252 1.00 26.11 396 GLY A N 1
ATOM 3102 C CA . GLY A 1 396 ? -29.417 -32.063 -5.309 1.00 26.11 396 GLY A CA 1
ATOM 3103 C C . GLY A 1 396 ? -28.371 -30.990 -4.995 1.00 26.11 396 GLY A C 1
ATOM 3104 O O . GLY A 1 396 ? -28.457 -29.872 -5.496 1.00 26.11 396 GLY A O 1
ATOM 3105 N N . ILE A 1 397 ? -27.300 -31.381 -4.301 1.00 37.19 397 ILE A N 1
ATOM 3106 C CA . ILE A 1 397 ? -26.039 -30.631 -4.324 1.00 37.19 397 ILE A CA 1
ATOM 3107 C C . ILE A 1 397 ? -25.403 -30.789 -5.714 1.00 37.19 397 ILE A C 1
ATOM 3109 O O . ILE A 1 397 ? -24.877 -31.852 -6.038 1.00 37.19 397 ILE A O 1
ATOM 3113 N N . SER A 1 398 ? -25.389 -29.722 -6.514 1.00 35.78 398 SER A N 1
ATOM 3114 C CA . SER A 1 398 ? -24.342 -29.514 -7.521 1.00 35.78 398 SER A CA 1
ATOM 3115 C C . SER A 1 398 ? -23.368 -28.478 -6.967 1.00 35.78 398 SER A C 1
ATOM 3117 O O . SER A 1 398 ? -23.682 -27.288 -6.927 1.00 35.78 398 SER A O 1
ATOM 3119 N N . GLY A 1 399 ? -22.216 -28.936 -6.478 1.00 38.94 399 GLY A N 1
ATOM 3120 C CA . GLY A 1 399 ? -21.233 -28.072 -5.832 1.00 38.94 399 GLY A CA 1
ATOM 3121 C C . GLY A 1 399 ? -20.572 -27.110 -6.817 1.00 38.94 399 GLY A C 1
ATOM 3122 O O . GLY A 1 399 ? -19.643 -27.497 -7.516 1.00 38.94 399 GLY A O 1
ATOM 3123 N N . GLY A 1 400 ? -21.021 -25.857 -6.825 1.00 36.53 400 GLY A N 1
ATOM 3124 C CA . GLY A 1 400 ? -20.197 -24.712 -7.205 1.00 36.53 400 GLY A CA 1
ATOM 3125 C C . GLY A 1 400 ? -19.775 -23.993 -5.928 1.00 36.53 400 GLY A C 1
ATOM 3126 O O . GLY A 1 400 ? -20.632 -23.566 -5.154 1.00 36.53 400 GLY A O 1
ATOM 3127 N N . SER A 1 401 ? -18.472 -23.884 -5.668 1.00 41.72 401 SER A N 1
ATOM 3128 C CA . SER A 1 401 ? -17.978 -23.117 -4.519 1.00 41.72 401 SER A CA 1
ATOM 3129 C C . SER A 1 401 ? -18.289 -21.624 -4.704 1.00 41.72 401 SER A C 1
ATOM 3131 O O . SER A 1 401 ? -18.383 -21.137 -5.834 1.00 41.72 401 SER A O 1
ATOM 3133 N N . LYS A 1 402 ? -18.422 -20.863 -3.606 1.00 48.41 402 LYS A N 1
ATOM 3134 C CA . LYS A 1 402 ? -18.661 -19.404 -3.677 1.00 48.41 402 LYS A CA 1
ATOM 3135 C C . LYS A 1 402 ? -17.600 -18.693 -4.540 1.00 48.41 402 LYS A C 1
ATOM 3137 O O . LYS A 1 402 ? -17.966 -17.843 -5.348 1.00 48.41 402 LYS A O 1
ATOM 3142 N N . LYS A 1 403 ? -16.336 -19.147 -4.470 1.00 46.62 403 LYS A N 1
ATOM 3143 C CA . LYS A 1 403 ? -15.212 -18.758 -5.349 1.00 46.62 403 LYS A CA 1
ATOM 3144 C C . LYS A 1 403 ? -15.586 -18.809 -6.838 1.00 46.62 403 LYS A C 1
ATOM 3146 O O . LYS A 1 403 ? -15.398 -17.844 -7.574 1.00 46.62 403 LYS A O 1
ATOM 3151 N N . GLN A 1 404 ? -16.198 -19.911 -7.277 1.00 44.84 404 GLN A N 1
ATOM 3152 C CA . GLN A 1 404 ? -16.625 -20.107 -8.664 1.00 44.84 404 GLN A CA 1
ATOM 3153 C C . GLN A 1 404 ? -17.773 -19.161 -9.060 1.00 44.84 404 GLN A C 1
ATOM 3155 O O . GLN A 1 404 ? -17.838 -18.734 -10.209 1.00 44.84 404 GLN A O 1
ATOM 3160 N N . SER A 1 405 ? -18.648 -18.793 -8.117 1.00 52.50 405 SER A N 1
ATOM 3161 C CA . SER A 1 405 ? -19.731 -17.824 -8.342 1.00 52.50 405 SER A CA 1
ATOM 3162 C C . SER A 1 405 ? -19.203 -16.395 -8.525 1.00 52.50 405 SER A C 1
ATOM 3164 O O . SER A 1 405 ? -19.558 -15.733 -9.499 1.00 52.50 405 SER A O 1
ATOM 3166 N N . VAL A 1 406 ? -18.299 -15.937 -7.649 1.00 57.88 406 VAL A N 1
ATOM 3167 C CA . VAL A 1 406 ? -17.733 -14.573 -7.704 1.00 57.88 406 VAL A CA 1
ATOM 3168 C C . VAL A 1 406 ? -16.825 -14.393 -8.924 1.00 57.88 406 VAL A C 1
ATOM 3170 O O . VAL A 1 406 ? -16.996 -13.432 -9.674 1.00 57.88 406 VAL A O 1
ATOM 3173 N N . LEU A 1 407 ? -15.933 -15.349 -9.209 1.00 49.25 407 LEU A N 1
ATOM 3174 C CA . LEU A 1 407 ? -15.084 -15.301 -10.408 1.00 49.25 407 LEU A CA 1
ATOM 3175 C C . LEU A 1 407 ? -15.903 -15.360 -11.707 1.00 49.25 407 LEU A C 1
ATOM 3177 O O . LEU A 1 407 ? -15.556 -14.692 -12.684 1.00 49.25 407 LEU A O 1
ATOM 3181 N N . ASN A 1 408 ? -17.011 -16.110 -11.734 1.00 60.41 408 ASN A N 1
ATOM 3182 C CA . ASN A 1 408 ? -17.924 -16.089 -12.877 1.00 60.41 408 ASN A CA 1
ATOM 3183 C C . ASN A 1 408 ? -18.679 -14.757 -12.988 1.00 60.41 408 ASN A C 1
ATOM 3185 O O . ASN A 1 408 ? -18.791 -14.248 -14.099 1.00 60.41 408 ASN A O 1
ATOM 3189 N N . ALA A 1 409 ? -19.123 -14.151 -11.883 1.00 64.31 409 ALA A N 1
ATOM 3190 C CA . ALA A 1 409 ? -19.761 -12.833 -11.896 1.00 64.31 409 ALA A CA 1
ATOM 3191 C C . ALA A 1 409 ? -18.806 -11.731 -12.398 1.00 64.31 409 ALA A C 1
ATOM 3193 O O . ALA A 1 409 ? -19.191 -10.911 -13.235 1.00 64.31 409 ALA A O 1
ATOM 3194 N N . LEU A 1 410 ? -17.537 -11.754 -11.970 1.00 68.19 410 LEU A N 1
ATOM 3195 C CA . LEU A 1 410 ? -16.505 -10.827 -12.446 1.00 68.19 410 LEU A CA 1
ATOM 3196 C C . LEU A 1 410 ? -16.232 -11.023 -13.949 1.00 68.19 410 LEU A C 1
ATOM 3198 O O . LEU A 1 410 ? -16.218 -10.059 -14.719 1.00 68.19 410 LEU A O 1
ATOM 3202 N N . ARG A 1 411 ? -16.100 -12.280 -14.393 1.00 67.00 411 ARG A N 1
ATOM 3203 C CA . ARG A 1 411 ? -15.920 -12.646 -15.808 1.00 67.00 411 ARG A CA 1
ATOM 3204 C C . ARG A 1 411 ? -17.131 -12.255 -16.664 1.00 67.00 411 ARG A C 1
ATOM 3206 O O . ARG A 1 411 ? -16.955 -11.804 -17.795 1.00 67.00 411 ARG A O 1
ATOM 3213 N N . GLU A 1 412 ? -18.349 -12.370 -16.137 1.00 68.00 412 GLU A N 1
ATOM 3214 C CA . GLU A 1 412 ? -19.572 -11.953 -16.825 1.00 68.00 412 GLU A CA 1
ATOM 3215 C C . GLU A 1 412 ? -19.685 -10.419 -16.911 1.00 68.00 412 GLU A C 1
ATOM 3217 O O . GLU A 1 412 ? -20.010 -9.897 -17.980 1.00 68.00 412 GLU A O 1
ATOM 3222 N N . ARG A 1 413 ? -19.322 -9.675 -15.850 1.00 71.00 413 ARG A N 1
ATOM 3223 C CA . ARG A 1 413 ? -19.200 -8.200 -15.874 1.00 71.00 413 ARG A CA 1
ATOM 3224 C C . ARG A 1 413 ? -18.208 -7.760 -16.957 1.00 71.00 413 ARG A C 1
ATOM 3226 O O . ARG A 1 413 ? -18.558 -6.937 -17.803 1.00 71.00 413 ARG A O 1
ATOM 3233 N N . GLN A 1 414 ? -17.019 -8.367 -17.006 1.00 66.62 414 GLN A N 1
ATOM 3234 C CA . GLN A 1 414 ? -16.017 -8.097 -18.047 1.00 66.62 414 GLN A CA 1
ATOM 3235 C C . GLN A 1 414 ? -16.513 -8.442 -19.464 1.00 66.62 414 GLN A C 1
ATOM 3237 O O . GLN A 1 414 ? -16.241 -7.701 -20.412 1.00 66.62 414 GLN A O 1
ATOM 3242 N N . ALA A 1 415 ? -17.257 -9.540 -19.636 1.00 69.38 415 ALA A N 1
ATOM 3243 C CA . ALA A 1 415 ? -17.830 -9.919 -20.928 1.00 69.38 415 ALA A CA 1
ATOM 3244 C C . ALA A 1 415 ? -18.916 -8.934 -21.399 1.00 69.38 415 ALA A C 1
ATOM 3246 O O . ALA A 1 415 ? -18.928 -8.554 -22.572 1.00 69.38 415 ALA A O 1
ATOM 3247 N N . ARG A 1 416 ? -19.788 -8.471 -20.491 1.00 74.12 416 ARG A N 1
ATOM 3248 C CA . ARG A 1 416 ? -20.822 -7.462 -20.785 1.00 74.12 416 ARG A CA 1
ATOM 3249 C C . ARG A 1 416 ? -20.212 -6.114 -21.182 1.00 74.12 416 ARG A C 1
ATOM 3251 O O . ARG A 1 416 ? -20.680 -5.511 -22.144 1.00 74.12 416 ARG A O 1
ATOM 3258 N N . LEU A 1 417 ? -19.135 -5.679 -20.521 1.00 67.00 417 LEU A N 1
ATOM 3259 C CA . LEU A 1 417 ? -18.400 -4.461 -20.897 1.00 67.00 417 LEU A CA 1
ATOM 3260 C C . LEU A 1 417 ? -17.803 -4.573 -22.313 1.00 67.00 417 LEU A C 1
ATOM 3262 O O . LEU A 1 417 ? -18.083 -3.729 -23.164 1.00 67.00 417 LEU A O 1
ATOM 3266 N N . LYS A 1 418 ? -17.104 -5.676 -22.621 1.00 70.38 418 LYS A N 1
ATOM 3267 C CA . LYS A 1 418 ? -16.562 -5.944 -23.971 1.00 70.38 418 LYS A CA 1
ATOM 3268 C C . LYS A 1 418 ? -17.644 -6.037 -25.058 1.00 70.38 418 LYS A C 1
ATOM 3270 O O . LYS A 1 418 ? -17.377 -5.726 -26.220 1.00 70.38 418 LYS A O 1
ATOM 3275 N N . ALA A 1 419 ? -18.858 -6.471 -24.714 1.00 70.69 419 ALA A N 1
ATOM 3276 C CA . ALA A 1 419 ? -19.993 -6.466 -25.637 1.00 70.69 419 ALA A CA 1
ATOM 3277 C C . ALA A 1 419 ? -20.479 -5.033 -25.929 1.00 70.69 419 ALA A C 1
ATOM 3279 O O . ALA A 1 419 ? -20.613 -4.666 -27.097 1.00 70.69 419 ALA A O 1
ATOM 3280 N N . GLN A 1 420 ? -20.646 -4.198 -24.896 1.00 68.19 420 GLN A N 1
ATOM 3281 C CA . GLN A 1 420 ? -21.048 -2.794 -25.052 1.00 68.19 420 GLN A CA 1
ATOM 3282 C C . GLN A 1 420 ? -20.019 -1.959 -25.835 1.00 68.19 420 GLN A C 1
ATOM 3284 O O . GLN A 1 420 ? -20.399 -1.085 -26.616 1.00 68.19 420 GLN A O 1
ATOM 3289 N N . GLU A 1 421 ? -18.720 -2.232 -25.688 1.00 63.69 421 GLU A N 1
ATOM 3290 C CA . GLU A 1 421 ? -17.681 -1.599 -26.513 1.00 63.69 421 GLU A CA 1
ATOM 3291 C C . GLU A 1 421 ? -17.803 -1.976 -27.994 1.00 63.69 421 GLU A C 1
ATOM 3293 O O . GLU A 1 421 ? -17.746 -1.100 -28.862 1.00 63.69 421 GLU A O 1
ATOM 3298 N N . LYS A 1 422 ? -18.037 -3.260 -28.300 1.00 68.06 422 LYS A N 1
ATOM 3299 C CA . LYS A 1 422 ? -18.249 -3.726 -29.679 1.00 68.06 422 LYS A CA 1
ATOM 3300 C C . LYS A 1 422 ? -19.508 -3.128 -30.306 1.00 68.06 422 LYS A C 1
ATOM 3302 O O . LYS A 1 422 ? -19.475 -2.768 -31.482 1.00 68.06 422 LYS A O 1
ATOM 3307 N N . GLU A 1 423 ? -20.585 -2.950 -29.544 1.00 65.06 423 GLU A N 1
ATOM 3308 C CA . GLU A 1 423 ? -21.785 -2.250 -30.022 1.00 65.06 423 GLU A CA 1
ATOM 3309 C C . GLU A 1 423 ? -21.509 -0.765 -30.310 1.00 65.06 423 GLU A C 1
ATOM 3311 O O . GLU A 1 423 ? -21.866 -0.275 -31.385 1.00 65.06 423 GLU A O 1
ATOM 3316 N N . LYS A 1 424 ? -20.789 -0.059 -29.424 1.00 59.00 424 LYS A N 1
ATOM 3317 C CA . LYS A 1 424 ? -20.367 1.339 -29.651 1.00 59.00 424 LYS A CA 1
ATOM 3318 C C . LYS A 1 424 ? -19.456 1.484 -30.881 1.00 59.00 424 LYS A C 1
ATOM 3320 O O . LYS A 1 424 ? -19.604 2.441 -31.646 1.00 59.00 424 LYS A O 1
ATOM 3325 N N . GLN A 1 425 ? -18.548 0.534 -31.123 1.00 53.44 425 GLN A N 1
ATOM 3326 C CA . GLN A 1 425 ? -17.717 0.503 -32.335 1.00 53.44 425 GLN A CA 1
ATOM 3327 C C . GLN A 1 425 ? -18.543 0.194 -33.598 1.00 53.44 425 GLN A C 1
ATOM 3329 O O . GLN A 1 425 ? -18.373 0.862 -34.621 1.00 53.44 425 GLN A O 1
ATOM 3334 N N . GLY A 1 426 ? -19.490 -0.748 -33.526 1.00 50.97 426 GLY A N 1
ATOM 3335 C CA . GLY A 1 426 ? -20.401 -1.084 -34.625 1.00 50.97 426 GLY A CA 1
ATOM 3336 C C . GLY A 1 426 ? -21.290 0.089 -35.055 1.00 50.97 426 GLY A C 1
ATOM 3337 O O . GLY A 1 426 ? -21.446 0.343 -36.251 1.00 50.97 426 GLY A O 1
ATOM 3338 N N . GLN A 1 427 ? -21.798 0.870 -34.097 1.00 54.16 427 GLN A N 1
ATOM 3339 C CA . GLN A 1 427 ? -22.577 2.081 -34.379 1.00 54.16 427 GLN A CA 1
ATOM 3340 C C . GLN A 1 427 ? -21.721 3.183 -35.034 1.00 54.16 427 GLN A C 1
ATOM 3342 O O . GLN A 1 427 ? -22.156 3.785 -36.019 1.00 54.16 427 GLN A O 1
ATOM 3347 N N . LYS A 1 428 ? -20.466 3.388 -34.592 1.00 50.53 428 LYS A N 1
ATOM 3348 C CA . LYS A 1 428 ? -19.508 4.281 -35.285 1.00 50.53 428 LYS A CA 1
ATOM 3349 C C . LYS A 1 428 ? -19.203 3.820 -36.720 1.00 50.53 428 LYS A C 1
ATOM 3351 O O . LYS A 1 428 ? -19.069 4.661 -37.609 1.00 50.53 428 LYS A O 1
ATOM 3356 N N . ALA A 1 429 ? -19.127 2.511 -36.970 1.00 51.94 429 ALA A N 1
ATOM 3357 C CA . ALA A 1 429 ? -18.901 1.964 -38.310 1.00 51.94 429 ALA A CA 1
ATOM 3358 C C . ALA A 1 429 ? -20.120 2.130 -39.241 1.00 51.94 429 ALA A C 1
ATOM 3360 O O . ALA A 1 429 ? -19.950 2.450 -40.418 1.00 51.94 429 ALA A O 1
ATOM 3361 N N . GLN A 1 430 ? -21.348 1.978 -38.729 1.00 50.16 430 GLN A N 1
ATOM 3362 C CA . GLN A 1 430 ? -22.568 2.232 -39.508 1.00 50.16 430 GLN A CA 1
ATOM 3363 C C . GLN A 1 430 ? -22.770 3.723 -39.817 1.00 50.16 430 GLN A C 1
ATOM 3365 O O . GLN A 1 430 ? -23.181 4.057 -40.929 1.00 50.16 430 GLN A O 1
ATOM 3370 N N . ALA A 1 431 ? -22.413 4.626 -38.897 1.00 46.25 431 ALA A N 1
ATOM 3371 C CA . ALA A 1 431 ? -22.491 6.071 -39.127 1.00 46.25 431 ALA A CA 1
ATOM 3372 C C . ALA A 1 431 ? -21.604 6.549 -40.297 1.00 46.25 431 ALA A C 1
ATOM 3374 O O . ALA A 1 431 ? -21.988 7.465 -41.022 1.00 46.25 431 ALA A O 1
ATOM 3375 N N . ARG A 1 432 ? -20.451 5.902 -40.539 1.00 49.06 432 ARG A N 1
ATOM 3376 C CA . ARG A 1 432 ? -19.543 6.242 -41.654 1.00 49.06 432 ARG A CA 1
ATOM 3377 C C . ARG A 1 432 ? -19.998 5.756 -43.038 1.00 49.06 432 ARG A C 1
ATOM 3379 O O . ARG A 1 432 ? -19.452 6.229 -44.025 1.00 49.06 432 ARG A O 1
ATOM 3386 N N . LYS A 1 433 ? -20.984 4.857 -43.146 1.00 49.34 433 LYS A N 1
ATOM 3387 C CA . LYS A 1 433 ? -21.462 4.309 -44.438 1.00 49.34 433 LYS A CA 1
ATOM 3388 C C . LYS A 1 433 ? -22.651 5.053 -45.061 1.00 49.34 433 LYS A C 1
ATOM 3390 O O . LYS A 1 433 ? -23.227 4.569 -46.028 1.00 49.34 433 LYS A O 1
ATOM 3395 N N . LYS A 1 434 ? -23.047 6.208 -44.516 1.00 45.78 434 LYS A N 1
ATOM 3396 C CA . LYS A 1 434 ? -24.254 6.944 -44.941 1.00 45.78 434 LYS A CA 1
ATOM 3397 C C . LYS A 1 434 ? -23.965 8.277 -45.651 1.00 45.78 434 LYS A C 1
ATOM 3399 O O . LYS A 1 434 ? -24.806 9.169 -45.627 1.00 45.78 434 LYS A O 1
ATOM 3404 N N . GLY A 1 435 ? -22.777 8.408 -46.245 1.00 43.47 435 GLY A N 1
ATOM 3405 C CA . GLY A 1 435 ? -22.268 9.655 -46.821 1.00 43.47 435 GLY A CA 1
ATOM 3406 C C . GLY A 1 435 ? -21.413 9.463 -48.075 1.00 43.47 435 GLY A C 1
ATOM 3407 O O . GLY A 1 435 ? -20.290 9.949 -48.112 1.00 43.47 435 GLY A O 1
ATOM 3408 N N . GLU A 1 436 ? -21.949 8.785 -49.090 1.00 41.72 436 GLU A N 1
ATOM 3409 C CA . GLU A 1 436 ? -21.516 8.963 -50.483 1.00 41.72 436 GLU A CA 1
ATOM 3410 C C . GLU A 1 436 ? -22.620 9.738 -51.223 1.00 41.72 436 GLU A C 1
ATOM 3412 O O . GLU A 1 436 ? -23.777 9.309 -51.179 1.00 41.72 436 GLU A O 1
ATOM 3417 N N . PRO A 1 437 ? -22.321 10.883 -51.862 1.00 43.22 437 PRO A N 1
ATOM 3418 C CA . PRO A 1 437 ? -23.241 11.521 -52.792 1.00 43.22 437 PRO A CA 1
ATOM 3419 C C . PRO A 1 437 ? -23.079 10.911 -54.193 1.00 43.22 437 PRO A C 1
ATOM 3421 O O . PRO A 1 437 ? -21.974 10.871 -54.731 1.00 43.22 437 PRO A O 1
ATOM 3424 N N . GLU A 1 438 ? -24.181 10.491 -54.815 1.00 39.59 438 GLU A N 1
ATOM 3425 C CA . GLU A 1 438 ? -24.216 10.315 -56.271 1.00 39.59 438 GLU A CA 1
ATOM 3426 C C . GLU A 1 438 ? -24.161 11.694 -56.948 1.00 39.59 438 GLU A C 1
ATOM 3428 O O . GLU A 1 438 ? -25.109 12.471 -56.799 1.00 39.59 438 GLU A O 1
ATOM 3433 N N . LEU A 1 439 ? -23.068 11.977 -57.674 1.00 38.06 439 LEU A N 1
ATOM 3434 C CA . LEU A 1 439 ? -23.028 12.546 -59.040 1.00 38.06 439 LEU A CA 1
ATOM 3435 C C . LEU A 1 439 ? -21.585 12.795 -59.518 1.00 38.06 439 LEU A C 1
ATOM 3437 O O . LEU A 1 439 ? -20.843 13.508 -58.810 1.00 38.06 439 LEU A O 1
#